Protein AF-A0A8C0V5K2-F1 (afdb_monomer)

InterPro domains:
  IPR007604 CP2 transcription factor [PF04516] (76-276)
  IPR007604 CP2 transcription factor [PS51968] (81-318)
  IPR013761 Sterile alpha motif/pointed domain superfamily [G3DSA:1.10.150.50] (339-412)
  IPR013761 Sterile alpha motif/pointed domain superfamily [SSF47769] (337-411)
  IPR040167 Transcription factor CP2-like [PTHR11037] (70-514)
  IPR041418 SAM domain [PF18016] (348-407)
  IPR057520 GRHL1/CP2, C-terminal domain [PF25416] (447-512)

pLDDT: mean 72.76, std 26.04, range [23.36, 98.5]

Foldseek 3Di:
DDDDDDDPPPVVVVVVVVVVVVVVVVVVVVVVVVVVVVPVPDDDDPPVVVVVVVVVVVVVVVPDPPDDDDDDDDDDDDDPPDAQKWKKKQFKWAQQAFPPGFTEGEAEAFDWIKIWIAGPDDVPRPCVCVVHKKKKKKFKAFPDPVCNVVVLVLLVVVCVLPPPAAQKDWPVVPWDQWAPKDDDPSRSGMIMTIGRNVDTTMTIMGGHDAQLCSDPPVPDDDDGTKIKTKMWMFDADPVRDGDHTRFMWIGIYGYDHPCPSVVSRVVSVVVLVPDDPVVSNRTDDMDSMDITGTDADPPNDPDDDPDDDDDDDDDDDDDDDDDDDDDDDDDDDDDDDDDDDDDDDDQEQDLQAQLVRVLVSCVVLVVPVCCVVCSHPGSNRLLPDDLVRLCVSVNPSVSNVSNCSNVPDDDAFPAKEWEFEDDDDDDDDDDDDDDDDDDDPDPPPPPTDIDIQGHNALFQVSVLVSVCVVVVNPSVLAPFEFEQDPVRDTHTDGSVNSVPDDHHWYWYWDDDRSYIYTYTD

Organism: Cyanistes caeruleus (NCBI:txid156563)

Structure (mmCIF, N/CA/C/O backbone):
data_AF-A0A8C0V5K2-F1
#
_entry.id   AF-A0A8C0V5K2-F1
#
loop_
_atom_site.group_PDB
_atom_site.id
_atom_site.type_symbol
_atom_site.label_atom_id
_atom_site.label_alt_id
_atom_site.label_comp_id
_atom_site.label_asym_id
_atom_site.label_entity_id
_atom_site.label_seq_id
_atom_site.pdbx_PDB_ins_code
_atom_site.Cartn_x
_atom_site.Cartn_y
_atom_site.Cartn_z
_atom_site.occupancy
_atom_site.B_iso_or_equiv
_atom_site.auth_seq_id
_atom_site.auth_comp_id
_atom_site.auth_asym_id
_atom_site.auth_atom_id
_atom_site.pdbx_PDB_model_num
ATOM 1 N N . MET A 1 1 ? 27.119 47.582 52.929 1.00 35.06 1 MET A N 1
ATOM 2 C CA . MET A 1 1 ? 28.208 46.662 52.539 1.00 35.06 1 MET A CA 1
ATOM 3 C C . MET A 1 1 ? 27.598 45.286 52.397 1.00 35.06 1 MET A C 1
ATOM 5 O O . MET A 1 1 ? 27.048 44.790 53.369 1.00 35.06 1 MET A O 1
ATOM 9 N N . GLY A 1 2 ? 27.594 44.737 51.188 1.00 32.38 2 GLY A N 1
ATOM 10 C CA . GLY A 1 2 ? 27.023 43.430 50.890 1.00 32.38 2 GLY A CA 1
ATOM 11 C C . GLY A 1 2 ? 27.914 42.669 49.914 1.00 32.38 2 GLY A C 1
ATOM 12 O O . GLY A 1 2 ? 28.490 43.289 49.022 1.00 32.38 2 GLY A O 1
ATOM 13 N N . PHE A 1 3 ? 27.930 41.346 50.119 1.00 30.22 3 PHE A N 1
ATOM 14 C CA . PHE A 1 3 ? 28.560 40.253 49.357 1.00 30.22 3 PHE A CA 1
ATOM 15 C C . PHE A 1 3 ? 30.091 40.089 49.448 1.00 30.22 3 PHE A C 1
ATOM 17 O O . PHE A 1 3 ? 30.776 41.078 49.705 1.00 30.22 3 PHE A O 1
ATOM 24 N N . PRO A 1 4 ? 30.655 38.880 49.172 1.00 43.12 4 PRO A N 1
ATOM 25 C CA . PRO A 1 4 ? 30.023 37.583 48.814 1.00 43.12 4 PRO A CA 1
ATOM 26 C C . PRO A 1 4 ? 30.601 36.341 49.551 1.00 43.12 4 PRO A C 1
ATOM 28 O O . PRO A 1 4 ? 31.594 36.442 50.264 1.00 43.12 4 PRO A O 1
ATOM 31 N N . GLY A 1 5 ? 30.046 35.138 49.293 1.00 26.89 5 GLY A N 1
ATOM 32 C CA . GLY A 1 5 ? 30.893 33.929 49.286 1.00 26.89 5 GLY A CA 1
ATOM 33 C C . GLY A 1 5 ? 30.320 32.568 49.704 1.00 26.89 5 GLY A C 1
ATOM 34 O O . GLY A 1 5 ? 31.014 31.859 50.420 1.00 26.89 5 GLY A O 1
ATOM 35 N N . THR A 1 6 ? 29.141 32.130 49.248 1.00 33.41 6 THR A N 1
ATOM 36 C CA . THR A 1 6 ? 28.726 30.709 49.375 1.00 33.41 6 THR A CA 1
ATOM 37 C C . THR A 1 6 ? 27.954 30.222 48.142 1.00 33.41 6 THR A C 1
ATOM 39 O O . THR A 1 6 ? 26.742 30.049 48.168 1.00 33.41 6 THR A O 1
ATOM 42 N N . ALA A 1 7 ? 28.666 29.982 47.036 1.00 35.31 7 ALA A N 1
ATOM 43 C CA . ALA A 1 7 ? 28.104 29.324 45.845 1.00 35.31 7 ALA A CA 1
ATOM 44 C C . ALA A 1 7 ? 29.055 28.302 45.183 1.00 35.31 7 ALA A C 1
ATOM 46 O O . ALA A 1 7 ? 28.798 27.866 44.067 1.00 35.31 7 ALA A O 1
ATOM 47 N N . LEU A 1 8 ? 30.142 27.885 45.851 1.00 34.28 8 LEU A N 1
ATOM 48 C CA . LEU A 1 8 ? 31.157 27.016 45.228 1.00 34.28 8 LEU A CA 1
ATOM 49 C C . LEU A 1 8 ? 31.178 25.556 45.714 1.00 34.28 8 LEU A C 1
ATOM 51 O O . LEU A 1 8 ? 31.897 24.747 45.141 1.00 34.28 8 LEU A O 1
ATOM 55 N N . HIS A 1 9 ? 30.393 25.174 46.728 1.00 34.50 9 HIS A N 1
ATOM 56 C CA . HIS A 1 9 ? 30.534 23.845 47.350 1.00 34.50 9 HIS A CA 1
ATOM 57 C C . HIS A 1 9 ? 29.507 22.782 46.921 1.00 34.50 9 HIS A C 1
ATOM 59 O O . HIS A 1 9 ? 29.705 21.607 47.222 1.00 34.50 9 HIS A O 1
ATOM 65 N N . LEU A 1 10 ? 28.459 23.147 46.170 1.00 33.09 10 LEU A N 1
ATOM 66 C CA . LEU A 1 10 ? 27.470 22.180 45.661 1.00 33.09 10 LEU A CA 1
ATOM 67 C C . LEU A 1 10 ? 27.796 21.641 44.254 1.00 33.09 10 LEU A C 1
ATOM 69 O O . LEU A 1 10 ? 27.312 20.576 43.881 1.00 33.09 10 LEU A O 1
ATOM 73 N N . HIS A 1 11 ? 28.664 22.318 43.493 1.00 34.62 11 HIS A N 1
ATOM 74 C CA . HIS A 1 11 ? 29.046 21.886 42.141 1.00 34.62 11 HIS A CA 1
ATOM 75 C C . HIS A 1 11 ? 30.137 20.799 42.119 1.00 34.62 11 HIS A C 1
ATOM 77 O O . HIS A 1 11 ? 30.153 19.978 41.203 1.00 34.62 11 HIS A O 1
ATOM 83 N N . CYS A 1 12 ? 31.001 20.715 43.139 1.00 34.59 12 CYS A N 1
ATOM 84 C CA . CYS A 1 12 ? 32.072 19.707 43.175 1.00 34.59 12 CYS A CA 1
ATOM 85 C C . CYS A 1 12 ? 31.599 18.304 43.596 1.00 34.59 12 CYS A C 1
ATOM 87 O O . CYS A 1 12 ? 32.201 17.315 43.185 1.00 34.59 12 CYS A O 1
ATOM 89 N N . PHE A 1 13 ? 30.507 18.184 44.360 1.00 30.95 13 PHE A N 1
ATOM 90 C CA . PHE A 1 13 ? 29.995 16.871 44.785 1.00 30.95 13 PHE A CA 1
ATOM 91 C C . PHE A 1 13 ? 29.188 16.158 43.686 1.00 30.95 13 PHE A C 1
ATOM 93 O O . PHE A 1 13 ? 29.181 14.931 43.625 1.00 30.95 13 PHE A O 1
ATOM 100 N N . SER A 1 14 ? 28.569 16.912 42.771 1.00 35.78 14 SER A N 1
ATOM 101 C CA . SER A 1 14 ? 27.809 16.344 41.647 1.00 35.78 14 SER A CA 1
ATOM 102 C C . SER A 1 14 ? 28.723 15.833 40.519 1.00 35.78 14 SER A C 1
ATOM 104 O O . SER A 1 14 ? 28.440 14.812 39.893 1.00 35.78 14 SER A O 1
ATOM 106 N N . PHE A 1 15 ? 29.884 16.470 40.315 1.00 35.19 15 PHE A N 1
ATOM 107 C CA . PHE A 1 15 ? 30.839 16.072 39.272 1.00 35.19 15 PHE A CA 1
ATOM 108 C C . PHE A 1 15 ? 31.581 14.764 39.604 1.00 35.19 15 PHE A C 1
ATOM 110 O O . PHE A 1 15 ? 31.786 13.927 38.727 1.00 35.19 15 PHE A O 1
ATOM 117 N N . ALA A 1 16 ? 31.911 14.530 40.880 1.00 34.16 16 ALA A N 1
ATOM 118 C CA . ALA A 1 16 ? 32.594 13.306 41.310 1.00 34.16 16 ALA A CA 1
ATOM 119 C C . ALA A 1 16 ? 31.705 12.049 41.201 1.00 34.16 16 ALA A C 1
ATOM 121 O O . ALA A 1 16 ? 32.197 10.966 40.883 1.00 34.16 16 ALA A O 1
ATOM 122 N N . ILE A 1 17 ? 30.388 12.187 41.399 1.00 37.12 17 ILE A N 1
ATOM 123 C CA . ILE A 1 17 ? 29.433 11.075 41.258 1.00 37.12 17 ILE A CA 1
ATOM 124 C C . ILE A 1 17 ? 29.207 10.737 39.776 1.00 37.12 17 ILE A C 1
ATOM 126 O O . ILE A 1 17 ? 29.172 9.560 39.418 1.00 37.12 17 ILE A O 1
ATOM 130 N N . PHE A 1 18 ? 29.164 11.739 38.892 1.00 34.94 18 PHE A N 1
ATOM 131 C CA . PHE A 1 18 ? 29.060 11.509 37.447 1.00 34.94 18 PHE A CA 1
ATOM 132 C C . PHE A 1 18 ? 30.312 10.835 36.865 1.00 34.94 18 PHE A C 1
ATOM 134 O O . PHE A 1 18 ? 30.209 9.949 36.018 1.00 34.94 18 PHE A O 1
ATOM 141 N N . GLN A 1 19 ? 31.499 11.182 37.366 1.00 35.44 19 GLN A N 1
ATOM 142 C CA . GLN A 1 19 ? 32.750 10.610 36.869 1.00 35.44 19 GLN A CA 1
ATOM 143 C C . GLN A 1 19 ? 32.987 9.174 37.375 1.00 35.44 19 GLN A C 1
ATOM 145 O O . GLN A 1 19 ? 33.488 8.337 36.622 1.00 35.44 19 GLN A O 1
ATOM 150 N N . CYS A 1 20 ? 32.526 8.834 38.586 1.00 31.12 20 CYS A N 1
ATOM 151 C CA . CYS A 1 20 ? 32.515 7.448 39.074 1.00 31.12 20 CYS A CA 1
ATOM 152 C C . CYS A 1 20 ? 31.515 6.554 38.316 1.00 31.12 20 CYS A C 1
ATOM 154 O O . CYS A 1 20 ? 31.832 5.397 38.039 1.00 31.12 20 CYS A O 1
ATOM 156 N N . ILE A 1 21 ? 30.350 7.075 37.909 1.00 38.94 21 ILE A N 1
ATOM 157 C CA . ILE A 1 21 ? 29.373 6.313 37.109 1.00 38.94 21 ILE A CA 1
ATOM 158 C C . ILE A 1 21 ? 29.905 6.048 35.688 1.00 38.94 21 ILE A C 1
ATOM 160 O O . ILE A 1 21 ? 29.725 4.944 35.168 1.00 38.94 21 ILE A O 1
ATOM 164 N N . CYS A 1 22 ? 30.641 6.992 35.090 1.00 35.44 22 CYS A N 1
ATOM 165 C CA . CYS A 1 22 ? 31.263 6.817 33.770 1.00 35.44 22 CYS A CA 1
ATOM 166 C C . CYS A 1 22 ? 32.460 5.846 33.773 1.00 35.44 22 CYS A C 1
ATOM 168 O O . CYS A 1 22 ? 32.666 5.118 32.804 1.00 35.44 22 CYS A O 1
ATOM 170 N N . ILE A 1 23 ? 33.238 5.774 34.858 1.00 38.78 23 ILE A N 1
ATOM 171 C CA . ILE A 1 23 ? 34.392 4.858 34.938 1.00 38.78 23 ILE A CA 1
ATOM 172 C C . ILE A 1 23 ? 33.944 3.413 35.218 1.00 38.78 23 ILE A C 1
ATOM 174 O O . ILE A 1 23 ? 34.495 2.478 34.635 1.00 38.78 23 ILE A O 1
ATOM 178 N N . VAL A 1 24 ? 32.892 3.211 36.022 1.00 37.28 24 VAL A N 1
ATOM 179 C CA . VAL A 1 24 ? 32.319 1.871 36.260 1.00 37.28 24 VAL A CA 1
ATOM 180 C C . VAL A 1 24 ? 31.612 1.331 35.009 1.00 37.28 24 VAL A C 1
ATOM 182 O O . VAL A 1 24 ? 31.694 0.136 34.732 1.00 37.28 24 VAL A O 1
ATOM 185 N N . SER A 1 25 ? 30.998 2.191 34.191 1.00 40.94 25 SER A N 1
ATOM 186 C CA . SER A 1 25 ? 30.373 1.777 32.924 1.00 40.94 25 SER A CA 1
ATOM 187 C C . SER A 1 25 ? 31.393 1.469 31.818 1.00 40.94 25 SER A C 1
ATOM 189 O O . SER A 1 25 ? 31.192 0.508 31.077 1.00 40.94 25 SER A O 1
ATOM 191 N N . HIS A 1 26 ? 32.535 2.166 31.756 1.00 37.97 26 HIS A N 1
ATOM 192 C CA . HIS A 1 26 ? 33.591 1.859 30.779 1.00 37.97 26 HIS A CA 1
ATOM 193 C C . HIS A 1 26 ? 34.427 0.613 31.129 1.00 37.97 26 HIS A C 1
ATOM 195 O O . HIS A 1 26 ? 34.828 -0.124 30.227 1.00 37.97 26 HIS A O 1
ATOM 201 N N . LEU A 1 27 ? 34.663 0.337 32.420 1.00 33.78 27 LEU A N 1
ATOM 202 C CA . LEU A 1 27 ? 35.353 -0.884 32.870 1.00 33.78 27 LEU A CA 1
ATOM 203 C C . LEU A 1 27 ? 34.458 -2.133 32.793 1.00 33.78 27 LEU A C 1
ATOM 205 O O . LEU A 1 27 ? 34.958 -3.234 32.565 1.00 33.78 27 LEU A O 1
ATOM 209 N N . CYS A 1 28 ? 33.135 -1.975 32.917 1.00 35.44 28 CYS A N 1
ATOM 210 C CA . CYS A 1 28 ? 32.188 -3.075 32.715 1.00 35.44 28 CYS A CA 1
ATOM 211 C C . CYS A 1 28 ? 32.009 -3.414 31.219 1.00 35.44 28 CYS A C 1
ATOM 213 O O . CYS A 1 28 ? 31.848 -4.582 30.867 1.00 35.44 28 CYS A O 1
ATOM 215 N N . TRP A 1 29 ? 32.140 -2.424 30.323 1.00 37.50 29 TRP A N 1
ATOM 216 C CA . TRP A 1 29 ? 32.030 -2.613 28.870 1.00 37.50 29 TRP A CA 1
ATOM 217 C C . TRP A 1 29 ? 33.139 -3.505 28.292 1.00 37.50 29 TRP A C 1
ATOM 219 O O . TRP A 1 29 ? 32.865 -4.353 27.445 1.00 37.50 29 TRP A O 1
ATOM 229 N N . THR A 1 30 ? 34.385 -3.373 28.758 1.00 37.25 30 THR A N 1
ATOM 230 C CA . THR A 1 30 ? 35.517 -4.156 28.223 1.00 37.25 30 THR A CA 1
ATOM 231 C C . THR A 1 30 ? 35.596 -5.580 28.778 1.00 37.25 30 THR A C 1
ATOM 233 O O . THR A 1 30 ? 36.143 -6.456 28.112 1.00 37.25 30 THR A O 1
ATOM 236 N N . SER A 1 31 ? 35.007 -5.855 29.949 1.00 32.88 31 SER A N 1
ATOM 237 C CA . SER A 1 31 ? 34.906 -7.226 30.480 1.00 32.88 31 SER A CA 1
ATOM 238 C C . SER A 1 31 ? 33.697 -8.004 29.943 1.00 32.88 31 SER A C 1
ATOM 240 O O . SER A 1 31 ? 33.761 -9.229 29.852 1.00 32.88 31 SER A O 1
ATOM 242 N N . TRP A 1 32 ? 32.610 -7.334 29.539 1.00 31.88 32 TRP A N 1
ATOM 243 C CA . TRP A 1 32 ? 31.431 -8.012 28.979 1.00 31.88 32 TRP A CA 1
ATOM 244 C C . TRP A 1 32 ? 31.566 -8.388 27.501 1.00 31.88 32 TRP A C 1
ATOM 246 O O . TRP A 1 32 ? 31.065 -9.438 27.100 1.00 31.88 32 TRP A O 1
ATOM 256 N N . THR A 1 33 ? 32.292 -7.608 26.694 1.00 38.44 33 THR A N 1
ATOM 257 C CA . THR A 1 33 ? 32.532 -7.955 25.281 1.00 38.44 33 THR A CA 1
ATOM 258 C C . THR A 1 33 ? 33.395 -9.210 25.122 1.00 38.44 33 THR A C 1
ATOM 260 O O . THR A 1 33 ? 33.157 -9.991 24.207 1.00 38.44 33 THR A O 1
ATOM 263 N N . ALA A 1 34 ? 34.302 -9.491 26.064 1.00 34.09 34 ALA A N 1
ATOM 264 C CA . ALA A 1 34 ? 35.087 -10.729 26.070 1.00 34.09 34 ALA A CA 1
ATOM 265 C C . ALA A 1 34 ? 34.307 -11.959 26.590 1.00 34.09 34 ALA A C 1
ATOM 267 O O . ALA A 1 34 ? 34.627 -13.094 26.232 1.00 34.09 34 ALA A O 1
ATOM 268 N N . ALA A 1 35 ? 33.272 -11.760 27.416 1.00 32.00 35 ALA A N 1
ATOM 269 C CA . ALA A 1 35 ? 32.411 -12.843 27.901 1.00 32.00 35 ALA A CA 1
ATOM 270 C C . ALA A 1 35 ? 31.299 -13.206 26.896 1.00 32.00 35 ALA A C 1
ATOM 272 O O . ALA A 1 35 ? 30.914 -14.373 26.799 1.00 32.00 35 ALA A O 1
ATOM 273 N N . ALA A 1 36 ? 30.823 -12.237 26.107 1.00 33.22 36 ALA A N 1
ATOM 274 C CA . ALA A 1 36 ? 29.776 -12.446 25.108 1.00 33.22 36 ALA A CA 1
ATOM 275 C C . ALA A 1 36 ? 30.236 -13.308 23.917 1.00 33.22 36 ALA A C 1
ATOM 277 O O . ALA A 1 36 ? 29.437 -14.083 23.399 1.00 33.22 36 ALA A O 1
ATOM 278 N N . GLU A 1 37 ? 31.518 -13.282 23.533 1.00 33.75 37 GLU A N 1
ATOM 279 C CA . GLU A 1 37 ? 32.036 -14.171 22.475 1.00 33.75 37 GLU A CA 1
ATOM 280 C C . GLU A 1 37 ? 32.153 -15.645 22.904 1.00 33.75 37 GLU A C 1
ATOM 282 O O . GLU A 1 37 ? 32.192 -16.530 22.051 1.00 33.75 37 GLU A O 1
ATOM 287 N N . LYS A 1 38 ? 32.141 -15.951 24.210 1.00 30.44 38 LYS A N 1
ATOM 288 C CA . LYS A 1 38 ? 32.235 -17.336 24.713 1.00 30.44 38 LYS A CA 1
ATOM 289 C C . LYS A 1 38 ? 30.901 -17.999 25.066 1.00 30.44 38 LYS A C 1
ATOM 291 O O . LYS A 1 38 ? 30.898 -19.200 25.320 1.00 30.44 38 LYS A O 1
ATOM 296 N N . VAL A 1 39 ? 29.776 -17.279 25.034 1.00 32.34 39 VAL A N 1
ATOM 297 C CA . VAL A 1 39 ? 28.439 -17.829 25.371 1.00 32.34 39 VAL A CA 1
ATOM 298 C C . VAL A 1 39 ? 27.520 -17.974 24.140 1.00 32.34 39 VAL A C 1
ATOM 300 O O . VAL A 1 39 ? 26.395 -18.449 24.245 1.00 32.34 39 VAL A O 1
ATOM 303 N N . VAL A 1 40 ? 28.004 -17.689 22.925 1.00 33.16 40 VAL A N 1
ATOM 304 C CA . VAL A 1 40 ? 27.224 -17.846 21.670 1.00 33.16 40 VAL A CA 1
ATOM 305 C C . VAL A 1 40 ? 27.081 -19.310 21.207 1.00 33.16 40 VAL A C 1
ATOM 307 O O . VAL A 1 40 ? 26.453 -19.596 20.192 1.00 33.16 40 VAL A O 1
ATOM 310 N N . SER A 1 41 ? 27.550 -20.284 21.988 1.00 36.12 41 SER A N 1
ATOM 311 C CA . SER A 1 41 ? 27.264 -21.699 21.739 1.00 36.12 41 SER A CA 1
ATOM 312 C C . SER A 1 41 ? 26.504 -22.309 22.911 1.00 36.12 41 SER A C 1
ATOM 314 O O . SER A 1 41 ? 27.093 -23.008 23.725 1.00 36.12 41 SER A O 1
ATOM 316 N N . GLN A 1 42 ? 25.206 -21.999 23.018 1.00 32.53 42 GLN A N 1
ATOM 317 C CA . GLN A 1 42 ? 24.124 -22.929 23.392 1.00 32.53 42 GLN A CA 1
ATOM 318 C C . GLN A 1 42 ? 22.815 -22.179 23.702 1.00 32.53 42 GLN A C 1
ATOM 320 O O . GLN A 1 42 ? 22.761 -21.330 24.581 1.00 32.53 42 GLN A O 1
ATOM 325 N N . LYS A 1 43 ? 21.757 -22.561 22.966 1.00 43.66 43 LYS A N 1
ATOM 326 C CA . LYS A 1 43 ? 20.312 -22.410 23.244 1.00 43.66 43 LYS A CA 1
ATOM 327 C C . LYS A 1 43 ? 19.870 -21.150 24.010 1.00 43.66 43 LYS A C 1
ATOM 329 O O . LYS A 1 43 ? 19.869 -21.170 25.232 1.00 43.66 43 LYS A O 1
ATOM 334 N N . LEU A 1 44 ? 19.280 -20.162 23.324 1.00 31.75 44 LEU A N 1
ATOM 335 C CA . LEU A 1 44 ? 18.291 -19.273 23.956 1.00 31.75 44 LEU A CA 1
ATOM 336 C C . LEU A 1 44 ? 17.193 -18.792 22.982 1.00 31.75 44 LEU A C 1
ATOM 338 O O . LEU A 1 44 ? 17.341 -18.832 21.765 1.00 31.75 44 LEU A O 1
ATOM 342 N N . ILE A 1 45 ? 16.064 -18.412 23.579 1.00 36.72 45 ILE A N 1
ATOM 343 C CA . ILE A 1 45 ? 14.683 -18.391 23.069 1.00 36.72 45 ILE A CA 1
ATOM 344 C C . ILE A 1 45 ? 14.379 -17.149 22.186 1.00 36.72 45 ILE A C 1
ATOM 346 O O . ILE A 1 45 ? 14.808 -16.050 22.544 1.00 36.72 45 ILE A O 1
ATOM 350 N N . PRO A 1 46 ? 13.564 -17.256 21.108 1.00 36.62 46 PRO A N 1
ATOM 351 C CA . PRO A 1 46 ? 13.330 -16.171 20.133 1.00 36.62 46 PRO A CA 1
ATOM 352 C C . PRO A 1 46 ? 12.703 -14.872 20.681 1.00 36.62 46 PRO A C 1
ATOM 354 O O . PRO A 1 46 ? 12.838 -13.816 20.069 1.00 36.62 46 PRO A O 1
ATOM 357 N N . GLY A 1 47 ? 12.018 -14.915 21.829 1.00 35.12 47 GLY A N 1
ATOM 358 C CA . GLY A 1 47 ? 11.254 -13.773 22.357 1.00 35.12 47 GLY A CA 1
ATOM 359 C C . GLY A 1 47 ? 12.077 -12.684 23.059 1.00 35.12 47 GLY A C 1
ATOM 360 O O . GLY A 1 47 ? 11.595 -11.566 23.226 1.00 35.12 47 GLY A O 1
ATOM 361 N N . VAL A 1 48 ? 13.313 -12.979 23.473 1.00 35.88 48 VAL A N 1
ATOM 362 C CA . VAL A 1 48 ? 14.154 -12.020 24.218 1.00 35.88 48 VAL A CA 1
ATOM 363 C C . VAL A 1 48 ? 14.933 -11.105 23.270 1.00 35.88 48 VAL A C 1
ATOM 365 O O . VAL A 1 48 ? 15.134 -9.933 23.582 1.00 35.88 48 VAL A O 1
ATOM 368 N N . PHE A 1 49 ? 15.280 -11.592 22.073 1.00 38.38 49 PHE A N 1
ATOM 369 C CA . PHE A 1 49 ? 15.987 -10.798 21.065 1.00 38.38 49 PHE A CA 1
ATOM 370 C C . PHE A 1 49 ? 15.144 -9.594 20.611 1.00 38.38 49 PHE A C 1
ATOM 372 O O . PHE A 1 49 ? 15.651 -8.481 20.551 1.00 38.38 49 PHE A O 1
ATOM 379 N N . LEU A 1 50 ? 13.829 -9.777 20.426 1.00 44.41 50 LEU A N 1
ATOM 380 C CA . LEU A 1 50 ? 12.927 -8.729 19.930 1.00 44.41 50 LEU A CA 1
ATOM 381 C C . LEU A 1 50 ? 12.729 -7.562 20.920 1.00 44.41 50 LEU A C 1
ATOM 383 O O . LEU A 1 50 ? 12.613 -6.412 20.503 1.00 44.41 50 LEU A O 1
ATOM 387 N N . LYS A 1 51 ? 12.730 -7.834 22.234 1.00 34.12 51 LYS A N 1
ATOM 388 C CA . LYS A 1 51 ? 12.569 -6.795 23.271 1.00 34.12 51 LYS A CA 1
ATOM 389 C C . LYS A 1 51 ? 13.828 -5.957 23.476 1.00 34.12 51 LYS A C 1
ATOM 391 O O . LYS A 1 51 ? 13.722 -4.764 23.743 1.00 34.12 51 LYS A O 1
ATOM 396 N N . VAL A 1 52 ? 15.005 -6.567 23.343 1.00 34.62 52 VAL A N 1
ATOM 397 C CA . VAL A 1 52 ? 16.278 -5.858 23.517 1.00 34.62 52 VAL A CA 1
ATOM 398 C C . VAL A 1 52 ? 16.532 -4.930 22.325 1.00 34.62 52 VAL A C 1
ATOM 400 O O . VAL A 1 52 ? 16.883 -3.774 22.536 1.00 34.62 52 VAL A O 1
ATOM 403 N N . THR A 1 53 ? 16.237 -5.354 21.090 1.00 41.97 53 THR A N 1
ATOM 404 C CA . THR A 1 53 ? 16.352 -4.477 19.908 1.00 41.97 53 THR A CA 1
ATOM 405 C C . THR A 1 53 ? 15.398 -3.273 19.968 1.00 41.97 53 THR A C 1
ATOM 407 O O . THR A 1 53 ? 15.786 -2.174 19.578 1.00 41.97 53 THR A O 1
ATOM 410 N N . TYR A 1 54 ? 14.190 -3.443 20.525 1.00 39.19 54 TYR A N 1
ATOM 411 C CA . TYR A 1 54 ? 13.217 -2.353 20.704 1.00 39.19 54 TYR A CA 1
ATOM 412 C C . TYR A 1 54 ? 13.693 -1.264 21.676 1.00 39.19 54 TYR A C 1
ATOM 414 O O . TYR A 1 54 ? 13.389 -0.090 21.480 1.00 39.19 54 TYR A O 1
ATOM 422 N N . PHE A 1 55 ? 14.451 -1.635 22.713 1.00 35.03 55 PHE A N 1
ATOM 423 C CA . PHE A 1 55 ? 14.976 -0.675 23.688 1.00 35.03 55 PHE A CA 1
ATOM 424 C C . PHE A 1 55 ? 16.156 0.135 23.125 1.00 35.03 55 PHE A C 1
ATOM 426 O O . PHE A 1 55 ? 16.264 1.327 23.396 1.00 35.03 55 PHE A O 1
ATOM 433 N N . PHE A 1 56 ? 17.005 -0.477 22.289 1.00 34.69 56 PHE A N 1
ATOM 434 C CA . PHE A 1 56 ? 18.153 0.209 21.677 1.00 34.69 56 PHE A CA 1
ATOM 435 C C . PHE A 1 56 ? 17.755 1.232 20.597 1.00 34.69 56 PHE A C 1
ATOM 437 O O . PHE A 1 56 ? 18.402 2.268 20.491 1.00 34.69 56 PHE A O 1
ATOM 444 N N . LEU A 1 57 ? 16.655 1.015 19.863 1.00 42.41 57 LEU A N 1
ATOM 445 C CA . LEU A 1 57 ? 16.152 1.966 18.854 1.00 42.41 57 LEU A CA 1
ATOM 446 C C . LEU A 1 57 ? 15.544 3.252 19.448 1.00 42.41 57 LEU A C 1
ATOM 448 O O . LEU A 1 57 ? 15.451 4.259 18.750 1.00 42.41 57 LEU A O 1
ATOM 452 N N . PHE A 1 58 ? 15.135 3.247 20.721 1.00 39.03 58 PHE A N 1
ATOM 453 C CA . PHE A 1 58 ? 14.523 4.418 21.363 1.00 39.03 58 PHE A CA 1
ATOM 454 C C . PHE A 1 58 ? 15.537 5.513 21.729 1.00 39.03 58 PHE A C 1
ATOM 456 O O . PHE A 1 58 ? 15.175 6.689 21.747 1.00 39.03 58 PHE A O 1
ATOM 463 N N . SER A 1 59 ? 16.803 5.157 21.973 1.00 36.44 59 SER A N 1
ATOM 464 C CA . SER A 1 59 ? 17.846 6.139 22.305 1.00 36.44 59 SER A CA 1
ATOM 465 C C . SER A 1 59 ? 18.331 6.935 21.089 1.00 36.44 59 SER A C 1
ATOM 467 O O . SER A 1 59 ? 18.663 8.109 21.234 1.00 36.44 59 SER A O 1
ATOM 469 N N . ASP A 1 60 ? 18.305 6.350 19.887 1.00 35.69 60 ASP A N 1
ATOM 470 C CA . ASP A 1 60 ? 18.811 7.004 18.668 1.00 35.69 60 ASP A CA 1
ATOM 471 C C . ASP A 1 60 ? 17.811 7.997 18.042 1.00 35.69 60 ASP A C 1
ATOM 473 O O . ASP A 1 60 ? 18.201 8.885 17.286 1.00 35.69 60 ASP A O 1
ATOM 477 N N . VAL A 1 61 ? 16.521 7.926 18.398 1.00 38.00 61 VAL A N 1
ATOM 478 C CA . VAL A 1 61 ? 15.498 8.889 17.932 1.00 38.00 61 VAL A CA 1
ATOM 479 C C . VAL A 1 61 ? 15.586 10.230 18.675 1.00 38.00 61 VAL A C 1
ATOM 481 O O . VAL A 1 61 ? 15.154 11.254 18.148 1.00 38.00 61 VAL A O 1
ATOM 484 N N . LEU A 1 62 ? 16.210 10.266 19.858 1.00 37.19 62 LEU A N 1
ATOM 485 C CA . LEU A 1 62 ? 16.463 11.510 20.596 1.00 37.19 62 LEU A CA 1
ATOM 486 C C . LEU A 1 62 ? 17.713 12.267 20.101 1.00 37.19 62 LEU A C 1
ATOM 488 O O . LEU A 1 62 ? 18.012 13.342 20.614 1.00 37.19 62 LEU A O 1
ATOM 492 N N . ALA A 1 63 ? 18.425 11.740 19.097 1.00 33.34 63 ALA A N 1
ATOM 493 C CA . ALA A 1 63 ? 19.686 12.287 18.592 1.00 33.34 63 ALA A CA 1
ATOM 494 C C . ALA A 1 63 ? 19.596 12.879 17.167 1.00 33.34 63 ALA A C 1
ATOM 496 O O . ALA A 1 63 ? 20.583 12.884 16.431 1.00 33.34 63 ALA A O 1
ATOM 497 N N . LEU A 1 64 ? 18.437 13.416 16.765 1.00 34.41 64 LEU A N 1
ATOM 498 C CA . LEU A 1 64 ? 18.349 14.290 15.586 1.00 34.41 64 LEU A CA 1
ATOM 499 C C . LEU A 1 64 ? 18.714 15.743 15.962 1.00 34.41 64 LEU A C 1
ATOM 501 O O . LEU A 1 64 ? 18.418 16.191 17.072 1.00 34.41 64 LEU A O 1
ATOM 505 N N . PRO A 1 65 ? 19.387 16.498 15.073 1.00 33.84 65 PRO A N 1
ATOM 506 C CA . PRO A 1 65 ? 20.030 17.759 15.424 1.00 33.84 65 PRO A CA 1
ATOM 507 C C . PRO A 1 65 ? 19.000 18.885 15.588 1.00 33.84 65 PRO A C 1
ATOM 509 O O . PRO A 1 65 ? 18.653 19.563 14.629 1.00 33.84 65 PRO A O 1
ATOM 512 N N . ILE A 1 66 ? 18.537 19.101 16.821 1.00 39.09 66 ILE A N 1
ATOM 513 C CA . ILE A 1 66 ? 17.797 20.311 17.232 1.00 39.09 66 ILE A CA 1
ATOM 514 C C . ILE A 1 66 ? 18.615 21.196 18.194 1.00 39.09 66 ILE A C 1
ATOM 516 O O . ILE A 1 66 ? 18.258 22.345 18.422 1.00 39.09 66 ILE A O 1
ATOM 520 N N . PHE A 1 67 ? 19.782 20.753 18.673 1.00 34.25 67 PHE A N 1
ATOM 521 C CA . PHE A 1 67 ? 20.676 21.598 19.477 1.00 34.25 67 PHE A CA 1
ATOM 522 C C . PHE A 1 67 ? 22.123 21.559 18.976 1.00 34.25 67 PHE A C 1
ATOM 524 O O . PHE A 1 67 ? 22.986 20.881 19.526 1.00 34.25 67 PHE A O 1
ATOM 531 N N . LYS A 1 68 ? 22.398 22.348 17.938 1.00 30.72 68 LYS A N 1
ATOM 532 C CA . LYS A 1 68 ? 23.679 23.049 17.792 1.00 30.72 68 LYS A CA 1
ATOM 533 C C . LYS A 1 68 ? 23.360 24.498 17.455 1.00 30.72 68 LYS A C 1
ATOM 535 O O . LYS A 1 68 ? 23.253 24.868 16.293 1.00 30.72 68 LYS A O 1
ATOM 540 N N . GLN A 1 69 ? 23.128 25.282 18.500 1.00 27.31 69 GLN A N 1
ATOM 541 C CA . GLN A 1 69 ? 23.103 26.731 18.404 1.00 27.31 69 GLN A CA 1
ATOM 542 C C . GLN A 1 69 ? 24.562 27.176 18.526 1.00 27.31 69 GLN A C 1
ATOM 544 O O . GLN A 1 69 ? 25.135 27.147 19.612 1.00 27.31 69 GLN A O 1
ATOM 549 N N . GLU A 1 70 ? 25.190 27.456 17.389 1.00 30.19 70 GLU A N 1
ATOM 550 C CA . GLU A 1 70 ? 26.450 28.193 17.342 1.00 30.19 70 GLU A CA 1
ATOM 551 C C . GLU A 1 70 ? 26.080 29.648 17.036 1.00 30.19 70 GLU A C 1
ATOM 553 O O . GLU A 1 70 ? 25.323 29.923 16.102 1.00 30.19 70 GLU A O 1
ATOM 558 N N . ASP A 1 71 ? 26.514 30.553 17.911 1.00 29.80 71 ASP A N 1
ATOM 559 C CA . ASP A 1 71 ? 26.154 31.968 17.925 1.00 29.80 71 ASP A CA 1
ATOM 560 C C . ASP A 1 71 ? 26.488 32.673 16.602 1.00 29.80 71 ASP A C 1
ATOM 562 O O . ASP A 1 71 ? 27.651 32.906 16.272 1.00 29.80 71 ASP A O 1
ATOM 566 N N . SER A 1 72 ? 25.461 33.121 15.882 1.00 25.95 72 SER A N 1
ATOM 567 C CA . SER A 1 72 ? 25.590 34.224 14.930 1.00 25.95 72 SER A CA 1
ATOM 568 C C . SER A 1 72 ? 24.271 34.988 14.842 1.00 25.95 72 SER A C 1
ATOM 570 O O . SER A 1 72 ? 23.272 34.496 14.323 1.00 25.95 72 SER A O 1
ATOM 572 N N . SER A 1 73 ? 24.278 36.193 15.403 1.00 36.59 73 SER A N 1
ATOM 573 C CA . SER A 1 73 ? 23.204 37.186 15.390 1.00 36.59 73 SER A CA 1
ATOM 574 C C . SER A 1 73 ? 22.670 37.466 13.980 1.00 36.59 73 SER A C 1
ATOM 576 O O . SER A 1 73 ? 23.486 37.853 13.143 1.00 36.59 73 SER A O 1
ATOM 578 N N . LEU A 1 74 ? 21.346 37.336 13.757 1.00 28.33 74 LEU A N 1
ATOM 579 C CA . LEU A 1 74 ? 20.453 38.124 12.861 1.00 28.33 74 LEU A CA 1
ATOM 580 C C . LEU A 1 74 ? 19.058 37.436 12.700 1.00 28.33 74 LEU A C 1
ATOM 582 O O . LEU A 1 74 ? 18.909 36.298 13.135 1.00 28.33 74 LEU A O 1
ATOM 586 N N . PRO A 1 75 ? 18.001 38.162 12.264 1.00 32.38 75 PRO A N 1
ATOM 587 C CA . PRO A 1 75 ? 16.762 38.391 13.010 1.00 32.38 75 PRO A CA 1
ATOM 588 C C . PRO A 1 75 ? 15.733 37.242 13.009 1.00 32.38 75 PRO A C 1
ATOM 590 O O . PRO A 1 75 ? 15.693 36.375 12.146 1.00 32.38 75 PRO A O 1
ATOM 593 N N . GLN A 1 76 ? 14.859 37.322 14.010 1.00 35.81 76 GLN A N 1
ATOM 594 C CA . GLN A 1 76 ? 13.749 36.438 14.363 1.00 35.81 76 GLN A CA 1
ATOM 595 C C . GLN A 1 76 ? 12.681 36.366 13.244 1.00 35.81 76 GLN A C 1
ATOM 597 O O . GLN A 1 76 ? 11.742 37.158 13.232 1.00 35.81 76 GLN A O 1
ATOM 602 N N . GLU A 1 77 ? 12.812 35.428 12.302 1.00 32.59 77 GLU A N 1
ATOM 603 C CA . GLU A 1 77 ? 11.786 35.144 11.286 1.00 32.59 77 GLU A CA 1
ATOM 604 C C . GLU A 1 77 ? 10.963 33.895 11.644 1.00 32.59 77 GLU A C 1
ATOM 606 O O . GLU A 1 77 ? 11.479 32.784 11.697 1.00 32.59 77 GLU A O 1
ATOM 611 N N . ASN A 1 78 ? 9.661 34.126 11.847 1.00 30.06 78 ASN A N 1
ATOM 612 C CA . ASN A 1 78 ? 8.532 33.189 11.821 1.00 30.06 78 ASN A CA 1
ATOM 613 C C . ASN A 1 78 ? 8.620 31.940 12.716 1.00 30.06 78 ASN A C 1
ATOM 615 O O . ASN A 1 78 ? 9.239 30.939 12.361 1.00 30.06 78 ASN A O 1
ATOM 619 N N . GLU A 1 79 ? 7.856 31.947 13.820 1.00 36.88 79 GLU A N 1
ATOM 620 C CA . GLU A 1 79 ? 7.474 30.715 14.520 1.00 36.88 79 GLU A CA 1
ATOM 621 C C . GLU A 1 79 ? 6.906 29.715 13.508 1.00 36.88 79 GLU A C 1
ATOM 623 O O . GLU A 1 79 ? 5.791 29.866 13.001 1.00 36.88 79 GLU A O 1
ATOM 628 N N . THR A 1 80 ? 7.693 28.695 13.181 1.00 41.81 80 THR A N 1
ATOM 629 C CA . THR A 1 80 ? 7.276 27.612 12.304 1.00 41.81 80 THR A CA 1
ATOM 630 C C . THR A 1 80 ? 6.203 26.849 13.070 1.00 41.81 80 THR A C 1
ATOM 632 O O . THR A 1 80 ? 6.503 26.090 13.990 1.00 41.81 80 THR A O 1
ATOM 635 N N . LYS A 1 81 ? 4.926 27.119 12.770 1.00 56.69 81 LYS A N 1
ATOM 636 C CA . LYS A 1 81 ? 3.800 26.373 13.338 1.00 56.69 81 LYS A CA 1
ATOM 637 C C . LYS A 1 81 ? 4.002 24.905 12.984 1.00 56.69 81 LYS A C 1
ATOM 639 O O . LYS A 1 81 ? 3.840 24.518 11.832 1.00 56.69 81 LYS A O 1
ATOM 644 N N . HIS A 1 82 ? 4.418 24.104 13.957 1.00 66.31 82 HIS A N 1
ATOM 645 C CA . HIS A 1 82 ? 4.504 22.668 13.764 1.00 66.31 82 HIS A CA 1
ATOM 646 C C . HIS A 1 82 ? 3.090 22.115 13.529 1.00 66.31 82 HIS A C 1
ATOM 648 O O . HIS A 1 82 ? 2.165 22.536 14.231 1.00 66.31 82 HIS A O 1
ATOM 654 N N . PRO A 1 83 ? 2.897 21.209 12.556 1.00 81.44 83 PRO A N 1
ATOM 655 C CA . PRO A 1 83 ? 1.586 20.632 12.300 1.00 81.44 83 PRO A CA 1
ATOM 656 C C . PRO A 1 83 ? 1.121 19.823 13.522 1.00 81.44 83 PRO A C 1
ATOM 658 O O . PRO A 1 83 ? 1.960 19.232 14.210 1.00 81.44 83 PRO A O 1
ATOM 661 N N . PRO A 1 84 ? -0.198 19.760 13.790 1.00 85.06 84 PRO A N 1
ATOM 662 C CA . PRO A 1 84 ? -0.742 19.076 14.966 1.00 85.06 84 PRO A CA 1
ATOM 663 C C . PRO A 1 84 ? -0.447 17.572 14.956 1.00 85.06 84 PRO A C 1
ATOM 665 O O . PRO A 1 84 ? -0.299 16.958 16.007 1.00 85.06 84 PRO A O 1
ATOM 668 N N . PHE A 1 85 ? -0.313 16.979 13.771 1.00 92.25 85 PHE A N 1
ATOM 669 C CA . PHE A 1 85 ? 0.085 15.588 13.601 1.00 92.25 85 PHE A CA 1
ATOM 670 C C . PHE A 1 85 ? 1.303 15.498 12.698 1.00 92.25 85 PHE A C 1
ATOM 672 O O . PHE A 1 85 ? 1.435 16.250 11.732 1.00 92.25 85 PHE A O 1
ATOM 679 N N . GLN A 1 86 ? 2.159 14.521 12.967 1.00 93.88 86 GLN A N 1
ATOM 680 C CA . GLN A 1 86 ? 3.281 14.179 12.108 1.00 93.88 86 GLN A CA 1
ATOM 681 C C . GLN A 1 86 ? 3.239 12.687 11.792 1.00 93.88 86 GLN A C 1
ATOM 683 O O . GLN A 1 86 ? 2.974 11.859 12.661 1.00 93.88 86 GLN A O 1
ATOM 688 N N . TYR A 1 87 ? 3.521 12.334 10.541 1.00 97.06 87 TYR A N 1
ATOM 689 C CA . TYR A 1 87 ? 3.599 10.939 10.124 1.00 97.06 87 TYR A CA 1
ATOM 690 C C . TYR A 1 87 ? 4.987 10.660 9.568 1.00 97.06 87 TYR A C 1
ATOM 692 O O . TYR A 1 87 ? 5.501 11.415 8.736 1.00 97.06 87 TYR A O 1
ATOM 700 N N . VAL A 1 88 ? 5.599 9.577 10.039 1.00 96.69 88 VAL A N 1
ATOM 701 C CA . VAL A 1 88 ? 6.969 9.213 9.671 1.00 96.69 88 VAL A CA 1
ATOM 702 C C . VAL A 1 88 ? 6.986 7.792 9.148 1.00 96.69 88 VAL A C 1
ATOM 704 O O . VAL A 1 88 ? 6.748 6.844 9.892 1.00 96.69 88 VAL A O 1
ATOM 707 N N . MET A 1 89 ? 7.305 7.642 7.869 1.00 97.88 89 MET A N 1
ATOM 708 C CA . MET A 1 89 ? 7.538 6.345 7.259 1.00 97.88 89 MET A CA 1
ATOM 709 C C . MET A 1 89 ? 8.964 5.883 7.562 1.00 97.88 89 MET A C 1
ATOM 711 O O . MET A 1 89 ? 9.933 6.578 7.248 1.00 97.88 89 MET A O 1
ATOM 715 N N . CYS A 1 90 ? 9.110 4.690 8.133 1.00 96.50 90 CYS A N 1
ATOM 716 C CA . CYS A 1 90 ? 10.406 4.085 8.444 1.00 96.50 90 CYS A CA 1
ATOM 717 C C . CYS A 1 90 ? 11.034 3.454 7.187 1.00 96.50 90 CYS A C 1
ATOM 719 O O . CYS A 1 90 ? 11.271 2.250 7.114 1.00 96.50 90 CYS A O 1
ATOM 721 N N . ALA A 1 91 ? 11.257 4.284 6.168 1.00 96.12 91 ALA A N 1
ATOM 722 C CA . ALA A 1 91 ? 11.938 3.937 4.931 1.00 96.12 91 ALA A CA 1
ATOM 723 C C . ALA A 1 91 ? 12.797 5.113 4.457 1.00 96.12 91 ALA A C 1
ATOM 725 O O . ALA A 1 91 ? 12.396 6.275 4.572 1.00 96.12 91 ALA A O 1
ATOM 726 N N . ALA A 1 92 ? 13.968 4.796 3.905 1.00 95.19 92 ALA A N 1
ATOM 727 C CA . ALA A 1 92 ? 14.963 5.794 3.549 1.00 95.19 92 ALA A CA 1
ATOM 728 C C . ALA A 1 92 ? 14.559 6.635 2.331 1.00 95.19 92 ALA A C 1
ATOM 730 O O . ALA A 1 92 ? 14.074 6.103 1.326 1.00 95.19 92 ALA A O 1
ATOM 731 N N . THR A 1 93 ? 14.844 7.937 2.380 1.00 96.88 93 THR A N 1
ATOM 732 C CA . THR A 1 93 ? 14.654 8.829 1.233 1.00 96.88 93 THR A CA 1
ATOM 733 C C . THR A 1 93 ? 15.703 8.556 0.156 1.00 96.88 93 THR A C 1
ATOM 735 O O . THR A 1 93 ? 16.842 8.152 0.419 1.00 96.88 93 THR A O 1
ATOM 738 N N . SER A 1 94 ? 15.329 8.766 -1.101 1.00 96.62 94 SER A N 1
ATOM 739 C CA . SER A 1 94 ? 16.226 8.595 -2.238 1.00 96.62 94 SER A CA 1
ATOM 740 C C . SER A 1 94 ? 17.316 9.675 -2.243 1.00 96.62 94 SER A C 1
ATOM 742 O O . SER A 1 94 ? 16.993 10.862 -2.217 1.00 96.62 94 SER A O 1
ATOM 744 N N . PRO A 1 95 ? 18.604 9.306 -2.386 1.00 95.00 95 PRO A N 1
ATOM 745 C CA . PRO A 1 95 ? 19.700 10.269 -2.518 1.00 95.00 95 PRO A CA 1
ATOM 746 C C . PRO A 1 95 ? 19.724 10.963 -3.892 1.00 95.00 95 PRO A C 1
ATOM 748 O O . PRO A 1 95 ? 20.554 11.832 -4.137 1.00 95.00 95 PRO A O 1
ATOM 751 N N . ALA A 1 96 ? 18.867 10.545 -4.830 1.00 94.44 96 ALA A N 1
ATOM 752 C CA . ALA A 1 96 ? 18.860 11.024 -6.211 1.00 94.44 96 ALA A CA 1
ATOM 753 C C . ALA A 1 96 ? 17.811 12.123 -6.479 1.00 94.44 96 ALA A C 1
ATOM 755 O O . ALA A 1 96 ? 17.501 12.396 -7.642 1.00 94.44 96 ALA A O 1
ATOM 756 N N . VAL A 1 97 ? 17.267 12.740 -5.428 1.00 94.31 97 VAL A N 1
ATOM 757 C CA . VAL A 1 97 ? 16.276 13.828 -5.498 1.00 94.31 97 VAL A CA 1
ATOM 758 C C . VAL A 1 97 ? 16.983 15.185 -5.450 1.00 94.31 97 VAL A C 1
ATOM 760 O O . VAL A 1 97 ? 17.940 15.351 -4.698 1.00 94.31 97 VAL A O 1
ATOM 763 N N . LYS A 1 98 ? 16.555 16.161 -6.261 1.00 93.56 98 LYS A N 1
ATOM 764 C CA . LYS A 1 98 ? 17.155 17.510 -6.290 1.00 93.56 98 LYS A CA 1
ATOM 765 C C . LYS A 1 98 ? 16.686 18.365 -5.112 1.00 93.56 98 LYS A C 1
ATOM 767 O O . LYS A 1 98 ? 15.599 18.131 -4.605 1.00 93.56 98 LYS A O 1
ATOM 772 N N . LEU A 1 99 ? 17.460 19.388 -4.731 1.00 88.31 99 LEU A N 1
ATOM 773 C CA . LEU A 1 99 ? 17.221 20.215 -3.530 1.00 88.31 99 LEU A CA 1
ATOM 774 C C . LEU A 1 99 ? 15.788 20.777 -3.392 1.00 88.31 99 LEU A C 1
ATOM 776 O O . LEU A 1 99 ? 15.276 20.863 -2.285 1.00 88.31 99 LEU A O 1
ATOM 780 N N . TYR A 1 100 ? 15.147 21.128 -4.510 1.00 88.69 100 TYR A N 1
ATOM 781 C CA . TYR A 1 100 ? 13.818 21.759 -4.548 1.00 88.69 100 TYR A CA 1
ATOM 782 C C . TYR A 1 100 ? 12.696 20.827 -5.025 1.00 88.69 100 TYR A C 1
ATOM 784 O O . TYR A 1 100 ? 11.556 21.263 -5.165 1.00 88.69 100 TYR A O 1
ATOM 792 N N . ASP A 1 101 ? 13.020 19.566 -5.313 1.00 90.12 101 ASP A N 1
ATOM 793 C CA . ASP A 1 101 ? 12.011 18.561 -5.635 1.00 90.12 101 ASP A CA 1
ATOM 794 C C . ASP A 1 101 ? 11.434 17.985 -4.332 1.00 90.12 101 ASP A C 1
ATOM 796 O O . ASP A 1 101 ? 12.031 18.074 -3.264 1.00 90.12 101 ASP A O 1
ATOM 800 N N . GLU A 1 102 ? 10.267 17.362 -4.392 1.00 90.56 102 GLU A N 1
ATOM 801 C CA . GLU A 1 102 ? 9.732 16.663 -3.226 1.00 90.56 102 GLU A CA 1
ATOM 802 C C . GLU A 1 102 ? 10.529 15.380 -2.939 1.00 90.56 102 GLU A C 1
ATOM 804 O O . GLU A 1 102 ? 11.005 14.711 -3.864 1.00 90.56 102 GLU A O 1
ATOM 809 N N . THR A 1 103 ? 10.653 15.013 -1.661 1.00 92.56 103 THR A N 1
ATOM 810 C CA . THR A 1 103 ? 11.314 13.768 -1.257 1.00 92.56 103 THR A CA 1
ATOM 811 C C . THR A 1 103 ? 10.631 12.554 -1.894 1.00 92.56 103 THR A C 1
ATOM 813 O O . THR A 1 103 ? 9.411 12.504 -2.062 1.00 92.56 103 THR A O 1
ATOM 816 N N . LEU A 1 104 ? 11.438 11.560 -2.270 1.00 96.75 104 LEU A N 1
ATOM 817 C CA . LEU A 1 104 ? 10.978 10.341 -2.930 1.00 96.75 104 LEU A CA 1
ATOM 818 C C . LEU A 1 104 ? 11.513 9.117 -2.203 1.00 96.75 104 LEU A C 1
ATOM 820 O O . LEU A 1 104 ? 12.720 9.012 -1.990 1.00 96.75 104 LEU A O 1
ATOM 824 N N . THR A 1 105 ? 10.640 8.154 -1.940 1.00 98.25 105 THR A N 1
ATOM 825 C CA . THR A 1 105 ? 10.985 6.942 -1.189 1.00 98.25 105 THR A CA 1
ATOM 826 C C . THR A 1 105 ? 10.736 5.694 -2.026 1.00 98.25 105 THR A C 1
ATOM 828 O O . THR A 1 105 ? 9.749 5.581 -2.755 1.00 98.25 105 THR A O 1
ATOM 831 N N . TYR A 1 106 ? 11.673 4.748 -1.991 1.00 98.19 106 TYR A N 1
ATOM 832 C CA . TYR A 1 106 ? 11.587 3.524 -2.785 1.00 98.19 106 TYR A CA 1
ATOM 833 C C . TYR A 1 106 ? 11.027 2.384 -1.944 1.00 98.19 106 TYR A C 1
ATOM 835 O O . TYR A 1 106 ? 11.611 2.030 -0.925 1.00 98.19 106 TYR A O 1
ATOM 843 N N . LEU A 1 107 ? 9.933 1.777 -2.404 1.00 98.44 107 LEU A N 1
ATOM 844 C CA . LEU A 1 107 ? 9.272 0.666 -1.719 1.00 98.44 107 LEU A CA 1
ATOM 845 C C . LEU A 1 107 ? 9.295 -0.601 -2.579 1.00 98.44 107 LEU A C 1
ATOM 847 O O . LEU A 1 107 ? 9.263 -0.541 -3.810 1.00 98.44 107 LEU A O 1
ATOM 851 N N . ASN A 1 108 ? 9.332 -1.762 -1.938 1.00 98.19 108 ASN A N 1
ATOM 852 C CA . ASN A 1 108 ? 9.180 -3.060 -2.579 1.00 98.19 108 ASN A CA 1
ATOM 853 C C . ASN A 1 108 ? 7.718 -3.513 -2.520 1.00 98.19 108 ASN A C 1
ATOM 855 O O . ASN A 1 108 ? 7.059 -3.411 -1.488 1.00 98.19 108 ASN A O 1
ATOM 859 N N . GLN A 1 109 ? 7.237 -4.067 -3.630 1.00 97.56 109 GLN A N 1
ATOM 860 C CA . GLN A 1 109 ? 5.898 -4.631 -3.756 1.00 97.56 109 GLN A CA 1
ATOM 861 C C . GLN A 1 109 ? 5.647 -5.686 -2.667 1.00 97.56 109 GLN A C 1
ATOM 863 O O . GLN A 1 109 ? 6.403 -6.654 -2.572 1.00 97.56 109 GLN A O 1
ATOM 868 N N . GLY A 1 110 ? 4.568 -5.515 -1.900 1.00 95.94 110 GLY A N 1
ATOM 869 C CA . GLY A 1 110 ? 4.116 -6.456 -0.870 1.00 95.94 110 GLY A CA 1
ATOM 870 C C . GLY A 1 110 ? 5.006 -6.551 0.373 1.00 95.94 110 GLY A C 1
ATOM 871 O O . GLY A 1 110 ? 4.778 -7.425 1.200 1.00 95.94 110 GLY A O 1
ATOM 872 N N . GLN A 1 111 ? 6.022 -5.696 0.513 1.00 97.50 111 GLN A N 1
ATOM 873 C CA . GLN A 1 111 ? 6.797 -5.593 1.749 1.00 97.50 111 GLN A CA 1
ATOM 874 C C . GLN A 1 111 ? 6.096 -4.643 2.726 1.00 97.50 111 GLN A C 1
ATOM 876 O O . GLN A 1 111 ? 5.583 -3.604 2.309 1.00 97.50 111 GLN A O 1
ATOM 881 N N . SER A 1 112 ? 6.105 -4.996 4.012 1.00 97.81 112 SER A N 1
ATOM 882 C CA . SER A 1 112 ? 5.547 -4.172 5.087 1.00 97.81 112 SER A CA 1
ATOM 883 C C . SER A 1 112 ? 6.476 -3.004 5.415 1.00 97.81 112 SER A C 1
ATOM 885 O O . SER A 1 112 ? 7.660 -3.207 5.697 1.00 97.81 112 SER A O 1
ATOM 887 N N . TYR A 1 113 ? 5.932 -1.790 5.403 1.00 98.44 113 TYR A N 1
ATOM 888 C CA . TYR A 1 113 ? 6.623 -0.565 5.804 1.00 98.44 113 TYR A CA 1
ATOM 889 C C . TYR A 1 113 ? 5.858 0.121 6.930 1.00 98.44 113 TYR A C 1
ATOM 891 O O . TYR A 1 113 ? 4.653 0.338 6.824 1.00 98.44 113 TYR A O 1
ATOM 899 N N . GLU A 1 114 ? 6.559 0.465 8.006 1.00 98.19 114 GLU A N 1
ATOM 900 C CA . GLU A 1 114 ? 5.975 1.160 9.151 1.00 98.19 114 GLU A CA 1
ATOM 901 C C . GLU A 1 114 ? 5.718 2.635 8.825 1.00 98.19 114 GLU A C 1
ATOM 903 O O . GLU A 1 114 ? 6.599 3.331 8.314 1.00 98.19 114 GLU A O 1
ATOM 908 N N . ILE A 1 115 ? 4.535 3.122 9.187 1.00 98.50 115 ILE A N 1
ATOM 909 C CA . ILE A 1 115 ? 4.209 4.540 9.306 1.00 98.50 115 ILE A CA 1
ATOM 910 C C . ILE A 1 115 ? 3.866 4.813 10.768 1.00 98.50 115 ILE A C 1
ATOM 912 O O . ILE A 1 115 ? 2.850 4.342 11.284 1.00 98.50 115 ILE A O 1
ATOM 916 N N . ARG A 1 116 ? 4.727 5.581 11.434 1.00 97.31 116 ARG A N 1
ATOM 917 C CA . ARG A 1 116 ? 4.515 6.052 12.803 1.00 97.31 116 ARG A CA 1
ATOM 918 C C . ARG A 1 116 ? 3.561 7.235 12.795 1.00 97.31 116 ARG A C 1
ATOM 920 O O . ARG A 1 116 ? 3.780 8.194 12.052 1.00 97.31 116 ARG A O 1
ATOM 927 N N . MET A 1 117 ? 2.536 7.157 13.634 1.00 95.94 117 MET A N 1
ATOM 928 C CA . MET A 1 117 ? 1.516 8.185 13.811 1.00 95.94 117 MET A CA 1
ATOM 929 C C . MET A 1 117 ? 1.864 8.981 15.070 1.00 95.94 117 MET A C 1
ATOM 931 O O . MET A 1 117 ? 1.834 8.430 16.170 1.00 95.94 117 MET A O 1
ATOM 935 N N . LEU A 1 118 ? 2.253 10.247 14.912 1.00 91.88 118 LEU A N 1
ATOM 936 C CA . LEU A 1 118 ? 2.738 11.083 16.009 1.00 91.88 118 LEU A CA 1
ATOM 937 C C . LEU A 1 118 ? 1.785 12.251 16.259 1.00 91.88 118 LEU A C 1
ATOM 939 O O . LEU A 1 118 ? 1.381 12.957 15.331 1.00 91.88 118 LEU A O 1
ATOM 943 N N . ASP A 1 119 ? 1.467 12.460 17.532 1.00 89.56 119 ASP A N 1
ATOM 944 C CA . ASP A 1 119 ? 0.805 13.661 18.027 1.00 89.56 119 ASP A CA 1
ATOM 945 C C . ASP A 1 119 ? 1.870 14.712 18.362 1.00 89.56 119 ASP A C 1
ATOM 947 O O . ASP A 1 119 ? 2.763 14.461 19.171 1.00 89.56 119 ASP A O 1
ATOM 951 N N . ASN A 1 120 ? 1.800 15.869 17.707 1.00 86.25 120 ASN A N 1
ATOM 952 C CA . ASN A 1 120 ? 2.727 16.984 17.898 1.00 86.25 120 ASN A CA 1
ATOM 953 C C . ASN A 1 120 ? 1.990 18.264 18.335 1.00 86.25 120 ASN A C 1
ATOM 955 O O . ASN A 1 120 ? 2.505 19.376 18.201 1.00 86.25 120 ASN A O 1
ATOM 959 N N . ARG A 1 121 ? 0.759 18.115 18.842 1.00 83.38 121 ARG A N 1
ATOM 960 C CA . ARG A 1 121 ? -0.037 19.217 19.392 1.00 83.38 121 ARG A CA 1
ATOM 961 C C . ARG A 1 121 ? 0.651 19.815 20.616 1.00 83.38 121 ARG A C 1
ATOM 963 O O . ARG A 1 121 ? 1.133 19.087 21.488 1.00 83.38 121 ARG A O 1
ATOM 970 N N . LYS A 1 122 ? 0.655 21.148 20.734 1.00 75.44 122 LYS A N 1
ATOM 971 C CA . LYS A 1 122 ? 1.070 21.807 21.980 1.00 75.44 122 LYS A CA 1
ATOM 972 C C . LYS A 1 122 ? -0.042 21.671 23.022 1.00 75.44 122 LYS A C 1
ATOM 974 O O . LYS A 1 122 ? -1.213 21.479 22.694 1.00 75.44 122 LYS A O 1
ATOM 979 N N . ALA A 1 123 ? 0.311 21.779 24.302 1.00 65.31 123 ALA A N 1
ATOM 980 C CA . ALA A 1 123 ? -0.669 21.740 25.385 1.00 65.31 123 ALA A CA 1
ATOM 981 C C . ALA A 1 123 ? -1.706 22.870 25.210 1.00 65.31 123 ALA A C 1
ATOM 983 O O . ALA A 1 123 ? -1.372 24.043 25.357 1.00 65.31 123 ALA A O 1
ATOM 984 N N . GLY A 1 124 ? -2.950 22.503 24.885 1.00 63.25 124 GLY A N 1
ATOM 985 C CA . GLY A 1 124 ? -4.044 23.437 24.589 1.00 63.25 124 GLY A CA 1
ATOM 986 C C . GLY A 1 124 ? -4.495 23.457 23.123 1.00 63.25 124 GLY A C 1
ATOM 987 O O . GLY A 1 124 ? -5.582 23.961 22.851 1.00 63.25 124 GLY A O 1
ATOM 988 N N . ASP A 1 125 ? -3.732 22.862 22.201 1.00 68.62 125 ASP A N 1
ATOM 989 C CA . ASP A 1 125 ? -4.117 22.747 20.792 1.00 68.62 125 ASP A CA 1
ATOM 990 C C . ASP A 1 125 ? -5.151 21.625 20.597 1.00 68.62 125 ASP A C 1
ATOM 992 O O . ASP A 1 125 ? -4.920 20.467 20.958 1.00 68.62 125 ASP A O 1
ATOM 996 N N . ILE A 1 126 ? -6.293 21.966 19.988 1.00 75.44 126 ILE A N 1
ATOM 997 C CA . ILE A 1 126 ? -7.398 21.045 19.655 1.00 75.44 126 ILE A CA 1
ATOM 998 C C . ILE A 1 126 ? -7.834 20.224 20.889 1.00 75.44 126 ILE A C 1
ATOM 1000 O O . ILE A 1 126 ? -7.656 19.000 20.935 1.00 75.44 126 ILE A O 1
ATOM 1004 N N . PRO A 1 127 ? -8.375 20.867 21.941 1.00 73.06 127 PRO A N 1
ATOM 1005 C CA . PRO A 1 127 ? -8.781 20.170 23.160 1.00 73.06 127 PRO A CA 1
ATOM 1006 C C . PRO A 1 127 ? -9.901 19.149 22.913 1.00 73.06 127 PRO A C 1
ATOM 1008 O O . PRO A 1 127 ? -10.080 18.232 23.714 1.00 73.06 127 PRO A O 1
ATOM 1011 N N . GLU A 1 128 ? -10.638 19.262 21.803 1.00 77.75 128 GLU A N 1
ATOM 1012 C CA . GLU A 1 128 ? -11.802 18.430 21.498 1.00 77.75 128 GLU A CA 1
ATOM 1013 C C . GLU A 1 128 ? -11.467 16.946 21.317 1.00 77.75 128 GLU A C 1
ATOM 1015 O O . GLU A 1 128 ? -12.372 16.114 21.440 1.00 77.75 128 GLU A O 1
ATOM 1020 N N . ILE A 1 129 ? -10.201 16.618 21.029 1.00 81.69 129 ILE A N 1
ATOM 1021 C CA . ILE A 1 129 ? -9.728 15.245 20.802 1.00 81.69 129 ILE A CA 1
ATOM 1022 C C . ILE A 1 129 ? -8.931 14.669 21.981 1.00 81.69 129 ILE A C 1
ATOM 1024 O O . ILE A 1 129 ? -8.474 13.529 21.914 1.00 81.69 129 ILE A O 1
ATOM 1028 N N . ASN A 1 130 ? -8.768 15.413 23.080 1.00 81.25 130 ASN A N 1
ATOM 1029 C CA . ASN A 1 130 ? -8.056 14.909 24.254 1.00 81.25 130 ASN A CA 1
ATOM 1030 C C . ASN A 1 130 ? -8.795 13.712 24.865 1.00 81.25 130 ASN A C 1
ATOM 1032 O O . ASN A 1 130 ? -9.954 13.818 25.262 1.00 81.25 130 ASN A O 1
ATOM 1036 N N . GLY A 1 131 ? -8.113 12.565 24.924 1.00 79.50 131 GLY A N 1
ATOM 1037 C CA . GLY A 1 131 ? -8.699 11.307 25.390 1.00 79.50 131 GLY A CA 1
ATOM 1038 C C . GLY A 1 131 ? -9.721 10.691 24.427 1.00 79.50 131 GLY A C 1
ATOM 1039 O O . GLY A 1 131 ? -10.432 9.768 24.819 1.00 79.50 131 GLY A O 1
ATOM 1040 N N . LYS A 1 132 ? -9.810 11.182 23.183 1.00 89.62 132 LYS A N 1
ATOM 1041 C CA . LYS A 1 132 ? -10.652 10.602 22.133 1.00 89.62 132 LYS A CA 1
ATOM 1042 C C . LYS A 1 132 ? -9.798 9.947 21.057 1.00 89.62 132 LYS A C 1
ATOM 1044 O O . LYS A 1 132 ? -8.680 10.370 20.774 1.00 89.62 132 LYS A O 1
ATOM 1049 N N . LEU A 1 133 ? -10.371 8.928 20.427 1.00 93.44 133 LEU A N 1
ATOM 1050 C CA . LEU A 1 133 ? -9.803 8.332 19.225 1.00 93.44 133 LEU A CA 1
ATOM 1051 C C . LEU A 1 133 ? -9.959 9.290 18.045 1.00 93.44 133 LEU A C 1
ATOM 1053 O O . LEU A 1 133 ? -10.941 10.031 17.966 1.00 93.44 133 LEU A O 1
ATOM 1057 N N . VAL A 1 134 ? -9.030 9.212 17.102 1.00 95.62 134 VAL A N 1
ATOM 1058 C CA . VAL A 1 134 ? -9.119 9.859 15.790 1.00 95.62 134 VAL A CA 1
ATOM 1059 C C . VAL A 1 134 ? -9.142 8.789 14.705 1.00 95.62 134 VAL A C 1
ATOM 1061 O O . VAL A 1 134 ? -8.641 7.682 14.905 1.00 95.62 134 VAL A O 1
ATOM 1064 N N . LYS A 1 135 ? -9.728 9.111 13.551 1.00 96.94 135 LYS A N 1
ATOM 1065 C CA . LYS A 1 135 ? -9.701 8.239 12.375 1.00 96.94 135 LYS A CA 1
ATOM 1066 C C . LYS A 1 135 ? -8.618 8.708 11.430 1.00 96.94 135 LYS A C 1
ATOM 1068 O O . LYS A 1 135 ? -8.624 9.877 11.062 1.00 96.94 135 LYS A O 1
ATOM 1073 N N . SER A 1 136 ? -7.770 7.800 10.967 1.00 97.75 136 SER A N 1
ATOM 1074 C CA . SER A 1 136 ? -6.884 8.068 9.838 1.00 97.75 136 SER A CA 1
ATOM 1075 C C . SER A 1 136 ? -7.229 7.185 8.655 1.00 97.75 136 SER A C 1
ATOM 1077 O O . SER A 1 136 ? -7.614 6.025 8.809 1.00 97.75 136 SER A O 1
ATOM 1079 N N . ILE A 1 137 ? -7.078 7.753 7.464 1.00 97.62 137 ILE A N 1
ATOM 1080 C CA . ILE A 1 137 ? -7.212 7.046 6.200 1.00 97.62 137 ILE A CA 1
ATOM 1081 C C . ILE A 1 137 ? -5.889 7.162 5.458 1.00 97.62 137 ILE A C 1
ATOM 1083 O O . ILE A 1 137 ? -5.454 8.267 5.136 1.00 97.62 137 ILE A O 1
ATOM 1087 N N . ILE A 1 138 ? -5.255 6.022 5.195 1.00 98.31 138 ILE A N 1
ATOM 1088 C CA . ILE A 1 138 ? -4.043 5.949 4.379 1.00 98.31 138 ILE A CA 1
ATOM 1089 C C . ILE A 1 138 ? -4.455 5.575 2.962 1.00 98.31 138 ILE A C 1
ATOM 1091 O O . ILE A 1 138 ? -5.188 4.604 2.764 1.00 98.31 138 ILE A O 1
ATOM 1095 N N . ARG A 1 139 ? -3.984 6.337 1.973 1.00 97.38 139 ARG A N 1
ATOM 1096 C CA . ARG A 1 139 ? -4.296 6.148 0.554 1.00 97.38 139 ARG A CA 1
ATOM 1097 C C . ARG A 1 139 ? -3.041 6.133 -0.301 1.00 97.38 139 ARG A C 1
ATOM 1099 O O . ARG A 1 139 ? -2.130 6.925 -0.080 1.00 97.38 139 ARG A O 1
ATOM 1106 N N . VAL A 1 140 ? -3.025 5.276 -1.317 1.00 97.69 140 VAL A N 1
ATOM 1107 C CA . VAL A 1 140 ? -2.072 5.360 -2.430 1.00 97.69 140 VAL A CA 1
ATOM 1108 C C . VAL A 1 140 ? -2.768 6.052 -3.596 1.00 97.69 140 VAL A C 1
ATOM 1110 O O . VAL A 1 140 ? -3.736 5.524 -4.139 1.00 97.69 140 VAL A O 1
ATOM 1113 N N . VAL A 1 141 ? -2.273 7.221 -3.989 1.00 95.31 141 VAL A N 1
ATOM 1114 C CA . VAL A 1 141 ? -2.829 8.023 -5.092 1.00 95.31 141 VAL A CA 1
ATOM 1115 C C . VAL A 1 141 ? -1.768 8.282 -6.155 1.00 95.31 141 VAL A C 1
ATOM 1117 O O . VAL A 1 141 ? -0.565 8.244 -5.882 1.00 95.31 141 VAL A O 1
ATOM 1120 N N . PHE A 1 142 ? -2.179 8.545 -7.392 1.00 95.94 142 PHE A N 1
ATOM 1121 C CA . PHE A 1 142 ? -1.226 8.940 -8.431 1.00 95.94 142 PHE A CA 1
ATOM 1122 C C . PHE A 1 142 ? -0.631 10.318 -8.127 1.00 95.94 142 PHE A C 1
ATOM 1124 O O . PHE A 1 142 ? -1.354 11.236 -7.757 1.00 95.94 142 PHE A O 1
ATOM 1131 N N . HIS A 1 143 ? 0.681 10.493 -8.313 1.00 94.00 143 HIS A N 1
ATOM 1132 C CA . HIS A 1 143 ? 1.287 11.829 -8.248 1.00 94.00 143 HIS A CA 1
ATOM 1133 C C . HIS A 1 143 ? 1.043 12.628 -9.545 1.00 94.00 143 HIS A C 1
ATOM 1135 O O . HIS A 1 143 ? 0.895 13.844 -9.514 1.00 94.00 143 HIS A O 1
ATOM 1141 N N . ASP A 1 144 ? 0.980 11.948 -10.697 1.00 91.38 144 ASP A N 1
ATOM 1142 C CA . ASP A 1 144 ? 0.701 12.579 -11.992 1.00 91.38 144 ASP A CA 1
ATOM 1143 C C . ASP A 1 144 ? -0.786 12.955 -12.111 1.00 91.38 144 ASP A C 1
ATOM 1145 O O . ASP A 1 144 ? -1.662 12.085 -12.120 1.00 91.38 144 ASP A O 1
ATOM 1149 N N . ARG A 1 145 ? -1.056 14.253 -12.283 1.00 88.75 145 ARG A N 1
ATOM 1150 C CA . ARG A 1 145 ? -2.405 14.822 -12.403 1.00 88.75 145 ARG A CA 1
ATOM 1151 C C . ARG A 1 145 ? -3.237 14.193 -13.524 1.00 88.75 145 ARG A C 1
ATOM 1153 O O . ARG A 1 145 ? -4.438 13.999 -13.368 1.00 88.75 145 ARG A O 1
ATOM 1160 N N . ARG A 1 146 ? -2.626 13.826 -14.655 1.00 90.06 146 ARG A N 1
ATOM 1161 C CA . ARG A 1 146 ? -3.340 13.165 -15.761 1.00 90.06 146 ARG A CA 1
ATOM 1162 C C . ARG A 1 146 ? -3.852 11.792 -15.336 1.00 90.06 146 ARG A C 1
ATOM 1164 O O . ARG A 1 146 ? -4.955 11.407 -15.712 1.00 90.06 146 ARG A O 1
ATOM 1171 N N . LEU A 1 147 ? -3.050 11.056 -14.567 1.00 91.75 147 LEU A N 1
ATOM 1172 C CA . LEU A 1 147 ? -3.435 9.737 -14.076 1.00 91.75 147 LEU A CA 1
ATOM 1173 C C . LEU A 1 147 ? -4.455 9.823 -12.944 1.00 91.75 147 LEU A C 1
ATOM 1175 O O . LEU A 1 147 ? -5.312 8.950 -12.901 1.00 91.75 147 LEU A O 1
ATOM 1179 N N . GLN A 1 148 ? -4.437 10.885 -12.129 1.00 91.31 148 GLN A N 1
ATOM 1180 C CA . GLN A 1 148 ? -5.491 11.167 -11.145 1.00 91.31 148 GLN A CA 1
ATOM 1181 C C . GLN A 1 148 ? -6.872 11.304 -11.813 1.00 91.31 148 GLN A C 1
ATOM 1183 O O . GLN A 1 148 ? -7.827 10.670 -11.376 1.00 91.31 148 GLN A O 1
ATOM 1188 N N . TYR A 1 149 ? -6.985 12.033 -12.935 1.00 89.06 149 TYR A N 1
ATOM 1189 C CA . TYR A 1 149 ? -8.259 12.148 -13.672 1.00 89.06 149 TYR A CA 1
ATOM 1190 C C . TYR A 1 149 ? -8.787 10.810 -14.200 1.00 89.06 149 TYR A C 1
ATOM 1192 O O . TYR A 1 149 ? -9.994 10.610 -14.306 1.00 89.06 149 TYR A O 1
ATOM 1200 N N . THR A 1 150 ? -7.885 9.890 -14.541 1.00 92.00 150 THR A N 1
ATOM 1201 C CA . THR A 1 150 ? -8.232 8.542 -15.012 1.00 92.00 150 THR A CA 1
ATOM 1202 C C . THR A 1 150 ? -8.055 7.478 -13.928 1.00 92.00 150 THR A C 1
ATOM 1204 O O . THR A 1 150 ? -7.982 6.295 -14.256 1.00 92.00 150 THR A O 1
ATOM 1207 N N . GLU A 1 151 ? -7.949 7.865 -12.652 1.00 90.44 151 GLU A N 1
ATOM 1208 C CA . GLU A 1 151 ? -7.522 6.970 -11.568 1.00 90.44 151 GLU A CA 1
ATOM 1209 C C . GLU A 1 151 ? -8.429 5.750 -11.479 1.00 90.44 151 GLU A C 1
ATOM 1211 O O . GLU A 1 151 ? -7.942 4.623 -11.492 1.00 90.44 151 GLU A O 1
ATOM 1216 N N . HIS A 1 152 ? -9.745 5.963 -11.508 1.00 89.56 152 HIS A N 1
ATOM 1217 C CA . HIS A 1 152 ? -10.718 4.877 -11.482 1.00 89.56 152 HIS A CA 1
ATOM 1218 C C . HIS A 1 152 ? -10.461 3.838 -12.587 1.00 89.56 152 HIS A C 1
ATOM 1220 O O . HIS A 1 152 ? -10.423 2.642 -12.316 1.00 89.56 152 HIS A O 1
ATOM 1226 N N . GLN A 1 153 ? -10.184 4.284 -13.817 1.00 91.50 153 GLN A N 1
ATOM 1227 C CA . GLN A 1 153 ? -9.869 3.393 -14.935 1.00 91.50 153 GLN A CA 1
ATOM 1228 C C . GLN A 1 153 ? -8.535 2.657 -14.732 1.00 91.50 153 GLN A C 1
ATOM 1230 O O . GLN A 1 153 ? -8.429 1.474 -15.060 1.00 91.50 153 GLN A O 1
ATOM 1235 N N . GLN A 1 154 ? -7.514 3.333 -14.194 1.00 91.69 154 GLN A N 1
ATOM 1236 C CA . GLN A 1 154 ? -6.216 2.717 -13.899 1.00 91.69 154 GLN A CA 1
ATOM 1237 C C . GLN A 1 154 ? -6.339 1.642 -12.813 1.00 91.69 154 GLN A C 1
ATOM 1239 O O . GLN A 1 154 ? -5.794 0.547 -12.962 1.00 91.69 154 GLN A O 1
ATOM 1244 N N . LEU A 1 155 ? -7.076 1.937 -11.740 1.00 91.50 155 LEU A N 1
ATOM 1245 C CA . LEU A 1 155 ? -7.299 1.028 -10.618 1.00 91.50 155 LEU A CA 1
ATOM 1246 C C . LEU A 1 155 ? -8.157 -0.174 -11.022 1.00 91.50 155 LEU A C 1
ATOM 1248 O O . LEU A 1 155 ? -7.793 -1.305 -10.706 1.00 91.50 155 LEU A O 1
ATOM 1252 N N . GLU A 1 156 ? -9.235 0.033 -11.781 1.00 89.81 156 GLU A N 1
ATOM 1253 C CA . GLU A 1 156 ? -10.047 -1.064 -12.322 1.00 89.81 156 GLU A CA 1
ATOM 1254 C C . GLU A 1 156 ? -9.242 -1.924 -13.306 1.00 89.81 156 GLU A C 1
ATOM 1256 O O . GLU A 1 156 ? -9.282 -3.154 -13.245 1.00 89.81 156 GLU A O 1
ATOM 1261 N N . GLY A 1 157 ? -8.415 -1.304 -14.154 1.00 90.19 157 GLY A N 1
ATOM 1262 C CA . GLY A 1 157 ? -7.488 -2.027 -15.022 1.00 90.19 157 GLY A CA 1
ATOM 1263 C C . GLY A 1 157 ? -6.465 -2.860 -14.240 1.00 90.19 157 GLY A C 1
ATOM 1264 O O . GLY A 1 157 ? -6.125 -3.973 -14.647 1.00 90.19 157 GLY A O 1
ATOM 1265 N N . TRP A 1 158 ? -5.984 -2.359 -13.101 1.00 90.44 158 TRP A N 1
ATOM 1266 C CA . TRP A 1 158 ? -5.090 -3.100 -12.211 1.00 90.44 158 TRP A CA 1
ATOM 1267 C C . TRP A 1 158 ? -5.808 -4.277 -11.532 1.00 90.44 158 TRP A C 1
ATOM 1269 O O . TRP A 1 158 ? -5.304 -5.402 -11.583 1.00 90.44 158 TRP A O 1
ATOM 1279 N N . LYS A 1 159 ? -7.009 -4.034 -10.991 1.00 88.06 159 LYS A N 1
ATOM 1280 C CA . LYS A 1 159 ? -7.892 -5.019 -10.346 1.00 88.06 159 LYS A CA 1
ATOM 1281 C C . LYS A 1 159 ? -8.281 -6.155 -11.281 1.00 88.06 159 LYS A C 1
ATOM 1283 O O . LYS A 1 159 ? -8.288 -7.314 -10.881 1.00 88.06 159 LYS A O 1
ATOM 1288 N N . TRP A 1 160 ? -8.571 -5.847 -12.544 1.00 86.19 160 TRP A N 1
ATOM 1289 C CA . TRP A 1 160 ? -8.950 -6.850 -13.539 1.00 86.19 160 TRP A CA 1
ATOM 1290 C C . TRP A 1 160 ? -7.877 -7.932 -13.717 1.00 86.19 160 TRP A C 1
ATOM 1292 O O . TRP A 1 160 ? -8.186 -9.111 -13.880 1.00 86.19 160 TRP A O 1
ATOM 1302 N N . ASN A 1 161 ? -6.604 -7.538 -13.634 1.00 83.25 161 ASN A N 1
ATOM 1303 C CA . ASN A 1 161 ? -5.472 -8.456 -13.739 1.00 83.25 161 ASN A CA 1
ATOM 1304 C C . ASN A 1 161 ? -5.184 -9.213 -12.429 1.00 83.25 161 ASN A C 1
ATOM 1306 O O . ASN A 1 161 ? -4.358 -10.125 -12.431 1.00 83.25 161 ASN A O 1
ATOM 1310 N N . ARG A 1 162 ? -5.832 -8.824 -11.323 1.00 85.69 162 ARG A N 1
ATOM 1311 C CA . ARG A 1 162 ? -5.597 -9.312 -9.957 1.00 85.69 162 ARG A CA 1
ATOM 1312 C C . ARG A 1 162 ? -6.906 -9.381 -9.160 1.00 85.69 162 ARG A C 1
ATOM 1314 O O . ARG A 1 162 ? -7.132 -8.584 -8.248 1.00 85.69 162 ARG A O 1
ATOM 1321 N N . PRO A 1 163 ? -7.822 -10.286 -9.532 1.00 83.56 163 PRO A N 1
ATOM 1322 C CA . PRO A 1 163 ? -9.111 -10.370 -8.866 1.00 83.56 163 PRO A CA 1
ATOM 1323 C C . PRO A 1 163 ? -8.926 -10.794 -7.404 1.00 83.56 163 PRO A C 1
ATOM 1325 O O . PRO A 1 163 ? -8.384 -11.861 -7.140 1.00 83.56 163 PRO A O 1
ATOM 1328 N N . GLY A 1 164 ? -9.416 -9.975 -6.475 1.00 82.62 164 GLY A N 1
ATOM 1329 C CA . GLY A 1 164 ? -9.339 -10.236 -5.033 1.00 82.62 164 GLY A CA 1
ATOM 1330 C C . GLY A 1 164 ? -8.170 -9.548 -4.328 1.00 82.62 164 GLY A C 1
ATOM 1331 O O . GLY A 1 164 ? -8.244 -9.367 -3.116 1.00 82.62 164 GLY A O 1
ATOM 1332 N N . ASP A 1 165 ? -7.159 -9.084 -5.067 1.00 88.94 165 ASP A N 1
ATOM 1333 C CA . ASP A 1 165 ? -6.057 -8.326 -4.478 1.00 88.94 165 ASP A CA 1
ATOM 1334 C C . ASP A 1 165 ? -6.477 -6.874 -4.233 1.00 88.94 165 ASP A C 1
ATOM 1336 O O . ASP A 1 165 ? -7.180 -6.247 -5.037 1.00 88.94 165 ASP A O 1
ATOM 1340 N N . ARG A 1 166 ? -5.981 -6.309 -3.135 1.00 94.06 166 ARG A N 1
ATOM 1341 C CA . ARG A 1 166 ? -6.062 -4.878 -2.855 1.00 94.06 166 ARG A CA 1
ATOM 1342 C C . ARG A 1 166 ? -4.737 -4.219 -3.206 1.00 94.06 166 ARG A C 1
ATOM 1344 O O . ARG A 1 166 ? -3.683 -4.847 -3.217 1.00 94.06 166 ARG A O 1
ATOM 1351 N N . LEU A 1 167 ? -4.793 -2.940 -3.556 1.00 95.75 167 LEU A N 1
ATOM 1352 C CA . LEU A 1 167 ? -3.605 -2.176 -3.925 1.00 95.75 167 LEU A CA 1
ATOM 1353 C C . LEU A 1 167 ? -2.817 -1.767 -2.677 1.00 95.75 167 LEU A C 1
ATOM 1355 O O . LEU A 1 167 ? -1.585 -1.767 -2.708 1.00 95.75 167 LEU A O 1
ATOM 1359 N N . LEU A 1 168 ? -3.535 -1.458 -1.598 1.00 97.81 168 LEU A N 1
ATOM 1360 C CA . LEU A 1 168 ? -3.005 -1.105 -0.291 1.00 97.81 168 LEU A CA 1
ATOM 1361 C C . LEU A 1 168 ? -3.696 -1.939 0.793 1.00 97.81 168 LEU A C 1
ATOM 1363 O O . LEU A 1 168 ? -4.926 -1.905 0.899 1.00 97.81 168 LEU A O 1
ATOM 1367 N N . ASP A 1 169 ? -2.887 -2.594 1.622 1.00 96.19 169 ASP A N 1
ATOM 1368 C CA . ASP A 1 169 ? -3.323 -3.323 2.813 1.00 96.19 169 ASP A CA 1
ATOM 1369 C C . ASP A 1 169 ? -2.525 -2.921 4.059 1.00 96.19 169 ASP A C 1
ATOM 1371 O O . ASP A 1 169 ? -1.454 -2.312 3.970 1.00 96.19 169 ASP A O 1
ATOM 1375 N N . LEU A 1 170 ? -3.074 -3.264 5.228 1.00 96.44 170 LEU A N 1
ATOM 1376 C CA . LEU A 1 170 ? -2.390 -3.181 6.516 1.00 96.44 170 LEU A CA 1
ATOM 1377 C C . LEU A 1 170 ? -1.916 -4.567 6.948 1.00 96.44 170 LEU A C 1
ATOM 1379 O O . LEU A 1 170 ? -2.699 -5.515 7.008 1.00 96.44 170 LEU A O 1
ATOM 1383 N N . ASP A 1 171 ? -0.649 -4.662 7.330 1.00 96.44 171 ASP A N 1
ATOM 1384 C CA . ASP A 1 171 ? -0.094 -5.808 8.037 1.00 96.44 171 ASP A CA 1
ATOM 1385 C C . ASP A 1 171 ? -0.509 -5.718 9.513 1.00 96.44 171 ASP A C 1
ATOM 1387 O O . ASP A 1 171 ? 0.173 -5.130 10.359 1.00 96.44 171 ASP A O 1
ATOM 1391 N N . ILE A 1 172 ? -1.710 -6.227 9.800 1.00 92.50 172 ILE A N 1
ATOM 1392 C CA . ILE A 1 172 ? -2.343 -6.140 11.123 1.00 92.50 172 ILE A CA 1
ATOM 1393 C C . ILE A 1 172 ? -1.467 -6.777 12.215 1.00 92.50 172 ILE A C 1
ATOM 1395 O O . ILE A 1 172 ? -1.279 -6.124 13.239 1.00 92.50 172 ILE A O 1
ATOM 1399 N N . PRO A 1 173 ? -0.884 -7.983 12.031 1.00 94.56 173 PRO A N 1
ATOM 1400 C CA . PRO A 1 173 ? -0.010 -8.583 13.042 1.00 94.56 173 PRO A CA 1
ATOM 1401 C C . PRO A 1 173 ? 1.214 -7.738 13.414 1.00 94.56 173 PRO A C 1
ATOM 1403 O O . PRO A 1 173 ? 1.686 -7.835 14.546 1.00 94.56 173 PRO A O 1
ATOM 1406 N N . MET A 1 174 ? 1.740 -6.936 12.482 1.00 92.00 174 MET A N 1
ATOM 1407 C CA . MET A 1 174 ? 2.873 -6.041 12.746 1.00 92.00 174 MET A CA 1
ATOM 1408 C C . MET A 1 174 ? 2.452 -4.669 13.288 1.00 92.00 174 MET A C 1
ATOM 1410 O O . MET A 1 174 ? 3.256 -3.991 13.925 1.00 92.00 174 MET A O 1
ATOM 1414 N N . SER A 1 175 ? 1.211 -4.249 13.041 1.00 94.88 175 SER A N 1
ATOM 1415 C CA . SER A 1 175 ? 0.709 -2.932 13.435 1.00 94.88 175 SER A CA 1
ATOM 1416 C C . SER A 1 175 ? 0.428 -2.827 14.935 1.00 94.88 175 SER A C 1
ATOM 1418 O O . SER A 1 175 ? 0.011 -3.782 15.587 1.00 94.88 175 SER A O 1
ATOM 1420 N N . VAL A 1 176 ? 0.638 -1.634 15.493 1.00 94.75 176 VAL A N 1
ATOM 1421 C CA . VAL A 1 176 ? 0.516 -1.348 16.930 1.00 94.75 176 VAL A CA 1
ATOM 1422 C C . VAL A 1 176 ? -0.401 -0.147 17.129 1.00 94.75 176 VAL A C 1
ATOM 1424 O O . VAL A 1 176 ? -0.238 0.874 16.469 1.00 94.75 176 VAL A O 1
ATOM 1427 N N . GLY A 1 177 ? -1.372 -0.253 18.038 1.00 91.00 177 GLY A N 1
ATOM 1428 C CA . GLY A 1 177 ? -2.262 0.862 18.399 1.00 91.00 177 GLY A CA 1
ATOM 1429 C C . GLY A 1 177 ? -3.360 1.191 17.378 1.00 91.00 177 GLY A C 1
ATOM 1430 O O . GLY A 1 177 ? -4.191 2.053 17.651 1.00 91.00 177 GLY A O 1
ATOM 1431 N N . VAL A 1 178 ? -3.403 0.490 16.241 1.00 95.12 178 VAL A N 1
ATOM 1432 C CA . VAL A 1 178 ? -4.482 0.593 15.248 1.00 95.12 178 VAL A CA 1
ATOM 1433 C C . VAL A 1 178 ? -5.672 -0.282 15.653 1.00 95.12 178 VAL A C 1
ATOM 1435 O O . VAL A 1 178 ? -5.504 -1.442 16.027 1.00 95.12 178 VAL A O 1
ATOM 1438 N N . ILE A 1 179 ? -6.883 0.266 15.590 1.00 94.25 179 ILE A N 1
ATOM 1439 C CA . ILE A 1 179 ? -8.135 -0.417 15.948 1.00 94.25 179 ILE A CA 1
ATOM 1440 C C . ILE A 1 179 ? -9.251 -0.051 14.960 1.00 94.25 179 ILE A C 1
ATOM 1442 O O . ILE A 1 179 ? -9.099 0.880 14.176 1.00 94.25 179 ILE A O 1
ATOM 1446 N N . ASP A 1 180 ? -10.365 -0.793 14.978 1.00 93.69 180 ASP A N 1
ATOM 1447 C CA . ASP A 1 180 ? -11.515 -0.599 14.067 1.00 93.69 180 ASP A CA 1
ATOM 1448 C C . ASP A 1 180 ? -11.092 -0.419 12.594 1.00 93.69 180 ASP A C 1
ATOM 1450 O O . ASP A 1 180 ? -11.430 0.559 11.926 1.00 93.69 180 ASP A O 1
ATOM 1454 N N . ILE A 1 181 ? -10.266 -1.353 12.111 1.00 94.00 181 ILE A N 1
ATOM 1455 C CA . ILE A 1 181 ? -9.723 -1.315 10.753 1.00 94.00 181 ILE A CA 1
ATOM 1456 C C . ILE A 1 181 ? -10.850 -1.582 9.758 1.00 94.00 181 ILE A C 1
ATOM 1458 O O . ILE A 1 181 ? -11.517 -2.616 9.819 1.00 94.00 181 ILE A O 1
ATOM 1462 N N . LYS A 1 182 ? -11.027 -0.671 8.802 1.00 92.50 182 LYS A N 1
ATOM 1463 C CA . LYS A 1 182 ? -12.029 -0.767 7.741 1.00 92.50 182 LYS A CA 1
ATOM 1464 C C . LYS A 1 182 ? -11.358 -0.719 6.382 1.00 92.50 182 LYS A C 1
ATOM 1466 O O . LYS A 1 182 ? -10.545 0.153 6.081 1.00 92.50 182 LYS A O 1
ATOM 1471 N N . THR A 1 183 ? -11.746 -1.663 5.536 1.00 90.12 183 THR A N 1
ATOM 1472 C CA . THR A 1 183 ? -11.360 -1.705 4.130 1.00 90.12 183 THR A CA 1
ATOM 1473 C C . THR A 1 183 ? -12.621 -1.728 3.283 1.00 90.12 183 THR A C 1
ATOM 1475 O O . THR A 1 183 ? -13.505 -2.561 3.468 1.00 90.12 183 THR A O 1
ATOM 1478 N N . ASN A 1 184 ? -12.731 -0.782 2.353 1.00 85.31 184 ASN A N 1
ATOM 1479 C CA . ASN A 1 184 ? -13.845 -0.756 1.417 1.00 85.31 184 ASN A CA 1
ATOM 1480 C C . ASN A 1 184 ? -13.463 -1.557 0.155 1.00 85.31 184 ASN A C 1
ATOM 1482 O O . ASN A 1 184 ? -12.459 -1.225 -0.488 1.00 85.31 184 ASN A O 1
ATOM 1486 N N . PRO A 1 185 ? -14.232 -2.589 -0.244 1.00 83.12 185 PRO A N 1
ATOM 1487 C CA . PRO A 1 185 ? -13.974 -3.348 -1.469 1.00 83.12 185 PRO A CA 1
ATOM 1488 C C . PRO A 1 185 ? -13.987 -2.511 -2.759 1.00 83.12 185 PRO A C 1
ATOM 1490 O O . PRO A 1 185 ? -13.378 -2.916 -3.752 1.00 83.12 185 PRO A O 1
ATOM 1493 N N . SER A 1 186 ? -14.659 -1.353 -2.773 1.00 84.50 186 SER A N 1
ATOM 1494 C CA . SER A 1 186 ? -14.640 -0.427 -3.914 1.00 84.50 186 SER A CA 1
ATOM 1495 C C . SER A 1 186 ? -13.425 0.510 -3.922 1.00 84.50 186 SER A C 1
ATOM 1497 O O . SER A 1 186 ? -13.115 1.085 -4.962 1.00 84.50 186 SER A O 1
ATOM 1499 N N . GLN A 1 187 ? -12.712 0.644 -2.799 1.00 89.69 187 GLN A N 1
ATOM 1500 C CA . GLN A 1 187 ? -11.516 1.480 -2.657 1.00 89.69 187 GLN A CA 1
ATOM 1501 C C . GLN A 1 187 ? -10.303 0.600 -2.347 1.00 89.69 187 GLN A C 1
ATOM 1503 O O . GLN A 1 187 ? -9.892 0.406 -1.201 1.00 89.69 187 GLN A O 1
ATOM 1508 N N . LEU A 1 188 ? -9.725 0.033 -3.405 1.00 93.44 188 LEU A N 1
ATOM 1509 C CA . LEU A 1 188 ? -8.594 -0.896 -3.302 1.00 93.44 188 LEU A CA 1
ATOM 1510 C C . LEU A 1 188 ? -7.302 -0.231 -2.822 1.00 93.44 188 LEU A C 1
ATOM 1512 O O . LEU A 1 188 ? -6.395 -0.917 -2.365 1.00 93.44 188 LEU A O 1
ATOM 1516 N N . ASN A 1 189 ? -7.201 1.086 -2.968 1.00 96.25 189 ASN A N 1
ATOM 1517 C CA . ASN A 1 189 ? -6.021 1.890 -2.682 1.00 96.25 189 ASN A CA 1
ATOM 1518 C C . ASN A 1 189 ? -6.094 2.626 -1.337 1.00 96.25 189 ASN A C 1
ATOM 1520 O O . ASN A 1 189 ? -5.261 3.497 -1.105 1.00 96.25 189 ASN A O 1
ATOM 1524 N N . ALA A 1 190 ? -7.071 2.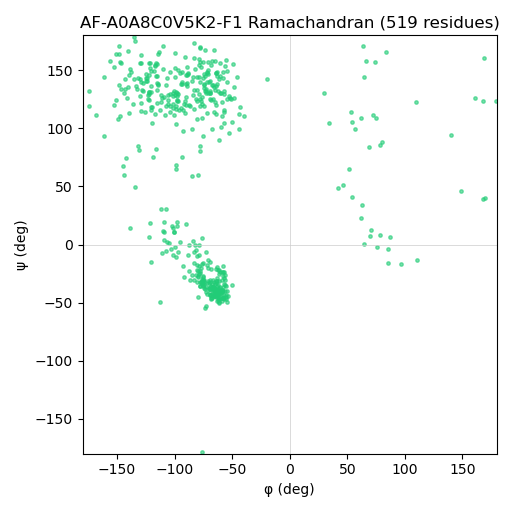314 -0.480 1.00 97.06 190 ALA A N 1
ATOM 1525 C CA . ALA A 1 190 ? -7.301 3.015 0.781 1.00 97.06 190 ALA A CA 1
ATOM 1526 C C . ALA A 1 190 ? -7.562 2.053 1.946 1.00 97.06 190 ALA A C 1
ATOM 1528 O O . ALA A 1 190 ? -8.261 1.054 1.780 1.00 97.06 190 ALA A O 1
ATOM 1529 N N . VAL A 1 191 ? -7.049 2.386 3.127 1.00 97.50 191 VAL A N 1
ATOM 1530 C CA . VAL A 1 191 ? -7.301 1.675 4.389 1.00 97.50 191 VAL A CA 1
ATOM 1531 C C . VAL A 1 191 ? -7.631 2.687 5.479 1.00 97.50 191 VAL A C 1
ATOM 1533 O O . VAL A 1 191 ? -6.978 3.726 5.573 1.00 97.50 191 VAL A O 1
ATOM 1536 N N . GLU A 1 192 ? -8.643 2.399 6.292 1.00 96.62 192 GLU A N 1
ATOM 1537 C CA . GLU A 1 192 ? -9.078 3.268 7.389 1.00 96.62 192 GLU A CA 1
ATOM 1538 C C . GLU A 1 192 ? -8.878 2.563 8.728 1.00 96.62 192 GLU A C 1
ATOM 1540 O O . GLU A 1 192 ? -9.065 1.350 8.827 1.00 96.62 192 GLU A O 1
ATOM 1545 N N . PHE A 1 193 ? -8.518 3.312 9.764 1.00 97.81 193 PHE A N 1
ATOM 1546 C CA . PHE A 1 193 ? -8.432 2.799 11.130 1.00 97.81 193 PHE A CA 1
ATOM 1547 C C . PHE A 1 193 ? -8.590 3.929 12.145 1.00 97.81 193 PHE A C 1
ATOM 1549 O O . PHE A 1 193 ? -8.352 5.104 11.851 1.00 97.81 193 PHE A O 1
ATOM 1556 N N . LEU A 1 194 ? -8.978 3.558 13.359 1.00 97.50 194 LEU A N 1
ATOM 1557 C CA . LEU A 1 194 ? -8.972 4.429 14.521 1.00 97.50 194 LEU A CA 1
ATOM 1558 C C . LEU A 1 194 ? -7.677 4.237 15.314 1.00 97.50 194 LEU A C 1
ATOM 1560 O O . LEU A 1 194 ? -7.125 3.137 15.375 1.00 97.50 194 LEU A O 1
ATOM 1564 N N . TRP A 1 195 ? -7.199 5.307 15.937 1.00 96.19 195 TRP A N 1
ATOM 1565 C CA . TRP A 1 195 ? -6.055 5.260 16.841 1.00 96.19 195 TRP A CA 1
ATOM 1566 C C . TRP A 1 195 ? -6.137 6.350 17.909 1.00 96.19 195 TRP A C 1
ATOM 1568 O O . TRP A 1 195 ? -6.939 7.282 17.818 1.00 96.19 195 TRP A O 1
ATOM 1578 N N . ASP A 1 196 ? -5.333 6.188 18.954 1.00 93.31 196 ASP A N 1
ATOM 1579 C CA . ASP A 1 196 ? -5.283 7.070 20.118 1.00 93.31 196 ASP A CA 1
ATOM 1580 C C . ASP A 1 196 ? -4.036 7.968 20.032 1.00 93.31 196 ASP A C 1
ATOM 1582 O O . ASP A 1 196 ? -2.924 7.439 20.143 1.00 93.31 196 ASP A O 1
ATOM 1586 N N . PRO A 1 197 ? -4.186 9.300 19.867 1.00 91.56 197 PRO A N 1
ATOM 1587 C CA . PRO A 1 197 ? -3.058 10.233 19.793 1.00 91.56 197 PRO A CA 1
ATOM 1588 C C . PRO A 1 197 ? -2.130 10.201 21.011 1.00 91.56 197 PRO A C 1
ATOM 1590 O O . PRO A 1 197 ? -0.957 10.541 20.907 1.00 91.56 197 PRO A O 1
ATOM 1593 N N . THR A 1 198 ? -2.632 9.757 22.167 1.00 87.44 198 THR A N 1
ATOM 1594 C CA . THR A 1 198 ? -1.852 9.696 23.412 1.00 87.44 198 THR A CA 1
ATOM 1595 C C . THR A 1 198 ? -0.995 8.434 23.533 1.00 87.44 198 THR A C 1
ATOM 1597 O O . THR A 1 198 ? -0.209 8.303 24.473 1.00 87.44 198 THR A O 1
ATOM 1600 N N . LYS A 1 199 ? -1.133 7.487 22.596 1.00 88.50 199 LYS A N 1
ATOM 1601 C CA . LYS A 1 199 ? -0.424 6.203 22.597 1.00 88.50 199 LYS A CA 1
ATOM 1602 C C . LYS A 1 199 ? 0.525 6.090 21.415 1.00 88.50 199 LYS A C 1
ATOM 1604 O O . LYS A 1 199 ? 0.312 6.660 20.350 1.00 88.50 199 LYS A O 1
ATOM 1609 N N . CYS A 1 200 ? 1.551 5.260 21.585 1.00 89.00 200 CYS A N 1
ATOM 1610 C CA . CYS A 1 200 ? 2.418 4.864 20.481 1.00 89.00 200 CYS A CA 1
ATOM 1611 C C . CYS A 1 200 ? 1.609 4.062 19.452 1.00 89.00 200 CYS A C 1
ATOM 1613 O 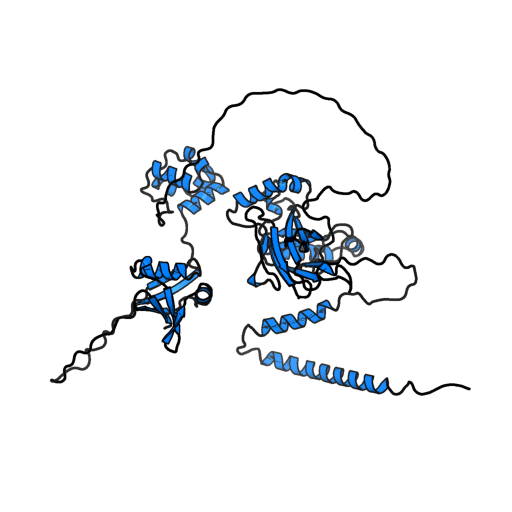O . CYS A 1 200 ? 1.175 2.946 19.745 1.00 89.00 200 CYS A O 1
ATOM 1615 N N . THR A 1 201 ? 1.422 4.636 18.263 1.00 95.94 201 THR A N 1
ATOM 1616 C CA . THR A 1 201 ? 0.671 4.026 17.164 1.00 95.94 201 THR A CA 1
ATOM 1617 C C . THR A 1 201 ? 1.551 3.920 15.921 1.00 95.94 201 THR A C 1
ATOM 1619 O O . THR A 1 201 ? 2.125 4.911 15.465 1.00 95.94 201 THR A O 1
ATOM 1622 N N . SER A 1 202 ? 1.605 2.722 15.343 1.00 95.88 202 SER A N 1
ATOM 1623 C CA . SER A 1 202 ? 2.350 2.409 14.125 1.00 95.88 202 SER A CA 1
ATOM 1624 C C . SER A 1 202 ? 1.500 1.548 13.196 1.00 95.88 202 SER A C 1
ATOM 1626 O O . SER A 1 202 ? 1.103 0.439 13.557 1.00 95.88 202 SER A O 1
ATOM 1628 N N . ALA A 1 203 ? 1.248 2.040 11.986 1.00 98.12 203 ALA A N 1
ATOM 1629 C CA . ALA A 1 203 ? 0.542 1.311 10.939 1.00 98.12 203 ALA A CA 1
ATOM 1630 C C . ALA A 1 203 ? 1.554 0.711 9.955 1.00 98.12 203 ALA A C 1
ATOM 1632 O O . ALA A 1 203 ? 2.311 1.444 9.323 1.00 98.12 203 ALA A O 1
ATOM 1633 N N . PHE A 1 204 ? 1.576 -0.613 9.808 1.00 98.38 204 PHE A N 1
ATOM 1634 C CA . PHE A 1 204 ? 2.420 -1.279 8.816 1.00 98.38 204 PHE A CA 1
ATOM 1635 C C . PHE A 1 204 ? 1.628 -1.475 7.533 1.00 98.38 204 PHE A C 1
ATOM 1637 O O . PHE A 1 204 ? 0.637 -2.196 7.519 1.00 98.38 204 PHE A O 1
ATOM 1644 N N . ILE A 1 205 ? 2.061 -0.834 6.452 1.00 98.38 205 ILE A N 1
ATOM 1645 C CA . ILE A 1 205 ? 1.372 -0.870 5.161 1.00 98.38 205 ILE A CA 1
ATOM 1646 C C . ILE A 1 205 ? 2.085 -1.780 4.162 1.00 98.38 205 ILE A C 1
ATOM 1648 O O . ILE A 1 205 ? 3.314 -1.859 4.145 1.00 98.38 205 ILE A O 1
ATOM 1652 N N . GLN A 1 206 ? 1.315 -2.405 3.276 1.00 98.06 206 GLN A N 1
ATOM 1653 C CA . GLN A 1 206 ? 1.810 -3.157 2.127 1.00 98.06 206 GLN A CA 1
ATOM 1654 C C . GLN A 1 206 ? 1.224 -2.573 0.841 1.00 98.06 206 GLN A C 1
ATOM 1656 O O . GLN A 1 206 ? 0.009 -2.466 0.688 1.00 98.06 206 GLN A O 1
ATOM 1661 N N . VAL A 1 207 ? 2.095 -2.191 -0.098 1.00 98.25 207 VAL A N 1
ATOM 1662 C CA . VAL A 1 207 ? 1.680 -1.690 -1.417 1.00 98.25 207 VAL A CA 1
ATOM 1663 C C . VAL A 1 207 ? 1.901 -2.777 -2.461 1.00 98.25 207 VAL A C 1
ATOM 1665 O O . VAL A 1 207 ? 3.030 -3.216 -2.690 1.00 98.25 207 VAL A O 1
ATOM 1668 N N . HIS A 1 208 ? 0.830 -3.212 -3.119 1.00 96.56 208 HIS A N 1
ATOM 1669 C CA . HIS A 1 208 ? 0.853 -4.363 -4.024 1.00 96.56 208 HIS A CA 1
ATOM 1670 C C . HIS A 1 208 ? 0.963 -3.991 -5.503 1.00 96.56 208 HIS A C 1
ATOM 1672 O O . HIS A 1 208 ? 1.228 -4.869 -6.325 1.00 96.56 208 HIS A O 1
ATOM 1678 N N . CYS A 1 209 ? 0.812 -2.723 -5.884 1.00 95.12 209 CYS A N 1
ATOM 1679 C CA . CYS A 1 209 ? 1.034 -2.292 -7.264 1.00 95.12 209 CYS A CA 1
ATOM 1680 C C . CYS A 1 209 ? 2.461 -1.785 -7.499 1.00 95.12 209 CYS A C 1
ATOM 1682 O O . CYS A 1 209 ? 3.063 -1.188 -6.613 1.00 95.12 209 CYS A O 1
ATOM 1684 N N . ILE A 1 210 ? 2.994 -1.960 -8.710 1.00 95.00 210 ILE A N 1
ATOM 1685 C CA . ILE A 1 210 ? 4.317 -1.446 -9.093 1.00 95.00 210 ILE A CA 1
ATOM 1686 C C . ILE A 1 210 ? 4.187 -0.248 -10.025 1.00 95.00 210 ILE A C 1
ATOM 1688 O O . ILE A 1 210 ? 3.358 -0.226 -10.932 1.00 95.00 210 ILE A O 1
ATOM 1692 N N . SER A 1 211 ? 5.085 0.723 -9.870 1.00 95.56 211 SER A N 1
ATOM 1693 C CA . SER A 1 211 ? 5.096 1.969 -10.644 1.00 95.56 211 SER A CA 1
ATOM 1694 C C . SER A 1 211 ? 5.146 1.781 -12.169 1.00 95.56 211 SER A C 1
ATOM 1696 O O . SER A 1 211 ? 4.635 2.614 -12.911 1.00 95.56 211 SER A O 1
ATOM 1698 N N . THR A 1 212 ? 5.769 0.713 -12.673 1.00 92.94 212 THR A N 1
ATOM 1699 C CA . THR A 1 212 ? 5.855 0.411 -14.118 1.00 92.94 212 THR A CA 1
ATOM 1700 C C . THR A 1 212 ? 4.608 -0.270 -14.680 1.00 92.94 212 THR A C 1
ATOM 1702 O O . THR A 1 212 ? 4.544 -0.527 -15.873 1.00 92.94 212 THR A O 1
ATOM 1705 N N . GLU A 1 213 ? 3.622 -0.616 -13.855 1.00 91.81 213 GLU A N 1
ATOM 1706 C CA . GLU A 1 213 ? 2.378 -1.221 -14.352 1.00 91.81 213 GLU A CA 1
ATOM 1707 C C . GLU A 1 213 ? 1.425 -0.195 -14.958 1.00 91.81 213 GLU A C 1
ATOM 1709 O O . GLU A 1 213 ? 0.584 -0.540 -15.786 1.00 91.81 213 GLU A O 1
ATOM 1714 N N . PHE A 1 214 ? 1.592 1.065 -14.561 1.00 91.88 214 PHE A N 1
ATOM 1715 C CA . PHE A 1 214 ? 0.779 2.195 -14.998 1.00 91.88 214 PHE A CA 1
ATOM 1716 C C . PHE A 1 214 ? 1.479 3.033 -16.076 1.00 91.88 214 PHE A C 1
ATOM 1718 O O . PHE A 1 214 ? 1.071 4.158 -16.360 1.00 91.88 214 PHE A O 1
ATOM 1725 N N . THR A 1 215 ? 2.550 2.508 -16.683 1.00 87.69 215 THR 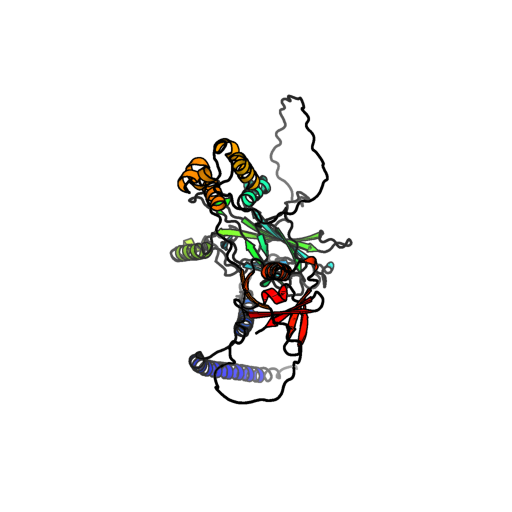A N 1
ATOM 1726 C CA . THR A 1 215 ? 3.183 3.122 -17.855 1.00 87.69 215 THR A CA 1
ATOM 1727 C C . THR A 1 215 ? 2.535 2.613 -19.148 1.00 87.69 215 THR A C 1
ATOM 1729 O O . THR A 1 215 ? 2.124 1.450 -19.209 1.00 87.69 215 THR A O 1
ATOM 1732 N N . PRO A 1 216 ? 2.454 3.440 -20.211 1.00 76.69 216 PRO A N 1
ATOM 1733 C CA . PRO A 1 216 ? 1.893 3.030 -21.501 1.00 76.69 216 PRO A CA 1
ATOM 1734 C C . PRO A 1 216 ? 2.560 1.775 -22.075 1.00 76.69 216 PRO A C 1
ATOM 1736 O O . PRO A 1 216 ? 1.875 0.889 -22.589 1.00 76.69 216 PRO A O 1
ATOM 1739 N N . ARG A 1 217 ? 3.890 1.647 -21.942 1.00 70.12 217 ARG A N 1
ATOM 1740 C CA . ARG A 1 217 ? 4.598 0.405 -22.268 1.00 70.12 217 ARG A CA 1
ATOM 1741 C C . ARG A 1 217 ? 4.717 -0.453 -21.016 1.00 70.12 217 ARG A C 1
ATOM 1743 O O . ARG A 1 217 ? 5.623 -0.283 -20.206 1.00 70.12 217 ARG A O 1
ATOM 1750 N N . LYS A 1 218 ? 3.805 -1.419 -20.885 1.00 61.62 218 LYS A N 1
ATOM 1751 C CA . LYS A 1 218 ? 3.797 -2.399 -19.782 1.00 61.62 218 LYS A CA 1
ATOM 1752 C C . LYS A 1 218 ? 5.047 -3.299 -19.757 1.00 61.62 218 LYS A C 1
ATOM 1754 O O . LYS A 1 218 ? 5.393 -3.848 -18.716 1.00 61.62 218 LYS A O 1
ATOM 1759 N N . HIS A 1 219 ? 5.741 -3.442 -20.890 1.00 55.47 219 HIS A N 1
ATOM 1760 C CA . HIS A 1 219 ? 6.907 -4.316 -21.060 1.00 55.47 219 HIS A CA 1
ATOM 1761 C C . HIS A 1 219 ? 8.235 -3.551 -20.944 1.00 55.47 219 HIS A C 1
ATOM 1763 O O . HIS A 1 219 ? 8.991 -3.476 -21.905 1.00 55.47 219 HIS A O 1
ATOM 1769 N N . GLY A 1 220 ? 8.524 -3.009 -19.757 1.00 58.72 220 GLY A N 1
ATOM 1770 C CA . GLY A 1 220 ? 9.854 -2.512 -19.377 1.00 58.72 220 GLY A CA 1
ATOM 1771 C C . GLY A 1 220 ? 10.407 -1.326 -20.190 1.00 58.72 220 GLY A C 1
ATOM 1772 O O . GLY A 1 220 ? 9.854 -0.892 -21.193 1.00 58.72 220 GLY A O 1
ATOM 1773 N N . GLY A 1 221 ? 11.519 -0.755 -19.721 1.00 65.19 221 GLY A N 1
ATOM 1774 C CA . GLY A 1 221 ? 12.252 0.315 -20.419 1.00 65.19 221 GLY A CA 1
ATOM 1775 C C . GLY A 1 221 ? 11.752 1.746 -20.182 1.00 65.19 221 GLY A C 1
ATOM 1776 O O . GLY A 1 221 ? 12.506 2.686 -20.419 1.00 65.19 221 GLY A O 1
ATOM 1777 N N . GLU A 1 222 ? 10.541 1.934 -19.654 1.00 74.50 222 GLU A N 1
ATOM 1778 C CA . GLU A 1 222 ? 10.016 3.257 -19.288 1.00 74.50 222 GLU A CA 1
ATOM 1779 C C . GLU A 1 222 ? 10.196 3.573 -17.795 1.00 74.50 222 GLU A C 1
ATOM 1781 O O . GLU A 1 222 ? 10.200 2.697 -16.922 1.00 74.50 222 GLU A O 1
ATOM 1786 N N . LYS A 1 223 ? 10.346 4.866 -17.481 1.00 84.88 223 LYS A N 1
ATOM 1787 C CA . LYS A 1 223 ? 10.393 5.355 -16.099 1.00 84.88 223 LYS A CA 1
ATOM 1788 C C . LYS A 1 223 ? 9.020 5.119 -15.463 1.00 84.88 223 LYS A C 1
ATOM 1790 O O . LYS A 1 223 ? 8.056 5.764 -15.845 1.00 84.88 223 LYS A O 1
ATOM 1795 N N . GLY A 1 224 ? 8.954 4.243 -14.456 1.00 88.88 224 GLY A N 1
ATOM 1796 C CA . GLY A 1 224 ? 7.707 3.980 -13.726 1.00 88.88 224 GLY A CA 1
ATOM 1797 C C . GLY A 1 224 ? 7.060 5.251 -13.157 1.00 88.88 224 GLY A C 1
ATOM 1798 O O . GLY A 1 224 ? 7.772 6.194 -12.788 1.00 88.88 224 GLY A O 1
ATOM 1799 N N . VAL A 1 225 ? 5.735 5.242 -13.058 1.00 93.31 225 VAL A N 1
ATOM 1800 C CA . VAL A 1 225 ? 4.908 6.338 -12.538 1.00 93.31 225 VAL A CA 1
ATOM 1801 C C . VAL A 1 225 ? 5.092 6.482 -11.018 1.00 93.31 225 VAL A C 1
ATOM 1803 O O . VAL A 1 225 ? 5.024 5.474 -10.311 1.00 93.31 225 VAL A O 1
ATOM 1806 N N . PRO A 1 226 ? 5.355 7.689 -10.487 1.00 94.75 226 PRO A N 1
ATOM 1807 C CA . PRO A 1 226 ? 5.374 7.924 -9.045 1.00 94.75 226 PRO A CA 1
ATOM 1808 C C . PRO A 1 226 ? 3.956 7.933 -8.450 1.00 94.75 226 PRO A C 1
ATOM 1810 O O . PRO A 1 226 ? 3.011 8.423 -9.073 1.00 94.75 226 PRO A O 1
ATOM 1813 N N . PHE A 1 227 ? 3.827 7.432 -7.224 1.00 97.75 227 PHE A N 1
ATOM 1814 C CA . PHE A 1 227 ? 2.610 7.554 -6.418 1.00 97.75 227 PHE A CA 1
ATOM 1815 C C . PHE A 1 227 ? 2.855 8.492 -5.242 1.00 97.75 227 PHE A C 1
ATOM 1817 O O . PHE A 1 227 ? 4.000 8.839 -4.947 1.00 97.75 227 PHE A O 1
ATOM 1824 N N . ARG A 1 228 ? 1.787 8.845 -4.534 1.00 97.06 228 ARG A N 1
ATOM 1825 C CA . ARG A 1 228 ? 1.849 9.421 -3.196 1.00 97.06 228 ARG A CA 1
ATOM 1826 C C . ARG A 1 228 ? 1.202 8.462 -2.213 1.00 97.06 228 ARG A C 1
ATOM 1828 O O . ARG A 1 228 ? 0.153 7.898 -2.516 1.00 97.06 228 ARG A O 1
ATOM 1835 N N . ILE A 1 229 ? 1.810 8.312 -1.044 1.00 98.25 229 ILE A N 1
ATOM 1836 C CA . ILE A 1 229 ? 1.082 7.837 0.131 1.00 98.25 229 ILE A CA 1
ATOM 1837 C C . ILE A 1 229 ? 0.575 9.071 0.853 1.00 98.25 229 ILE A C 1
ATOM 1839 O O . ILE A 1 229 ? 1.380 9.920 1.232 1.00 98.25 229 ILE A O 1
ATOM 1843 N N . GLN A 1 230 ? -0.739 9.165 1.012 1.00 97.31 230 GLN A N 1
ATOM 1844 C CA . GLN A 1 230 ? -1.419 10.246 1.708 1.00 97.31 230 GLN A CA 1
ATOM 1845 C C . GLN A 1 230 ? -2.105 9.717 2.961 1.00 97.31 230 GLN A C 1
ATOM 1847 O O . GLN A 1 230 ? -2.705 8.644 2.937 1.00 97.31 230 GLN A O 1
ATOM 1852 N N . VAL A 1 231 ? -1.996 10.474 4.047 1.00 98.12 231 VAL A N 1
ATOM 1853 C CA . VAL A 1 231 ? -2.621 10.198 5.335 1.00 98.12 231 VAL A CA 1
ATOM 1854 C C . VAL A 1 231 ? -3.523 11.372 5.676 1.00 98.12 231 VAL A C 1
ATOM 1856 O O . VAL A 1 231 ? -3.039 12.486 5.866 1.00 98.12 231 VAL A O 1
ATOM 1859 N N . ASP A 1 232 ? -4.823 11.109 5.757 1.00 96.75 232 ASP A N 1
ATOM 1860 C CA . ASP A 1 232 ? -5.839 12.081 6.156 1.00 96.75 232 ASP A CA 1
ATOM 1861 C C . ASP A 1 232 ? -6.396 11.690 7.529 1.00 96.75 232 ASP A C 1
ATOM 1863 O O . ASP A 1 232 ? -6.848 10.558 7.705 1.00 96.75 232 ASP A O 1
ATOM 1867 N N . THR A 1 233 ? -6.375 12.607 8.496 1.00 96.06 233 THR A N 1
ATOM 1868 C CA . THR A 1 233 ? -6.838 12.370 9.873 1.00 96.06 233 THR A CA 1
ATOM 1869 C C . THR A 1 233 ? -8.063 13.221 10.191 1.00 96.06 233 THR A C 1
ATOM 1871 O O . THR A 1 233 ? -8.108 14.404 9.857 1.00 96.06 233 THR A O 1
ATOM 1874 N N . PHE A 1 234 ? -9.048 12.616 10.853 1.00 94.94 234 PHE A N 1
ATOM 1875 C CA . PHE A 1 234 ? -10.368 13.177 11.135 1.00 94.94 234 PHE A CA 1
ATOM 1876 C C . PHE A 1 234 ? -10.744 12.980 12.608 1.00 94.94 234 PHE A C 1
ATOM 1878 O O . PHE A 1 234 ? -10.473 11.921 13.189 1.00 94.94 234 PHE A O 1
ATOM 1885 N N . LYS A 1 235 ? -11.428 13.963 13.203 1.00 93.12 235 LYS A N 1
ATOM 1886 C CA . LYS A 1 235 ? -12.064 13.822 14.520 1.00 93.12 235 LYS A CA 1
ATOM 1887 C C . LYS A 1 235 ? -13.503 13.339 14.404 1.00 93.12 235 LYS A C 1
ATOM 1889 O O . LYS A 1 235 ? -14.147 13.438 13.359 1.00 93.12 235 LYS A O 1
ATOM 1894 N N . GLN A 1 236 ? -13.997 12.825 15.522 1.00 92.38 236 GLN A N 1
ATOM 1895 C CA . GLN A 1 236 ? -15.395 12.467 15.681 1.00 92.38 236 GLN A CA 1
ATOM 1896 C C . GLN A 1 236 ? -16.264 13.726 15.811 1.00 92.38 236 GLN A C 1
ATOM 1898 O O . GLN A 1 236 ? -15.975 14.611 16.618 1.00 92.38 236 GLN A O 1
ATOM 1903 N N . THR A 1 237 ? -17.332 13.778 15.024 1.00 89.50 237 THR A N 1
ATOM 1904 C CA . THR A 1 237 ? -18.407 14.771 15.104 1.00 89.50 237 THR A CA 1
ATOM 1905 C C . THR A 1 237 ? -19.370 14.451 16.246 1.00 89.50 237 THR A C 1
ATOM 1907 O O . THR A 1 237 ? -19.358 13.354 16.806 1.00 89.50 237 THR A O 1
ATOM 1910 N N . GLU A 1 238 ? -20.252 15.395 16.572 1.00 86.94 238 GLU A N 1
ATOM 1911 C CA . GLU A 1 238 ? -21.310 15.218 17.581 1.00 86.94 238 GLU A CA 1
ATOM 1912 C C . GLU A 1 238 ? -22.232 14.029 17.271 1.00 86.94 238 GLU A C 1
ATOM 1914 O O . GLU A 1 238 ? -22.714 13.359 18.182 1.00 86.94 238 GLU A O 1
ATOM 1919 N N . ASN A 1 239 ? -22.397 13.704 15.986 1.00 86.69 239 ASN A N 1
ATOM 1920 C CA . ASN A 1 239 ? -23.216 12.589 15.511 1.00 86.69 239 ASN A CA 1
ATOM 1921 C C . ASN A 1 239 ? -22.512 11.223 15.647 1.00 86.69 239 ASN A C 1
ATOM 1923 O O . ASN A 1 239 ? -23.068 10.200 15.257 1.00 86.69 239 ASN A O 1
ATOM 1927 N N . GLY A 1 240 ? -21.277 11.193 16.159 1.00 85.25 240 GLY A N 1
ATOM 1928 C CA . GLY A 1 240 ? -20.478 9.979 16.323 1.00 85.25 240 GLY A CA 1
ATOM 1929 C C . GLY A 1 240 ? -19.683 9.562 15.080 1.00 85.25 240 GLY A C 1
ATOM 1930 O O . GLY A 1 240 ? -18.891 8.621 15.162 1.00 85.25 240 GLY A O 1
ATOM 1931 N N . GLU A 1 241 ? -19.832 10.264 13.954 1.00 89.75 241 GLU A N 1
ATOM 1932 C CA . GLU A 1 241 ? -19.112 9.979 12.709 1.00 89.75 241 GLU A CA 1
ATOM 1933 C C . GLU A 1 241 ? -17.770 10.711 12.622 1.00 89.75 241 GLU A C 1
ATOM 1935 O O . GLU A 1 241 ? -17.640 11.857 13.047 1.00 89.75 241 GLU A O 1
ATOM 1940 N N . TYR A 1 242 ? -16.772 10.079 12.006 1.00 91.81 242 TYR A N 1
ATOM 1941 C CA . TYR A 1 242 ? -15.439 10.653 11.801 1.00 91.81 242 TYR A CA 1
ATOM 1942 C C . TYR A 1 242 ? -15.325 11.339 10.438 1.00 91.81 242 TYR A C 1
ATOM 1944 O O . TYR A 1 242 ? -14.748 10.777 9.500 1.00 91.81 242 TYR A O 1
ATOM 1952 N N . THR A 1 243 ? -15.923 12.519 10.316 1.00 90.69 243 THR A N 1
ATOM 1953 C CA . THR A 1 243 ? -16.001 13.278 9.056 1.00 90.69 243 THR A CA 1
ATOM 1954 C C . THR A 1 243 ? -15.359 14.660 9.135 1.00 90.69 243 THR A C 1
ATOM 1956 O O . THR A 1 243 ? -15.064 15.234 8.091 1.00 90.69 243 THR A O 1
ATOM 1959 N N . ASP A 1 244 ? -15.085 15.175 10.336 1.00 91.50 244 ASP A N 1
ATOM 1960 C CA . ASP A 1 244 ? -14.466 16.491 10.508 1.00 91.50 244 ASP A CA 1
ATOM 1961 C C . ASP A 1 244 ? -12.940 16.391 10.372 1.00 91.50 244 ASP A C 1
ATOM 1963 O O . ASP A 1 244 ? -12.278 15.671 11.127 1.00 91.50 244 ASP A O 1
ATOM 1967 N N . HIS A 1 245 ? -12.390 17.053 9.355 1.00 93.31 245 HIS A N 1
ATOM 1968 C CA . HIS A 1 245 ? -10.986 16.951 8.954 1.00 93.31 245 HIS A CA 1
ATOM 1969 C C . HIS A 1 245 ? -10.066 17.702 9.922 1.00 93.31 245 HIS A C 1
ATOM 1971 O O . HIS A 1 245 ? -10.371 18.807 10.360 1.00 93.31 245 HIS A O 1
ATOM 1977 N N . LEU A 1 246 ? -8.925 17.093 10.255 1.00 92.31 246 LEU A N 1
ATOM 1978 C CA . LEU A 1 246 ? -7.914 17.690 11.129 1.00 92.31 246 LEU A CA 1
ATOM 1979 C C . LEU A 1 246 ? -6.610 18.007 10.404 1.00 92.31 246 LEU A C 1
ATOM 1981 O O . LEU A 1 246 ? -6.047 19.080 10.600 1.00 92.31 246 LEU A O 1
ATOM 1985 N N . HIS A 1 247 ? -6.071 17.045 9.654 1.00 94.44 247 HIS A N 1
ATOM 1986 C CA . HIS A 1 247 ? -4.744 17.179 9.057 1.00 94.44 247 HIS A CA 1
ATOM 1987 C C . HIS A 1 247 ? -4.536 16.191 7.912 1.00 94.44 247 HIS A C 1
ATOM 1989 O O . HIS A 1 247 ? -4.965 15.037 7.999 1.00 94.44 247 HIS A O 1
ATOM 1995 N N . SER A 1 248 ? -3.818 16.629 6.87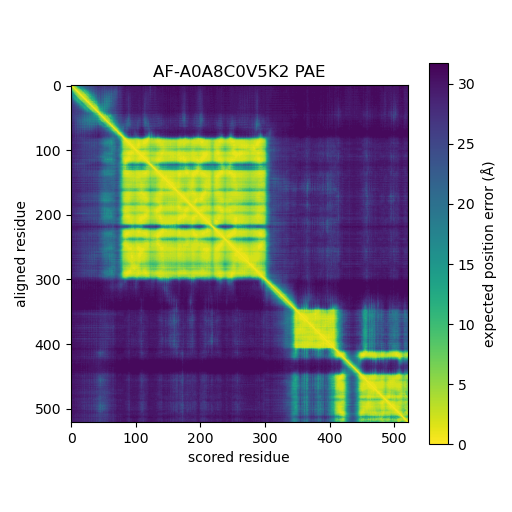8 1.00 96.69 248 SER A N 1
ATOM 1996 C CA . SER A 1 248 ? -3.433 15.813 5.727 1.00 96.69 248 SER A CA 1
ATOM 1997 C C . SER A 1 248 ? -1.959 15.991 5.417 1.00 96.69 248 SER A C 1
ATOM 1999 O O . SER A 1 248 ? -1.458 17.109 5.347 1.00 96.69 248 SER A O 1
ATOM 2001 N N . ALA A 1 249 ? -1.261 14.882 5.198 1.00 96.50 249 ALA A N 1
ATOM 2002 C CA . ALA A 1 249 ? 0.119 14.915 4.737 1.00 96.50 249 ALA A CA 1
ATOM 2003 C C . ALA A 1 249 ? 0.421 13.727 3.829 1.00 96.50 249 ALA A C 1
ATOM 2005 O O . ALA A 1 249 ? -0.242 12.690 3.873 1.00 96.50 249 ALA A O 1
ATOM 2006 N N . SER A 1 250 ? 1.431 13.877 2.980 1.00 97.19 250 SER A N 1
ATOM 2007 C CA . SER A 1 250 ? 1.803 12.864 2.003 1.00 97.19 250 SER A CA 1
ATOM 2008 C C . SER A 1 250 ? 3.299 12.848 1.703 1.00 97.19 250 SER A C 1
ATOM 2010 O O . SER A 1 250 ? 4.031 13.773 2.041 1.00 97.19 250 SER A O 1
ATOM 2012 N N . CYS A 1 251 ? 3.764 11.764 1.088 1.00 96.56 251 CYS A N 1
ATOM 2013 C CA . CYS A 1 251 ? 5.120 11.645 0.549 1.00 96.56 251 CYS A CA 1
ATOM 2014 C C . CYS A 1 251 ? 5.085 10.943 -0.809 1.00 96.56 251 CYS A C 1
ATOM 2016 O O . CYS A 1 251 ? 4.201 10.111 -1.057 1.00 96.56 251 CYS A O 1
ATOM 2018 N N . GLN A 1 252 ? 6.039 11.253 -1.693 1.00 97.69 252 GLN A N 1
ATOM 2019 C CA . GLN A 1 252 ? 6.152 10.521 -2.951 1.00 97.69 252 GLN A CA 1
ATOM 2020 C C . GLN A 1 252 ? 6.825 9.177 -2.739 1.00 97.69 252 GLN A C 1
ATOM 2022 O O . GLN A 1 252 ? 7.850 9.054 -2.066 1.00 97.69 252 GLN A O 1
ATOM 2027 N N . ILE A 1 253 ? 6.299 8.171 -3.425 1.00 98.31 253 ILE A N 1
ATOM 2028 C CA . ILE A 1 253 ? 6.888 6.845 -3.458 1.00 98.31 253 ILE A CA 1
ATOM 2029 C C . ILE A 1 253 ? 7.051 6.329 -4.879 1.00 98.31 253 ILE A C 1
ATOM 2031 O O . ILE A 1 253 ? 6.336 6.695 -5.820 1.00 98.31 253 ILE A O 1
ATOM 2035 N N . LYS A 1 254 ? 7.986 5.396 -5.023 1.00 97.56 254 LYS A N 1
ATOM 2036 C CA . LYS A 1 254 ? 8.111 4.563 -6.209 1.00 97.56 254 LYS A CA 1
ATOM 2037 C C . LYS A 1 254 ? 8.184 3.109 -5.799 1.00 97.56 254 LYS A C 1
ATOM 2039 O O . LYS A 1 254 ? 9.083 2.723 -5.056 1.00 97.56 254 LYS A O 1
ATOM 2044 N N . VAL A 1 255 ? 7.250 2.312 -6.303 1.00 97.81 255 VAL A N 1
ATOM 2045 C CA . VAL A 1 255 ? 7.146 0.901 -5.937 1.00 97.81 255 VAL A CA 1
ATOM 2046 C C . VAL A 1 255 ? 7.826 0.057 -7.000 1.00 97.81 255 VAL A C 1
ATOM 2048 O O . VAL A 1 255 ? 7.577 0.224 -8.197 1.00 97.81 255 VAL A O 1
ATOM 2051 N N . PHE A 1 256 ? 8.688 -0.849 -6.557 1.00 96.88 256 PHE A N 1
ATOM 2052 C CA . PHE A 1 256 ? 9.452 -1.774 -7.381 1.00 96.88 256 PHE A CA 1
ATOM 2053 C C . PHE A 1 256 ? 9.027 -3.216 -7.107 1.00 96.88 256 PHE A C 1
ATOM 2055 O O . PHE A 1 256 ? 8.426 -3.521 -6.083 1.00 96.88 256 PHE A O 1
ATOM 2062 N N . LYS A 1 257 ? 9.389 -4.139 -8.004 1.00 95.19 257 LYS A N 1
ATOM 2063 C CA . LYS A 1 257 ? 9.363 -5.578 -7.694 1.00 95.19 257 LYS A CA 1
ATOM 2064 C C . LYS A 1 257 ? 10.207 -5.875 -6.439 1.00 95.19 257 LYS A C 1
ATOM 2066 O O . LYS A 1 257 ? 11.106 -5.087 -6.142 1.00 95.19 257 LYS A O 1
ATOM 2071 N N . PRO A 1 258 ? 9.979 -7.003 -5.741 1.00 93.94 258 PRO A N 1
ATOM 2072 C CA . PRO A 1 258 ? 10.757 -7.372 -4.558 1.00 93.94 258 PRO A CA 1
ATOM 2073 C C . PRO A 1 258 ? 12.273 -7.261 -4.780 1.00 93.94 258 PRO A C 1
ATOM 2075 O O . PRO A 1 258 ? 12.783 -7.686 -5.820 1.00 93.94 258 PRO A O 1
ATOM 2078 N N . LYS A 1 259 ? 12.985 -6.677 -3.806 1.00 94.94 259 LYS A N 1
ATOM 2079 C CA . LYS A 1 259 ? 14.422 -6.319 -3.851 1.00 94.94 259 LYS A CA 1
ATOM 2080 C C . LYS A 1 259 ? 14.809 -5.248 -4.881 1.00 94.94 259 LYS A C 1
ATOM 2082 O O . LYS A 1 259 ? 15.988 -4.917 -5.032 1.00 94.94 259 LYS A O 1
ATOM 2087 N N . GLY A 1 260 ? 13.851 -4.720 -5.638 1.00 96.12 260 GLY A N 1
ATOM 2088 C CA . GLY A 1 260 ? 14.087 -3.704 -6.655 1.00 96.12 260 GLY A CA 1
ATOM 2089 C C . GLY A 1 260 ? 14.381 -2.337 -6.047 1.00 96.12 260 GLY A C 1
ATOM 2090 O O . GLY A 1 260 ? 15.272 -1.646 -6.544 1.00 96.12 260 GLY A O 1
ATOM 2091 N N . ALA A 1 261 ? 13.702 -1.982 -4.952 1.00 96.88 261 ALA A N 1
ATOM 2092 C CA . ALA A 1 261 ? 13.956 -0.748 -4.217 1.00 96.88 261 ALA A CA 1
ATOM 2093 C C . ALA A 1 261 ? 15.368 -0.744 -3.616 1.00 96.88 261 ALA A C 1
ATOM 2095 O O . ALA A 1 261 ? 16.103 0.217 -3.818 1.00 96.88 261 ALA A O 1
ATOM 2096 N N . ASP A 1 262 ? 15.801 -1.845 -2.993 1.00 96.06 262 ASP A N 1
ATOM 2097 C CA . ASP A 1 262 ? 17.134 -1.966 -2.380 1.00 96.06 262 ASP A CA 1
ATOM 2098 C C . ASP A 1 262 ? 18.252 -1.816 -3.413 1.00 96.06 262 ASP A C 1
ATOM 2100 O O . ASP A 1 262 ? 19.201 -1.047 -3.240 1.00 96.06 262 ASP A O 1
ATOM 2104 N N . ARG A 1 263 ? 18.114 -2.513 -4.549 1.00 96.56 263 ARG A N 1
ATOM 2105 C CA . ARG A 1 263 ? 19.051 -2.392 -5.672 1.00 96.56 263 ARG A CA 1
ATOM 2106 C C . ARG A 1 263 ? 19.105 -0.966 -6.201 1.00 96.56 263 ARG A C 1
ATOM 2108 O O . ARG A 1 263 ? 20.190 -0.478 -6.525 1.00 96.56 263 ARG A O 1
ATOM 2115 N N . LYS A 1 264 ? 17.948 -0.312 -6.315 1.00 96.44 264 LYS A N 1
ATOM 2116 C CA . LYS A 1 264 ? 17.843 1.061 -6.802 1.00 96.44 264 LYS A CA 1
ATOM 2117 C C . LYS A 1 264 ? 18.477 2.048 -5.821 1.00 96.44 264 LYS A C 1
ATOM 2119 O O . LYS A 1 264 ? 19.290 2.855 -6.260 1.00 96.44 264 LYS A O 1
ATOM 2124 N N . GLN A 1 265 ? 18.194 1.922 -4.526 1.00 95.88 265 GLN A N 1
ATOM 2125 C CA . GLN A 1 265 ? 18.770 2.743 -3.461 1.00 95.88 265 GLN A CA 1
ATOM 2126 C C . GLN A 1 265 ? 20.295 2.614 -3.426 1.00 95.88 265 GLN A C 1
ATOM 2128 O O . GLN A 1 265 ? 20.998 3.622 -3.411 1.00 95.88 265 GLN A O 1
ATOM 2133 N N . LYS A 1 266 ? 20.818 1.383 -3.504 1.00 96.25 266 LYS A N 1
ATOM 2134 C CA . LYS A 1 266 ? 22.261 1.122 -3.578 1.00 96.25 266 LYS A CA 1
ATOM 2135 C C . LYS A 1 266 ? 22.893 1.746 -4.825 1.00 96.25 266 LYS A C 1
ATOM 2137 O O . LYS A 1 266 ? 23.875 2.470 -4.718 1.00 96.25 266 LYS A O 1
ATOM 2142 N N . THR A 1 267 ? 22.298 1.516 -5.997 1.00 96.50 267 THR A N 1
ATOM 2143 C CA . THR A 1 267 ? 22.808 2.057 -7.271 1.00 96.50 267 THR A CA 1
ATOM 2144 C C . THR A 1 267 ? 22.828 3.586 -7.265 1.00 96.50 267 THR A C 1
ATOM 2146 O O . THR A 1 267 ? 23.776 4.197 -7.753 1.00 96.50 267 THR A O 1
ATOM 2149 N N . ASP A 1 268 ? 21.776 4.217 -6.744 1.00 96.00 268 ASP A N 1
ATOM 2150 C CA . ASP A 1 268 ? 21.687 5.673 -6.674 1.00 96.00 268 ASP A CA 1
ATOM 2151 C C . ASP A 1 268 ? 22.690 6.242 -5.660 1.00 96.00 268 ASP A C 1
ATOM 2153 O O . ASP A 1 268 ? 23.342 7.237 -5.964 1.00 96.00 268 ASP A O 1
ATOM 2157 N N . ARG A 1 269 ? 22.907 5.574 -4.519 1.00 95.00 269 ARG A N 1
ATOM 2158 C CA . ARG A 1 269 ? 23.929 5.951 -3.529 1.00 95.00 269 ARG A CA 1
ATOM 2159 C C . ARG A 1 269 ? 25.345 5.898 -4.101 1.00 95.00 269 ARG A C 1
ATOM 2161 O O . ARG A 1 269 ? 26.050 6.899 -4.052 1.00 95.00 269 ARG A O 1
ATOM 2168 N N . GLU A 1 270 ? 25.719 4.791 -4.742 1.00 96.00 270 GLU A N 1
ATOM 2169 C CA . GLU A 1 270 ? 27.027 4.642 -5.400 1.00 96.00 270 GLU A CA 1
ATOM 2170 C C . GLU A 1 270 ? 27.233 5.689 -6.508 1.00 96.00 270 GLU A C 1
ATOM 2172 O O . GLU A 1 270 ? 28.335 6.202 -6.713 1.00 96.00 270 GLU A O 1
ATOM 2177 N N . LYS A 1 271 ? 26.166 6.034 -7.245 1.00 95.44 271 LYS A N 1
ATOM 2178 C CA . LYS A 1 271 ? 26.208 7.115 -8.241 1.00 95.44 271 LYS A CA 1
ATOM 2179 C C . LYS A 1 271 ? 26.409 8.477 -7.598 1.00 95.44 271 LYS A C 1
ATOM 2181 O O . LYS A 1 271 ? 27.105 9.300 -8.182 1.00 95.44 271 LYS A O 1
ATOM 2186 N N . MET A 1 272 ? 25.793 8.729 -6.448 1.00 93.38 272 MET A N 1
ATOM 2187 C CA . MET A 1 272 ? 25.972 9.983 -5.727 1.00 93.38 272 MET A CA 1
ATOM 2188 C C . MET A 1 272 ? 27.375 10.088 -5.141 1.00 93.38 272 MET A C 1
ATOM 2190 O O . MET A 1 272 ? 27.989 11.134 -5.290 1.00 93.38 272 MET A O 1
ATOM 2194 N N . GLU A 1 273 ? 27.937 9.019 -4.579 1.00 93.69 273 GLU A N 1
ATOM 2195 C CA . GLU A 1 273 ? 29.302 9.003 -4.032 1.00 93.69 273 GLU A CA 1
ATOM 2196 C C . GLU A 1 273 ? 30.363 9.386 -5.069 1.00 93.69 273 GLU A C 1
ATOM 2198 O O . GLU A 1 273 ? 31.260 10.169 -4.749 1.00 93.69 273 GLU A O 1
ATOM 2203 N N . LYS A 1 274 ? 30.204 8.916 -6.314 1.00 95.25 274 LYS A N 1
ATOM 2204 C CA . LYS A 1 274 ? 31.101 9.201 -7.450 1.00 95.25 274 LYS A CA 1
ATOM 2205 C C . LYS A 1 274 ? 31.022 10.635 -7.982 1.00 95.25 274 LYS A C 1
ATOM 2207 O O . LYS A 1 274 ? 31.875 11.020 -8.777 1.00 95.25 274 LYS A O 1
ATOM 2212 N N . ARG A 1 275 ? 30.009 11.415 -7.595 1.00 93.88 275 ARG A N 1
ATOM 2213 C CA . ARG A 1 275 ? 29.873 12.816 -8.022 1.00 93.88 275 ARG A CA 1
ATOM 2214 C C . ARG A 1 275 ? 30.814 13.733 -7.254 1.00 93.88 275 ARG A C 1
ATOM 2216 O O . ARG A 1 275 ? 31.153 13.479 -6.094 1.00 93.88 275 ARG A O 1
ATOM 2223 N N . THR A 1 276 ? 31.183 14.836 -7.895 1.00 95.12 276 THR A N 1
ATOM 2224 C CA . THR A 1 276 ? 31.961 15.907 -7.257 1.00 95.12 276 THR A CA 1
ATOM 2225 C C . THR A 1 276 ? 31.159 16.578 -6.135 1.00 95.12 276 THR A C 1
ATOM 2227 O O . THR A 1 276 ? 29.928 16.525 -6.127 1.00 95.12 276 THR A O 1
ATOM 2230 N N . ALA A 1 277 ? 31.837 17.225 -5.179 1.00 91.88 277 ALA A N 1
ATOM 2231 C CA . ALA A 1 277 ? 31.172 17.930 -4.075 1.00 91.88 277 ALA A CA 1
ATOM 2232 C C . ALA A 1 277 ? 30.155 18.972 -4.584 1.00 91.88 277 ALA A C 1
ATOM 2234 O O . ALA A 1 277 ? 28.999 18.957 -4.174 1.00 91.88 277 ALA A O 1
ATOM 2235 N N . HIS A 1 278 ? 30.543 19.763 -5.588 1.00 92.50 278 HIS A N 1
ATOM 2236 C CA . HIS A 1 278 ? 29.676 20.768 -6.206 1.00 92.50 278 HIS A CA 1
ATOM 2237 C C . HIS A 1 278 ? 28.437 20.176 -6.909 1.00 92.50 278 HIS A C 1
ATOM 2239 O O . HIS A 1 278 ? 27.375 20.791 -6.979 1.00 92.50 278 HIS A O 1
ATOM 2245 N N . GLU A 1 279 ? 28.532 18.962 -7.455 1.00 92.94 279 GLU A N 1
ATOM 2246 C CA . GLU A 1 279 ? 27.367 18.284 -8.030 1.00 92.94 279 GLU A CA 1
ATOM 2247 C C . GLU A 1 279 ? 26.442 17.702 -6.964 1.00 92.94 279 GLU A C 1
ATOM 2249 O O . GLU A 1 279 ? 25.236 17.638 -7.204 1.00 92.94 279 GLU A O 1
ATOM 2254 N N . LYS A 1 280 ? 26.986 17.272 -5.817 1.00 91.00 280 LYS A N 1
ATOM 2255 C CA . LYS A 1 280 ? 26.215 16.734 -4.686 1.00 91.00 280 LYS A CA 1
ATOM 2256 C C . LYS A 1 280 ? 25.334 17.802 -4.041 1.00 91.00 280 LYS A C 1
ATOM 2258 O O . LYS A 1 280 ? 24.195 17.494 -3.721 1.00 91.00 280 LYS A O 1
ATOM 2263 N N . GLU A 1 281 ? 25.799 19.049 -3.963 1.00 92.12 281 GLU A N 1
ATOM 2264 C CA . GLU A 1 281 ? 25.035 20.201 -3.440 1.00 92.12 281 GLU A CA 1
ATOM 2265 C C . GLU A 1 281 ? 23.718 20.470 -4.192 1.00 92.12 281 GLU A C 1
ATOM 2267 O O . GLU A 1 281 ? 22.818 21.122 -3.673 1.00 92.12 281 GLU A O 1
ATOM 2272 N N . LYS A 1 282 ? 23.562 19.945 -5.415 1.00 93.69 282 LYS A N 1
ATOM 2273 C CA . LYS A 1 282 ? 22.321 20.067 -6.202 1.00 93.69 282 LYS A CA 1
ATOM 2274 C C . LYS A 1 282 ? 21.227 19.087 -5.758 1.00 93.69 282 LYS A C 1
ATOM 2276 O O . LYS A 1 282 ? 20.103 19.165 -6.264 1.00 93.69 282 LYS A O 1
ATOM 2281 N N . TYR A 1 283 ? 21.555 18.144 -4.878 1.00 94.12 283 TYR A N 1
ATOM 2282 C CA . TYR A 1 283 ? 20.691 17.056 -4.431 1.00 94.12 283 TYR A CA 1
ATOM 2283 C C . TYR A 1 283 ? 20.403 17.165 -2.940 1.00 94.12 283 TYR A C 1
ATOM 2285 O O . TYR A 1 283 ? 21.190 17.720 -2.178 1.00 94.12 283 TYR A O 1
ATOM 2293 N N . GLN A 1 284 ? 19.261 16.623 -2.532 1.00 91.25 284 GLN A N 1
ATOM 2294 C CA . GLN A 1 284 ? 18.910 16.527 -1.125 1.00 91.25 284 GLN A CA 1
ATOM 2295 C C . GLN A 1 284 ? 19.757 15.464 -0.422 1.00 91.25 284 GLN A C 1
ATOM 2297 O O . GLN A 1 284 ? 20.095 14.438 -1.027 1.00 91.25 284 GLN A O 1
ATOM 2302 N N . PRO A 1 285 ? 20.062 15.666 0.869 1.00 88.88 285 PRO A N 1
ATOM 2303 C CA . PRO A 1 285 ? 20.576 14.595 1.704 1.00 88.88 285 PRO A CA 1
ATOM 2304 C C . PRO A 1 285 ? 19.565 13.441 1.788 1.00 88.88 285 PRO A C 1
ATOM 2306 O O . PRO A 1 285 ? 18.349 13.633 1.797 1.00 88.88 285 PRO A O 1
ATOM 2309 N N . SER A 1 286 ? 20.094 12.221 1.845 1.00 91.69 286 SER A N 1
ATOM 2310 C CA . SER A 1 286 ? 19.307 11.014 2.096 1.00 91.69 286 SER A CA 1
ATOM 2311 C C . SER A 1 286 ? 19.236 10.761 3.598 1.00 91.69 286 SER A C 1
ATOM 2313 O O . SER A 1 286 ? 20.243 10.881 4.293 1.00 91.69 286 SER A O 1
ATOM 2315 N N . TYR A 1 287 ? 18.049 10.406 4.076 1.00 92.88 287 TYR A N 1
ATOM 2316 C CA . TYR A 1 287 ? 17.749 10.091 5.469 1.00 92.88 287 TYR A CA 1
ATOM 2317 C C . TYR A 1 287 ? 17.207 8.667 5.568 1.00 92.88 287 TYR A C 1
ATOM 2319 O O . TYR A 1 287 ? 16.639 8.159 4.602 1.00 92.88 287 TYR A O 1
ATOM 2327 N N . ASP A 1 288 ? 17.329 8.038 6.736 1.00 92.31 288 ASP A N 1
ATOM 2328 C CA . ASP A 1 288 ? 16.855 6.663 6.961 1.00 92.31 288 ASP A CA 1
ATOM 2329 C C . ASP A 1 288 ? 15.331 6.553 7.108 1.00 92.31 288 ASP A C 1
ATOM 2331 O O . ASP A 1 288 ? 14.762 5.469 6.976 1.00 92.31 288 ASP A O 1
ATOM 2335 N N . THR A 1 289 ? 14.655 7.679 7.339 1.00 94.44 289 THR A N 1
ATOM 2336 C CA . THR A 1 289 ? 13.195 7.761 7.435 1.00 94.44 289 THR A CA 1
ATOM 2337 C C . THR A 1 289 ? 12.660 8.882 6.553 1.00 94.44 289 THR A C 1
ATOM 2339 O O . THR A 1 289 ? 13.368 9.836 6.231 1.00 94.44 289 THR A O 1
ATOM 2342 N N . THR A 1 290 ? 11.397 8.760 6.156 1.00 96.50 290 THR A N 1
ATOM 2343 C CA . THR A 1 290 ? 10.697 9.729 5.316 1.00 96.50 290 THR A CA 1
ATOM 2344 C C . THR A 1 290 ? 9.605 10.396 6.136 1.00 96.50 290 THR A C 1
ATOM 2346 O O . THR A 1 290 ? 8.648 9.746 6.554 1.00 96.50 290 THR A O 1
ATOM 2349 N N . VAL A 1 291 ? 9.736 11.700 6.355 1.00 95.38 291 VAL A N 1
ATOM 2350 C CA . VAL A 1 291 ? 8.695 12.512 6.994 1.00 95.38 291 VAL A CA 1
ATOM 2351 C C . VAL A 1 291 ? 7.683 12.927 5.929 1.00 95.38 291 VAL A C 1
ATOM 2353 O O . VAL A 1 291 ? 8.072 13.438 4.878 1.00 95.38 291 VAL A O 1
ATOM 2356 N N . LEU A 1 292 ? 6.396 12.690 6.184 1.00 95.75 292 LEU A N 1
ATOM 2357 C CA . LEU A 1 292 ? 5.327 13.134 5.292 1.00 95.75 292 LEU A CA 1
ATOM 2358 C C . LEU A 1 292 ? 5.131 14.645 5.448 1.00 95.75 292 LEU A C 1
ATOM 2360 O O . LEU A 1 292 ? 5.121 15.167 6.562 1.00 95.75 292 LEU A O 1
ATOM 2364 N N . THR A 1 293 ? 4.957 15.336 4.326 1.00 93.56 293 THR A N 1
ATOM 2365 C CA . THR A 1 293 ? 4.777 16.790 4.270 1.00 93.56 293 THR A CA 1
ATOM 2366 C C . THR A 1 293 ? 3.305 17.144 4.119 1.00 93.56 293 THR A C 1
ATOM 2368 O O . THR A 1 293 ? 2.579 16.436 3.417 1.00 93.56 293 THR A O 1
ATOM 2371 N N . GLU A 1 294 ? 2.874 18.237 4.744 1.00 93.00 294 GLU A N 1
ATOM 2372 C CA . GLU A 1 294 ? 1.489 18.713 4.707 1.00 93.00 294 GLU A CA 1
ATOM 2373 C C . GLU A 1 294 ? 0.978 18.901 3.267 1.00 93.00 294 GLU A C 1
ATOM 2375 O O . GLU A 1 294 ? 1.710 19.335 2.374 1.00 93.00 294 GLU A O 1
ATOM 2380 N N . CYS A 1 295 ? -0.278 18.525 3.026 1.00 92.00 295 CYS A N 1
ATOM 2381 C CA . CYS A 1 295 ? -0.929 18.640 1.724 1.00 92.00 295 CYS A CA 1
ATOM 2382 C C . CYS A 1 295 ? -2.431 18.902 1.871 1.00 92.00 295 CYS A C 1
ATOM 2384 O O . CYS A 1 295 ? -2.995 18.796 2.958 1.00 92.00 295 CYS A O 1
ATOM 2386 N N . SER A 1 296 ? -3.100 19.213 0.761 1.00 87.75 296 SER A N 1
ATOM 2387 C CA . SER A 1 296 ? -4.560 19.313 0.731 1.00 87.75 296 SER A CA 1
ATOM 2388 C C . SER A 1 296 ? -5.226 17.957 1.027 1.00 87.75 296 SER A C 1
ATOM 2390 O O . SER A 1 296 ? -4.666 16.910 0.675 1.00 87.75 296 SER A O 1
ATOM 2392 N N . PRO A 1 297 ? -6.405 17.951 1.677 1.00 86.81 297 PRO A N 1
ATOM 2393 C CA . PRO A 1 297 ? -7.158 16.726 1.927 1.00 86.81 297 PRO A CA 1
ATOM 2394 C C . PRO A 1 297 ? -7.630 16.071 0.630 1.00 86.81 297 PRO A C 1
ATOM 2396 O O . PRO A 1 297 ? -7.935 16.756 -0.344 1.00 86.81 297 PRO A O 1
ATOM 2399 N N . TRP A 1 298 ? -7.708 14.738 0.631 1.00 78.50 298 TRP A N 1
ATOM 2400 C CA . TRP A 1 298 ? -8.219 13.966 -0.501 1.00 78.50 298 TRP A CA 1
ATOM 2401 C C . TRP A 1 298 ? -9.724 13.665 -0.368 1.00 78.50 298 TRP A C 1
ATOM 2403 O O . TRP A 1 298 ? -10.157 13.234 0.706 1.00 78.50 298 TRP A O 1
ATOM 2413 N N . PRO A 1 299 ? -10.517 13.744 -1.457 1.00 74.12 299 PRO A N 1
ATOM 2414 C CA . PRO A 1 299 ? -10.166 14.299 -2.771 1.00 74.12 299 PRO A CA 1
ATOM 2415 C C . PRO A 1 299 ? -10.033 15.824 -2.699 1.00 74.12 299 PRO A C 1
ATOM 2417 O O . PRO A 1 299 ? -10.644 16.426 -1.821 1.00 74.12 299 PRO A O 1
ATOM 2420 N N . ASP A 1 300 ? -9.293 16.435 -3.633 1.00 68.88 300 ASP A N 1
ATOM 2421 C CA . ASP A 1 300 ? -9.177 17.897 -3.738 1.00 68.88 300 ASP A CA 1
ATOM 2422 C C . ASP A 1 300 ? -10.580 18.533 -3.784 1.00 68.88 300 ASP A C 1
ATOM 2424 O O . ASP A 1 300 ? -11.224 18.592 -4.834 1.00 68.88 300 ASP A O 1
ATOM 2428 N N . THR A 1 301 ? -11.097 18.988 -2.642 1.00 47.94 301 THR A N 1
ATOM 2429 C CA . THR A 1 301 ? -12.375 19.696 -2.575 1.00 47.94 301 THR A CA 1
ATOM 2430 C C . THR A 1 301 ? -12.147 21.128 -3.045 1.00 47.94 301 THR A C 1
ATOM 2432 O O . THR A 1 301 ? -11.374 21.851 -2.407 1.00 47.94 301 THR A O 1
ATOM 2435 N N . PRO A 1 302 ? -12.803 21.595 -4.122 1.00 40.25 302 PRO A N 1
ATOM 2436 C CA . PRO A 1 302 ? -12.713 22.986 -4.524 1.00 40.25 302 PRO A CA 1
ATOM 2437 C C . PRO A 1 302 ? -13.618 23.823 -3.615 1.00 40.25 302 PRO A C 1
ATOM 2439 O O . PRO A 1 302 ? -14.733 24.170 -3.991 1.00 40.25 302 PRO A O 1
ATOM 2442 N N . THR A 1 303 ? -13.152 24.161 -2.413 1.00 31.47 303 THR A N 1
ATOM 2443 C CA . THR A 1 303 ? -13.837 25.133 -1.553 1.00 31.47 303 THR A CA 1
ATOM 2444 C C . THR A 1 303 ? -12.855 26.035 -0.818 1.00 31.47 303 THR A C 1
ATOM 2446 O O . THR A 1 303 ? -11.964 25.585 -0.104 1.00 31.47 303 THR A O 1
ATOM 2449 N N . THR A 1 304 ? -13.105 27.333 -1.015 1.00 27.42 304 THR A N 1
ATOM 2450 C CA . THR A 1 304 ? -12.553 28.527 -0.360 1.00 27.42 304 THR A CA 1
ATOM 2451 C C . THR A 1 304 ? -11.086 28.857 -0.622 1.00 27.42 304 THR A C 1
ATOM 2453 O O . THR A 1 304 ? -10.196 28.625 0.188 1.00 27.42 304 THR A O 1
ATOM 2456 N N . PHE A 1 305 ? -10.884 29.548 -1.748 1.00 32.34 305 PHE A N 1
ATOM 2457 C CA . PHE A 1 305 ? -9.862 30.580 -1.883 1.00 32.34 305 PHE A CA 1
ATOM 2458 C C . PHE A 1 305 ? -9.861 31.475 -0.637 1.00 32.34 305 PHE A C 1
ATOM 2460 O O . PHE A 1 305 ? -10.804 32.239 -0.419 1.00 32.34 305 PHE A O 1
ATOM 2467 N N . VAL A 1 306 ? -8.796 31.402 0.159 1.00 29.02 306 VAL A N 1
ATOM 2468 C CA . VAL A 1 306 ? -8.447 32.493 1.063 1.00 29.02 306 VAL A CA 1
ATOM 2469 C C . VAL A 1 306 ? -7.595 33.468 0.261 1.00 29.02 306 VAL A C 1
ATOM 2471 O O . VAL A 1 306 ? -6.572 33.127 -0.328 1.00 29.02 306 VAL A O 1
ATOM 2474 N N . ASN A 1 307 ? -8.146 34.665 0.183 1.00 26.75 307 ASN A N 1
ATOM 2475 C CA . ASN A 1 307 ? -7.747 35.826 -0.583 1.00 26.75 307 ASN A CA 1
ATOM 2476 C C . ASN A 1 307 ? -6.305 36.272 -0.271 1.00 26.75 307 ASN A C 1
ATOM 2478 O O . ASN A 1 307 ? -5.976 36.473 0.893 1.00 26.75 307 ASN A O 1
ATOM 2482 N N . ASN A 1 308 ? -5.501 36.523 -1.307 1.00 28.53 308 ASN A N 1
ATOM 2483 C CA . ASN A 1 308 ? -4.559 37.644 -1.366 1.00 28.53 308 ASN A CA 1
ATOM 2484 C C . ASN A 1 308 ? -4.472 38.115 -2.835 1.00 28.53 308 ASN A C 1
ATOM 2486 O O . ASN A 1 308 ? -4.439 37.307 -3.758 1.00 28.53 308 ASN A O 1
ATOM 2490 N N . SER A 1 309 ? -4.552 39.433 -3.006 1.00 31.28 309 SER A N 1
ATOM 2491 C CA . SER A 1 309 ? -5.126 40.208 -4.125 1.00 31.28 309 SER A CA 1
ATOM 2492 C C . SER A 1 309 ? -4.271 40.269 -5.431 1.00 31.28 309 SER A C 1
ATOM 2494 O O . SER A 1 309 ? -3.231 39.621 -5.497 1.00 31.28 309 SER A O 1
ATOM 2496 N N . PRO A 1 310 ? -4.685 40.970 -6.520 1.00 34.56 310 PRO A N 1
ATOM 2497 C CA . PRO A 1 310 ? -4.838 40.365 -7.846 1.00 34.56 310 PRO A CA 1
ATOM 2498 C C . PRO A 1 310 ? -3.851 40.877 -8.915 1.00 34.56 310 PRO A C 1
ATOM 2500 O O . PRO A 1 310 ? -3.261 41.951 -8.808 1.00 34.56 310 PRO A O 1
ATOM 2503 N N . THR A 1 311 ? -3.749 40.162 -10.037 1.00 27.20 311 THR A N 1
ATOM 2504 C CA . THR A 1 311 ? -3.275 40.736 -11.311 1.00 27.20 311 THR A CA 1
ATOM 2505 C C . THR A 1 311 ? -4.058 40.092 -12.464 1.00 27.20 311 THR A C 1
ATOM 2507 O O . THR A 1 311 ? -4.210 38.870 -12.461 1.00 27.20 311 THR A O 1
ATOM 2510 N N . PRO A 1 312 ? -4.634 40.866 -13.406 1.00 33.09 312 PRO A N 1
ATOM 2511 C CA . PRO A 1 312 ? -5.630 40.347 -14.337 1.00 33.09 312 PRO A CA 1
ATOM 2512 C C . PRO A 1 312 ? -4.979 39.776 -15.602 1.00 33.09 312 PRO A C 1
ATOM 2514 O O . PRO A 1 312 ? -4.086 40.388 -16.183 1.00 33.09 312 PRO A O 1
ATOM 2517 N N . ALA A 1 313 ? -5.482 38.637 -16.076 1.00 26.72 313 ALA A N 1
ATOM 2518 C CA . ALA A 1 313 ? -5.241 38.148 -17.431 1.00 26.72 313 ALA A CA 1
ATOM 2519 C C . ALA A 1 313 ? -6.555 37.595 -18.018 1.00 26.72 313 ALA A C 1
ATOM 2521 O O . ALA A 1 313 ? -7.433 37.176 -17.263 1.00 26.72 313 ALA A O 1
ATOM 2522 N N . PRO A 1 314 ? -6.749 37.700 -19.342 1.00 30.08 314 PRO A N 1
ATOM 2523 C CA . PRO A 1 314 ? -8.001 38.180 -19.911 1.00 30.08 314 PRO A CA 1
ATOM 2524 C C . PRO A 1 314 ? -9.031 37.080 -20.166 1.00 30.08 314 PRO A C 1
ATOM 2526 O O . PRO A 1 314 ? -8.709 35.929 -20.456 1.00 30.08 314 PRO A O 1
ATOM 2529 N N . ALA A 1 315 ? -10.294 37.496 -20.127 1.00 24.67 315 ALA A N 1
ATOM 2530 C CA . ALA A 1 315 ? -11.416 36.747 -20.658 1.00 24.67 315 ALA A CA 1
ATOM 2531 C C . ALA A 1 315 ? -11.314 36.633 -22.187 1.00 24.67 315 ALA A C 1
ATOM 2533 O O . ALA A 1 315 ? -11.107 37.633 -22.874 1.00 24.67 315 ALA A O 1
ATOM 2534 N N . PHE A 1 316 ? -11.562 35.433 -22.710 1.00 26.12 316 PHE A N 1
ATOM 2535 C CA . PHE A 1 316 ? -12.071 35.255 -24.064 1.00 26.12 316 PHE A CA 1
ATOM 2536 C C . PHE A 1 316 ? -13.415 34.540 -23.989 1.00 26.12 316 PHE A C 1
ATOM 2538 O O . PHE A 1 316 ? -13.539 33.430 -23.474 1.00 26.12 316 PHE A O 1
ATOM 2545 N N . THR A 1 317 ? -14.432 35.242 -24.470 1.00 25.02 317 THR A N 1
ATOM 2546 C CA . THR A 1 317 ? -15.808 34.797 -24.610 1.00 25.02 317 THR A CA 1
ATOM 2547 C C . THR A 1 317 ? -15.975 33.943 -25.871 1.00 25.02 317 THR A C 1
ATOM 2549 O O . THR A 1 317 ? -15.506 34.291 -26.948 1.00 25.02 317 THR A O 1
ATOM 2552 N N . SER A 1 318 ? -16.656 32.812 -25.681 1.00 25.20 318 SER A N 1
ATOM 2553 C CA . SER A 1 318 ? -17.631 32.134 -26.555 1.00 25.20 318 SER A CA 1
ATOM 2554 C C . SER A 1 318 ? -17.549 32.241 -28.089 1.00 25.20 318 SER A C 1
ATOM 2556 O O . SER A 1 318 ? -17.732 33.316 -28.657 1.00 25.20 318 SER A O 1
ATOM 2558 N N . ALA A 1 319 ? -17.604 31.073 -28.743 1.00 24.00 319 ALA A N 1
ATOM 2559 C CA . ALA A 1 319 ? -18.443 30.855 -29.925 1.00 24.00 319 ALA A CA 1
ATOM 2560 C C . ALA A 1 319 ? -19.027 29.423 -29.923 1.00 24.00 319 ALA A C 1
ATOM 2562 O O . ALA A 1 319 ? -18.335 28.452 -29.629 1.00 24.00 319 ALA A O 1
ATOM 2563 N N . GLN A 1 320 ? -20.330 29.341 -30.196 1.00 26.38 320 GLN A N 1
ATOM 2564 C CA . GLN A 1 320 ? -21.198 28.158 -30.251 1.00 26.38 320 GLN A CA 1
ATOM 2565 C C . GLN A 1 320 ? -21.027 27.381 -31.572 1.00 26.38 320 GLN A C 1
ATOM 2567 O O . GLN A 1 320 ? -20.745 28.016 -32.583 1.00 26.38 320 GLN A O 1
ATOM 2572 N N . HIS A 1 321 ? -21.318 26.066 -31.595 1.00 26.88 321 HIS A N 1
ATOM 2573 C CA . HIS A 1 321 ? -22.288 25.479 -32.548 1.00 26.88 321 HIS A CA 1
ATOM 2574 C C . HIS A 1 321 ? -22.593 23.971 -32.337 1.00 26.88 321 HIS A C 1
ATOM 2576 O O . HIS A 1 321 ? -21.679 23.157 -32.270 1.00 26.88 321 HIS A O 1
ATOM 2582 N N . ASN A 1 322 ? -23.909 23.675 -32.336 1.00 23.36 322 ASN A N 1
ATOM 2583 C CA . ASN A 1 322 ? -24.692 22.482 -32.757 1.00 23.36 322 ASN A CA 1
ATOM 2584 C C . ASN A 1 322 ? -24.321 21.098 -32.191 1.00 23.36 322 ASN A C 1
ATOM 2586 O O . ASN A 1 322 ? -23.254 20.576 -32.472 1.00 23.36 322 ASN A O 1
ATOM 2590 N N . THR A 1 323 ? -25.132 20.406 -31.379 1.00 23.41 323 THR A N 1
ATOM 2591 C CA . THR A 1 323 ? -26.545 19.958 -31.499 1.00 23.41 323 THR A CA 1
ATOM 2592 C C . THR A 1 323 ? -26.843 19.094 -32.729 1.00 23.41 323 THR A C 1
ATOM 2594 O O . THR A 1 323 ? -27.115 19.618 -33.803 1.00 23.41 323 THR A O 1
ATOM 2597 N N . TYR A 1 324 ? -26.890 17.774 -32.520 1.00 23.70 324 TYR A N 1
ATOM 2598 C CA . TYR A 1 324 ? -27.790 16.842 -33.209 1.00 23.70 324 TYR A CA 1
ATOM 2599 C C . TYR A 1 324 ? -28.280 15.803 -32.194 1.00 23.70 324 TYR A C 1
ATOM 2601 O O . TYR A 1 324 ? -27.504 15.311 -31.375 1.00 23.70 324 TYR A O 1
ATOM 2609 N N . SER A 1 325 ? -29.579 15.520 -32.242 1.00 23.61 325 SER A N 1
ATOM 2610 C CA . SER A 1 325 ? -30.333 14.740 -31.261 1.00 23.61 325 SER A CA 1
ATOM 2611 C C . SER A 1 325 ? -30.982 13.502 -31.903 1.00 23.61 325 SER A C 1
ATOM 2613 O O . SER A 1 325 ? -31.437 13.597 -33.040 1.00 23.61 325 SER A O 1
ATOM 2615 N N . VAL A 1 326 ? -31.112 12.446 -31.073 1.00 26.59 326 VAL A N 1
ATOM 2616 C CA . VAL A 1 326 ? -32.077 11.302 -31.025 1.00 26.59 326 VAL A CA 1
ATOM 2617 C C . VAL A 1 326 ? -32.100 10.231 -32.147 1.00 26.59 326 VAL A C 1
ATOM 2619 O O . VAL A 1 326 ? -31.687 10.543 -33.260 1.00 26.59 326 VAL A O 1
ATOM 2622 N N . PRO A 1 327 ? -32.620 8.983 -31.911 1.00 35.38 327 PRO A N 1
ATOM 2623 C CA . PRO A 1 327 ? -33.390 8.472 -30.749 1.00 35.38 327 PRO A CA 1
ATOM 2624 C C . PRO A 1 327 ? -33.003 7.096 -30.137 1.00 35.38 327 PRO A C 1
ATOM 2626 O O . PRO A 1 327 ? -32.166 6.352 -30.641 1.00 35.38 327 PRO A O 1
ATOM 2629 N N . ASP A 1 328 ? -33.702 6.810 -29.030 1.00 27.17 328 ASP A N 1
ATOM 2630 C CA . ASP A 1 328 ? -33.742 5.647 -28.132 1.00 27.17 328 ASP A CA 1
ATOM 2631 C C . ASP A 1 328 ? -33.883 4.246 -28.754 1.00 27.17 328 ASP A C 1
ATOM 2633 O O . ASP A 1 328 ? -34.540 4.045 -29.777 1.00 27.17 328 ASP A O 1
ATOM 2637 N N . SER A 1 329 ? -33.412 3.233 -28.012 1.00 27.06 329 SER A N 1
ATOM 2638 C CA . SER A 1 329 ? -34.051 1.909 -27.958 1.00 27.06 329 SER A CA 1
ATOM 2639 C C . SER A 1 329 ? -33.778 1.191 -26.628 1.00 27.06 329 SER A C 1
ATOM 2641 O O . SER A 1 329 ? -32.640 0.909 -26.263 1.00 27.06 329 SER A O 1
ATOM 2643 N N . ASN A 1 330 ? -34.879 0.900 -25.931 1.00 27.27 330 ASN A N 1
ATOM 2644 C CA . ASN A 1 330 ? -35.038 0.081 -24.727 1.00 27.27 330 ASN A CA 1
ATOM 2645 C C . ASN A 1 330 ? -34.295 -1.267 -24.763 1.00 27.27 330 ASN A C 1
ATOM 2647 O O . ASN A 1 330 ? -34.386 -1.996 -25.749 1.00 27.27 330 ASN A O 1
ATOM 2651 N N . SER A 1 331 ? -33.761 -1.706 -23.617 1.00 24.38 331 SER A N 1
ATOM 2652 C CA . SER A 1 331 ? -34.097 -3.037 -23.066 1.00 24.38 331 SER A CA 1
ATOM 2653 C C . SER A 1 331 ? -33.613 -3.229 -21.619 1.00 24.38 331 SER A C 1
ATOM 2655 O O . SER A 1 331 ? -32.431 -3.297 -21.309 1.00 24.38 331 SER A O 1
ATOM 2657 N N . SER A 1 332 ? -34.625 -3.301 -20.764 1.00 25.97 332 SER A N 1
ATOM 2658 C CA . SER A 1 332 ? -34.785 -3.758 -19.385 1.00 25.97 332 SER A CA 1
ATOM 2659 C C . SER A 1 332 ? -33.754 -4.717 -18.766 1.00 25.97 332 SER A C 1
ATOM 2661 O O . SER A 1 332 ? -33.362 -5.721 -19.356 1.00 25.97 332 SER A O 1
ATOM 2663 N N . SER A 1 333 ? -33.485 -4.489 -17.476 1.00 27.73 333 SER A N 1
ATOM 2664 C CA . SER A 1 333 ? -33.059 -5.501 -16.496 1.00 27.73 333 SER A CA 1
ATOM 2665 C C . SER A 1 333 ? -34.059 -6.664 -16.393 1.00 27.73 333 SER A C 1
ATOM 2667 O O . SER A 1 333 ? -35.264 -6.423 -16.502 1.00 27.73 333 SER A O 1
ATOM 2669 N N . PRO A 1 334 ? -33.620 -7.873 -15.996 1.00 29.81 334 PRO A N 1
ATOM 2670 C CA . PRO A 1 334 ? -34.484 -8.801 -15.287 1.00 29.81 334 PRO A CA 1
ATOM 2671 C C . PRO A 1 334 ? -34.016 -8.981 -13.839 1.00 29.81 334 PRO A C 1
ATOM 2673 O O . PRO A 1 334 ? -32.898 -9.403 -13.553 1.00 29.81 334 PRO A O 1
ATOM 2676 N N . ASN A 1 335 ? -34.933 -8.679 -12.928 1.00 28.84 335 ASN A N 1
ATOM 2677 C CA . ASN A 1 335 ? -34.976 -9.242 -11.589 1.00 28.84 335 ASN A CA 1
ATOM 2678 C C . ASN A 1 335 ? -35.465 -10.697 -11.726 1.00 28.84 335 ASN A C 1
ATOM 2680 O O . ASN A 1 335 ? -36.485 -10.913 -12.378 1.00 28.84 335 ASN A O 1
ATOM 2684 N N . HIS A 1 336 ? -34.806 -11.673 -11.099 1.00 28.52 336 HIS A N 1
ATOM 2685 C CA . HIS A 1 336 ? -35.459 -12.926 -10.711 1.00 28.52 336 HIS A CA 1
ATOM 2686 C C . HIS A 1 336 ? -34.807 -13.530 -9.462 1.00 28.52 336 HIS A C 1
ATOM 2688 O O . HIS A 1 336 ? -33.603 -13.761 -9.398 1.00 28.52 336 HIS A O 1
ATOM 2694 N N . GLN A 1 337 ? -35.668 -13.753 -8.470 1.00 26.73 337 GLN A N 1
ATOM 2695 C CA . GLN A 1 337 ? -35.501 -14.633 -7.320 1.00 26.73 337 GLN A CA 1
ATOM 2696 C C . GLN A 1 337 ? -35.305 -16.087 -7.778 1.00 26.73 337 GLN A C 1
ATOM 2698 O O . GLN A 1 337 ? -35.856 -16.467 -8.813 1.00 26.73 337 GLN A O 1
ATOM 2703 N N . GLY A 1 338 ? -34.664 -16.912 -6.941 1.00 24.48 338 GLY A N 1
ATOM 2704 C CA . GLY A 1 338 ? -34.907 -18.358 -6.935 1.00 24.48 338 GLY A CA 1
ATOM 2705 C C . GLY A 1 338 ? -33.677 -19.245 -6.762 1.00 24.48 338 GLY A C 1
ATOM 2706 O O . GLY A 1 338 ? -33.056 -19.609 -7.747 1.00 24.48 338 GLY A O 1
ATOM 2707 N N . ASP A 1 339 ? -33.438 -19.612 -5.503 1.00 23.78 339 ASP A N 1
ATOM 2708 C CA . ASP A 1 339 ? -33.123 -20.961 -5.007 1.00 23.78 339 ASP A CA 1
ATOM 2709 C C . ASP A 1 339 ? -31.837 -21.703 -5.422 1.00 23.78 339 ASP A C 1
ATOM 2711 O O . ASP A 1 339 ? -31.307 -21.611 -6.526 1.00 23.78 339 ASP A O 1
ATOM 2715 N N . GLY A 1 340 ? -31.315 -22.440 -4.444 1.00 27.27 340 GLY A N 1
ATOM 2716 C CA . GLY A 1 340 ? -30.008 -23.065 -4.466 1.00 27.27 340 GLY A CA 1
ATOM 2717 C C . GLY A 1 340 ? -29.949 -24.398 -5.198 1.00 27.27 340 GLY A C 1
ATOM 2718 O O . GLY A 1 340 ? -30.861 -25.214 -5.151 1.00 27.27 340 GLY A O 1
ATOM 2719 N N . THR A 1 341 ? -28.766 -24.672 -5.739 1.00 26.16 341 THR A N 1
ATOM 2720 C CA . THR A 1 341 ? -28.213 -26.024 -5.798 1.00 26.16 341 THR A CA 1
ATOM 2721 C C . THR A 1 341 ? -26.726 -25.964 -5.494 1.00 26.16 341 THR A C 1
ATOM 2723 O O . THR A 1 341 ? -25.916 -25.418 -6.241 1.00 26.16 341 THR A O 1
ATOM 2726 N N . SER A 1 342 ? -26.398 -26.546 -4.353 1.00 29.30 342 SER A N 1
ATOM 2727 C CA . SER A 1 342 ? -25.102 -27.063 -3.959 1.00 29.30 342 SER A CA 1
ATOM 2728 C C . SER A 1 342 ? -24.544 -28.010 -5.024 1.00 29.30 342 SER A C 1
ATOM 2730 O O . SER A 1 342 ? -25.171 -29.014 -5.338 1.00 29.30 342 SER A O 1
ATOM 2732 N N . GLN A 1 343 ? -23.327 -27.742 -5.498 1.00 27.67 343 GLN A N 1
ATOM 2733 C CA . GLN A 1 343 ? -22.347 -28.778 -5.834 1.00 27.67 343 GLN A CA 1
ATOM 2734 C C . GLN A 1 343 ? -20.950 -28.149 -5.899 1.00 27.67 343 GLN A C 1
ATOM 2736 O O . GLN A 1 343 ? -20.513 -27.601 -6.909 1.00 27.67 343 GLN A O 1
ATOM 2741 N N . GLY A 1 344 ? -20.256 -28.209 -4.761 1.00 32.78 344 GLY A N 1
ATOM 2742 C CA . GLY A 1 344 ? -18.799 -28.237 -4.751 1.00 32.78 344 GLY A CA 1
ATOM 2743 C C . GLY A 1 344 ? -18.309 -29.560 -5.346 1.00 32.78 344 GLY A C 1
ATOM 2744 O O . GLY A 1 344 ? -19.047 -30.543 -5.337 1.00 32.78 344 GLY A O 1
ATOM 2745 N N . SER A 1 345 ? -17.059 -29.562 -5.815 1.00 35.25 345 SER A N 1
ATOM 2746 C CA . SER A 1 345 ? -16.326 -30.627 -6.530 1.00 35.25 345 SER A CA 1
ATOM 2747 C C . SER A 1 345 ? -16.618 -30.759 -8.037 1.00 35.25 345 SER A C 1
ATOM 2749 O O . SER A 1 345 ? -17.456 -31.540 -8.465 1.00 35.25 345 SER A O 1
ATOM 2751 N N . GLY A 1 346 ? -15.868 -30.003 -8.857 1.00 40.56 346 GLY A N 1
ATOM 2752 C CA . GLY A 1 346 ? -15.841 -30.184 -10.316 1.00 40.56 346 GLY A CA 1
ATOM 2753 C C . GLY A 1 346 ? -15.170 -29.065 -11.127 1.00 40.56 346 GLY A C 1
ATOM 2754 O O . GLY A 1 346 ? -15.696 -28.693 -12.170 1.00 40.56 346 GLY A O 1
ATOM 2755 N N . ASP A 1 347 ? -14.057 -28.475 -10.672 1.00 62.25 347 ASP A N 1
ATOM 2756 C CA . ASP A 1 347 ? -13.450 -27.320 -11.372 1.00 62.25 347 ASP A CA 1
ATOM 2757 C C . ASP A 1 347 ? -12.452 -27.679 -12.491 1.00 62.25 347 ASP A C 1
ATOM 2759 O O . ASP A 1 347 ? -11.967 -26.792 -13.195 1.00 62.25 347 ASP A O 1
ATOM 2763 N N . GLN A 1 348 ? -12.193 -28.966 -12.742 1.00 73.44 348 GLN A N 1
ATOM 2764 C CA . GLN A 1 348 ? -11.277 -29.397 -13.802 1.00 73.44 348 GLN A CA 1
ATOM 2765 C C . GLN A 1 348 ? -12.026 -29.941 -15.026 1.00 73.44 348 GLN A C 1
ATOM 2767 O O . GLN A 1 348 ? -12.882 -30.815 -14.908 1.00 73.44 348 GLN A O 1
ATOM 2772 N N . LEU A 1 349 ? -11.679 -29.436 -16.214 1.00 83.44 349 LEU A N 1
ATOM 2773 C CA . LEU A 1 349 ? -12.199 -29.944 -17.484 1.00 83.44 349 LEU A CA 1
ATOM 2774 C C . LEU A 1 349 ? -11.679 -31.369 -17.727 1.00 83.44 349 LEU A C 1
ATOM 2776 O O . LEU A 1 349 ? -10.469 -31.598 -17.714 1.00 83.44 349 LEU A O 1
ATOM 2780 N N . HIS A 1 350 ? -12.582 -32.322 -17.955 1.00 80.38 350 HIS A N 1
ATOM 2781 C CA . HIS A 1 350 ? -12.222 -33.723 -18.182 1.00 80.38 350 HIS A CA 1
ATOM 2782 C C . HIS A 1 350 ? -11.944 -34.006 -19.675 1.00 80.38 350 HIS A C 1
ATOM 2784 O O . HIS A 1 350 ? -12.619 -33.434 -20.533 1.00 80.38 350 HIS A O 1
ATOM 2790 N N . PRO A 1 351 ? -11.019 -34.924 -20.034 1.00 83.56 351 PRO A N 1
ATOM 2791 C CA . PRO A 1 351 ? -10.767 -35.294 -21.432 1.00 83.56 351 PRO A CA 1
ATOM 2792 C C . PRO A 1 351 ? -11.986 -35.834 -22.189 1.00 83.56 351 PRO A C 1
ATOM 2794 O O . PRO A 1 351 ? -12.055 -35.685 -23.402 1.00 83.56 351 PRO A O 1
ATOM 2797 N N . SER A 1 352 ? -12.958 -36.438 -21.501 1.00 85.12 352 SER A N 1
ATOM 2798 C CA . SER A 1 352 ? -14.201 -36.917 -22.127 1.00 85.12 352 SER A CA 1
ATOM 2799 C C . SER A 1 352 ? -15.278 -35.838 -22.290 1.00 85.12 352 SER A C 1
ATOM 2801 O O . SER A 1 352 ? -16.383 -36.173 -22.709 1.00 85.12 352 SER A O 1
ATOM 2803 N N . ALA A 1 353 ? -15.002 -34.580 -21.921 1.00 88.25 353 ALA A N 1
ATOM 2804 C CA . ALA A 1 353 ? -15.988 -33.509 -22.008 1.00 88.25 353 ALA A CA 1
ATOM 2805 C C . ALA A 1 353 ? -16.374 -33.235 -23.468 1.00 88.25 353 ALA A C 1
ATOM 2807 O O . ALA A 1 353 ? -15.523 -33.095 -24.354 1.00 88.25 353 ALA A O 1
ATOM 2808 N N . THR A 1 354 ? -17.676 -33.132 -23.706 1.00 92.25 354 THR A N 1
ATOM 2809 C CA . THR A 1 354 ? -18.257 -32.765 -24.996 1.00 92.25 354 THR A CA 1
ATOM 2810 C C . THR A 1 354 ? -17.907 -31.323 -25.366 1.00 92.25 354 THR A C 1
ATOM 2812 O O . THR A 1 354 ? -17.446 -30.524 -24.544 1.00 92.25 354 THR A O 1
ATOM 2815 N N . ILE A 1 355 ? -18.148 -30.956 -26.626 1.00 92.31 355 ILE A N 1
ATOM 2816 C CA . ILE A 1 355 ? -17.952 -29.581 -27.101 1.00 92.31 355 ILE A CA 1
ATOM 2817 C C . ILE A 1 355 ? -18.798 -28.606 -26.267 1.00 92.31 355 ILE A C 1
ATOM 2819 O O . ILE A 1 355 ? -18.297 -27.580 -25.819 1.00 92.31 355 ILE A O 1
ATOM 2823 N N . GLN A 1 356 ? -20.058 -28.946 -25.979 1.00 91.19 356 GLN A N 1
ATOM 2824 C CA . GLN A 1 356 ? -20.962 -28.083 -25.214 1.00 91.19 356 GLN A CA 1
ATOM 2825 C C . GLN A 1 356 ? -20.498 -27.886 -23.762 1.00 91.19 356 GLN A C 1
ATOM 2827 O O . GLN A 1 356 ? -20.506 -26.760 -23.264 1.00 91.19 356 GLN A O 1
ATOM 2832 N N . GLU A 1 357 ? -20.028 -28.945 -23.104 1.00 88.94 357 GLU A N 1
ATOM 2833 C CA . GLU A 1 357 ? -19.451 -28.864 -21.754 1.00 88.94 357 GLU A CA 1
ATOM 2834 C C . GLU A 1 357 ? -18.150 -28.054 -21.743 1.00 88.94 357 GLU A C 1
ATOM 2836 O O . GLU A 1 357 ? -17.914 -27.262 -20.833 1.00 88.94 357 GLU A O 1
ATOM 2841 N N . THR A 1 358 ? -17.333 -28.178 -22.790 1.00 91.00 358 THR A N 1
ATOM 2842 C CA . THR A 1 358 ? -16.104 -27.388 -22.958 1.00 91.00 358 THR A CA 1
ATOM 2843 C C . THR A 1 358 ? -16.419 -25.900 -23.120 1.00 91.00 358 THR A C 1
ATOM 2845 O O . THR A 1 358 ? -15.778 -25.052 -22.497 1.00 91.00 358 THR A O 1
ATOM 2848 N N . GLN A 1 359 ? -17.461 -25.569 -23.887 1.00 91.00 359 GLN A N 1
ATOM 2849 C CA . GLN A 1 359 ? -17.956 -24.198 -24.035 1.00 91.00 359 GLN A CA 1
ATOM 2850 C C . GLN A 1 359 ? -18.483 -23.631 -22.713 1.00 91.00 359 GLN A C 1
ATOM 2852 O O . GLN A 1 359 ? -18.145 -22.506 -22.340 1.00 91.00 359 GLN A O 1
ATOM 2857 N N . GLN A 1 360 ? -19.263 -24.415 -21.967 1.00 89.31 360 GLN A N 1
ATOM 2858 C CA . GLN A 1 360 ? -19.739 -24.021 -20.641 1.00 89.31 360 GLN A CA 1
ATOM 2859 C C . GLN A 1 360 ? -18.585 -23.833 -19.654 1.00 89.31 360 GLN A C 1
ATOM 2861 O O . GLN A 1 360 ? -18.588 -22.872 -18.885 1.00 89.31 360 GLN A O 1
ATOM 2866 N N . TRP A 1 361 ? -17.564 -24.689 -19.706 1.00 91.56 361 TRP A N 1
ATOM 2867 C CA . TRP A 1 361 ? -16.375 -24.551 -18.874 1.00 91.56 361 TRP A CA 1
ATOM 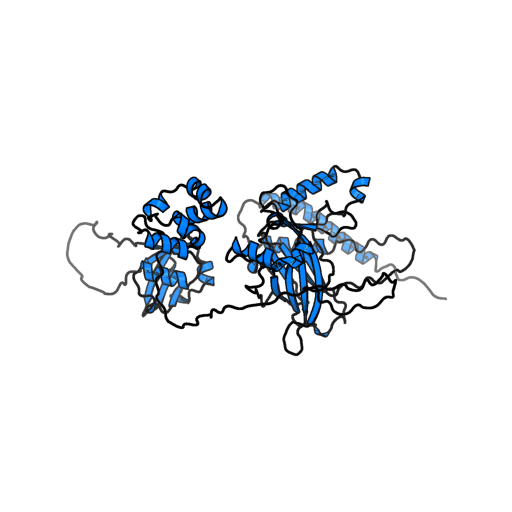2868 C C . TRP A 1 361 ? -15.596 -23.272 -19.206 1.00 91.56 361 TRP A C 1
ATOM 2870 O O . TRP A 1 361 ? -15.204 -22.555 -18.286 1.00 91.56 361 TRP A O 1
ATOM 2880 N N . LEU A 1 362 ? -15.434 -22.923 -20.490 1.00 91.06 362 LEU A N 1
ATOM 2881 C CA . LEU A 1 362 ? -14.815 -21.656 -20.906 1.00 91.06 362 LEU A CA 1
ATOM 2882 C C . LEU A 1 362 ? -15.612 -20.444 -20.402 1.00 91.06 362 LEU A C 1
ATOM 2884 O O . LEU A 1 362 ? -15.019 -19.494 -19.892 1.00 91.06 362 LEU A O 1
ATOM 2888 N N . LEU A 1 363 ? -16.945 -20.478 -20.485 1.00 88.56 363 LEU A N 1
ATOM 2889 C CA . LEU A 1 363 ? -17.812 -19.426 -19.940 1.00 88.56 363 LEU A CA 1
ATOM 2890 C C . LEU A 1 363 ? -17.655 -19.300 -18.416 1.00 88.56 363 LEU A C 1
ATOM 2892 O O . LEU A 1 363 ? -17.424 -18.198 -17.913 1.00 88.56 363 LEU A O 1
ATOM 2896 N N . LYS A 1 364 ? -17.703 -20.426 -17.691 1.00 85.44 364 LYS A N 1
ATOM 2897 C CA . LYS A 1 364 ? -17.563 -20.488 -16.226 1.00 85.44 364 LYS A CA 1
ATOM 2898 C C . LYS A 1 364 ? -16.193 -19.981 -15.758 1.00 85.44 364 LYS A C 1
ATOM 2900 O O . LYS A 1 364 ? -16.108 -19.264 -14.766 1.00 85.44 364 LYS A O 1
ATOM 2905 N N . ASN A 1 365 ? -15.130 -20.284 -16.505 1.00 84.88 365 ASN A N 1
ATOM 2906 C CA . ASN A 1 365 ? -13.751 -19.902 -16.181 1.00 84.88 365 ASN A CA 1
ATOM 2907 C C . ASN A 1 365 ? -13.329 -18.543 -16.769 1.00 84.88 365 ASN A C 1
ATOM 2909 O O . ASN A 1 365 ? -12.142 -18.222 -16.805 1.00 84.88 365 ASN A O 1
ATOM 2913 N N . ARG A 1 366 ? -14.294 -17.706 -17.183 1.00 87.25 366 ARG A N 1
ATOM 2914 C CA . ARG A 1 366 ? -14.069 -16.334 -17.683 1.00 87.25 366 ARG A CA 1
ATOM 2915 C C . ARG A 1 366 ? -13.228 -16.260 -18.969 1.00 87.25 366 ARG A C 1
ATOM 2917 O O . ARG A 1 366 ? -12.512 -15.286 -19.188 1.00 87.25 366 ARG A O 1
ATOM 2924 N N . PHE A 1 367 ? -13.362 -17.255 -19.844 1.00 91.06 367 PHE A N 1
ATOM 2925 C CA . PHE A 1 367 ? -12.807 -17.297 -21.204 1.00 91.06 367 PHE A CA 1
ATOM 2926 C C . PHE A 1 367 ? -13.902 -17.133 -22.275 1.00 91.06 367 PHE A C 1
ATOM 2928 O O . PHE A 1 367 ? -13.789 -17.652 -23.386 1.00 91.06 367 PHE A O 1
ATOM 2935 N N . SER A 1 368 ? -14.974 -16.392 -21.962 1.00 88.12 368 SER A N 1
ATOM 2936 C CA . SER A 1 368 ? -16.135 -16.202 -22.846 1.00 88.12 368 SER A CA 1
ATOM 2937 C C . SER A 1 368 ? -15.775 -15.611 -24.213 1.00 88.12 368 SER A C 1
ATOM 2939 O O . SER A 1 368 ? -16.359 -16.012 -25.217 1.00 88.12 368 SER A O 1
ATOM 2941 N N . ALA A 1 369 ? -14.769 -14.735 -24.282 1.00 87.00 369 ALA A N 1
ATOM 2942 C CA . ALA A 1 369 ? -14.268 -14.154 -25.531 1.00 87.00 369 ALA A CA 1
ATOM 2943 C C . ALA A 1 369 ? -13.711 -15.203 -26.517 1.00 87.00 369 ALA A C 1
ATOM 2945 O O . ALA A 1 369 ? -13.738 -14.988 -27.727 1.00 87.00 369 ALA A O 1
ATOM 2946 N N . TYR A 1 370 ? -13.262 -16.356 -26.010 1.00 90.31 370 TYR A N 1
ATOM 2947 C CA . TYR A 1 370 ? -12.634 -17.425 -26.790 1.00 90.31 370 TYR A CA 1
ATOM 2948 C C . TYR A 1 370 ? -13.595 -18.572 -27.135 1.00 90.31 370 TYR A C 1
ATOM 2950 O O . TYR A 1 370 ? -13.221 -19.489 -27.861 1.00 90.31 370 TYR A O 1
ATOM 2958 N N . THR A 1 371 ? -14.851 -18.510 -26.678 1.00 88.12 371 THR A N 1
ATOM 2959 C CA . THR A 1 371 ? -15.889 -19.523 -26.966 1.00 88.12 371 THR A CA 1
ATOM 2960 C C . THR A 1 371 ? -16.076 -19.749 -28.463 1.00 88.12 371 THR A C 1
ATOM 2962 O O . THR A 1 371 ? -16.083 -20.882 -28.935 1.00 88.12 371 THR A O 1
ATOM 2965 N N . ARG A 1 372 ? -16.112 -18.664 -29.246 1.00 88.38 372 ARG A N 1
ATOM 2966 C CA . ARG A 1 372 ? -16.211 -18.731 -30.711 1.00 88.38 372 ARG A CA 1
ATOM 2967 C C . ARG A 1 372 ? -14.983 -19.378 -31.356 1.00 88.38 372 ARG A C 1
ATOM 2969 O O . ARG A 1 372 ? -15.138 -20.147 -32.301 1.00 88.38 372 ARG A O 1
ATOM 2976 N N . LEU A 1 373 ? -13.787 -19.095 -30.835 1.00 89.69 373 LEU A N 1
ATOM 2977 C CA . LEU A 1 373 ? -12.521 -19.628 -31.353 1.00 89.69 373 LEU A CA 1
ATOM 2978 C C . LEU A 1 373 ? -12.375 -21.129 -31.075 1.00 89.69 373 LEU A C 1
ATOM 2980 O O . LEU A 1 373 ? -11.920 -21.868 -31.942 1.00 89.69 373 LEU A O 1
ATOM 2984 N N . PHE A 1 374 ? -12.837 -21.592 -29.914 1.00 92.06 374 PHE A N 1
ATOM 2985 C CA . PHE A 1 374 ? -12.828 -23.007 -29.528 1.00 92.06 374 PHE A CA 1
ATOM 2986 C C . PHE A 1 374 ? -14.169 -23.713 -29.774 1.00 92.06 374 PHE A C 1
ATOM 2988 O O . PHE A 1 374 ? -14.429 -24.763 -29.192 1.00 92.06 374 PHE A O 1
ATOM 2995 N N . SER A 1 375 ? -15.035 -23.154 -30.622 1.00 90.19 375 SER A N 1
ATOM 2996 C CA . SER A 1 375 ? -16.425 -23.607 -30.815 1.00 90.19 375 SER A CA 1
ATOM 2997 C C . SER A 1 375 ? -16.566 -25.080 -31.203 1.00 90.19 375 SER A C 1
ATOM 2999 O O . SER A 1 375 ? -17.579 -25.685 -30.874 1.00 90.19 375 SER A O 1
ATOM 3001 N N . ASN A 1 376 ? -15.542 -25.658 -31.837 1.00 91.25 376 ASN A N 1
ATOM 3002 C CA . ASN A 1 376 ? -15.511 -27.057 -32.272 1.00 91.25 376 ASN A CA 1
ATOM 3003 C C . ASN A 1 376 ? -14.547 -27.939 -31.458 1.00 91.25 376 ASN A C 1
ATOM 3005 O O . ASN A 1 376 ? -14.253 -29.056 -31.871 1.00 91.25 376 ASN A O 1
ATOM 3009 N N . PHE A 1 377 ? -14.020 -27.447 -30.335 1.00 93.00 377 PHE A N 1
ATOM 3010 C CA . PHE A 1 377 ? -13.068 -28.192 -29.511 1.00 93.00 377 PHE A CA 1
ATOM 3011 C C . PHE A 1 377 ? -13.801 -29.016 -28.455 1.00 93.00 377 PHE A C 1
ATOM 3013 O O . PHE A 1 377 ? -14.587 -28.479 -27.672 1.00 93.00 377 PHE A O 1
ATOM 3020 N N . SER A 1 378 ? -13.510 -30.318 -28.408 1.00 93.25 378 SER A N 1
ATOM 3021 C CA . SER A 1 378 ? -13.861 -31.162 -27.262 1.00 93.25 378 SER A CA 1
ATOM 3022 C C . SER A 1 378 ? -12.878 -30.952 -26.102 1.00 93.25 378 SER A C 1
ATOM 3024 O O . SER A 1 378 ? -11.815 -30.345 -26.273 1.00 93.25 378 SER A O 1
ATOM 3026 N N . GLY A 1 379 ? -13.188 -31.497 -24.921 1.00 86.56 379 GLY A N 1
ATOM 3027 C CA . GLY A 1 379 ? -12.299 -31.423 -23.760 1.00 86.56 379 GLY A CA 1
ATOM 3028 C C . GLY A 1 379 ? -10.931 -32.042 -24.041 1.00 86.56 379 GLY A C 1
ATOM 3029 O O . GLY A 1 379 ? -9.904 -31.476 -23.670 1.00 86.56 379 GLY A O 1
ATOM 3030 N N . ALA A 1 380 ? -10.895 -33.158 -24.776 1.00 88.62 380 ALA A N 1
ATOM 3031 C CA . ALA A 1 380 ? -9.655 -33.784 -25.227 1.00 88.62 380 ALA A CA 1
ATOM 3032 C C . ALA A 1 380 ? -8.844 -32.875 -26.159 1.00 88.62 380 ALA A C 1
ATOM 3034 O O . ALA A 1 380 ? -7.623 -32.815 -26.027 1.00 88.62 380 ALA A O 1
ATOM 3035 N N . ASP A 1 381 ? -9.495 -32.176 -27.089 1.00 92.19 381 ASP A N 1
ATOM 3036 C CA . ASP A 1 381 ? -8.807 -31.306 -28.049 1.00 92.19 381 ASP A CA 1
ATOM 3037 C C . ASP A 1 381 ? -8.227 -30.077 -27.354 1.00 92.19 381 ASP A C 1
ATOM 3039 O O . ASP A 1 381 ? -7.066 -29.731 -27.569 1.00 92.19 381 ASP A O 1
ATOM 3043 N N . LEU A 1 382 ? -8.997 -29.464 -26.450 1.00 91.75 382 LEU A N 1
ATOM 3044 C CA . LEU A 1 382 ? -8.550 -28.298 -25.691 1.00 91.75 382 LEU A CA 1
ATOM 3045 C C . LEU A 1 382 ? -7.399 -28.652 -24.731 1.00 91.75 382 LEU A C 1
ATOM 3047 O O . LEU A 1 382 ? -6.463 -27.871 -24.572 1.00 91.75 382 LEU A O 1
ATOM 3051 N N . LEU A 1 383 ? -7.417 -29.850 -24.132 1.00 90.94 383 LEU A N 1
ATOM 3052 C CA . LEU A 1 383 ? -6.364 -30.333 -23.227 1.00 90.94 383 LEU A CA 1
ATOM 3053 C C . LEU A 1 383 ? -5.078 -30.795 -23.934 1.00 90.94 383 LEU A C 1
ATOM 3055 O O . LEU A 1 383 ? -4.049 -30.935 -23.256 1.00 90.94 383 LEU A O 1
ATOM 3059 N N . LYS A 1 384 ? -5.127 -31.050 -25.249 1.00 91.44 384 LYS A N 1
ATOM 3060 C CA . LYS A 1 384 ? -3.962 -31.400 -26.081 1.00 91.44 384 LYS A CA 1
ATOM 3061 C C . LYS A 1 384 ? -3.140 -30.185 -26.501 1.00 91.44 384 LYS A C 1
ATOM 3063 O O . LYS A 1 384 ? -1.967 -30.361 -26.820 1.00 91.44 384 LYS A O 1
ATOM 3068 N N . 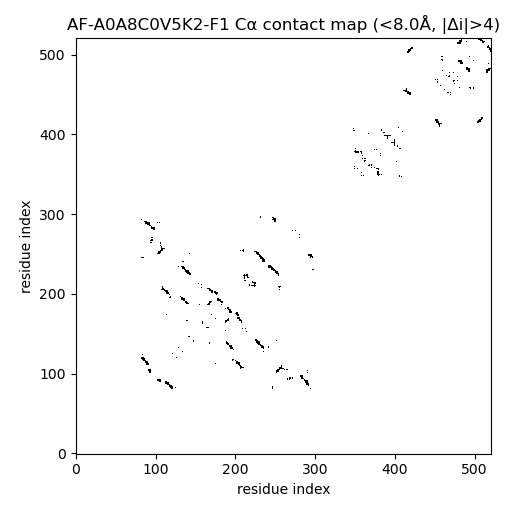LEU A 1 385 ? -3.727 -28.987 -26.497 1.00 91.25 385 LEU A N 1
ATOM 3069 C CA . LEU A 1 385 ? -3.010 -27.767 -26.857 1.00 91.25 385 LEU A CA 1
ATOM 3070 C C . LEU A 1 385 ? -1.862 -27.510 -25.880 1.00 91.25 385 LEU A C 1
ATOM 3072 O O . LEU A 1 385 ? -2.023 -27.574 -24.654 1.00 91.25 385 LEU A O 1
ATOM 3076 N N . THR A 1 386 ? -0.689 -27.220 -26.436 1.00 90.62 386 THR A N 1
ATOM 3077 C CA . THR A 1 386 ? 0.479 -26.845 -25.645 1.00 90.62 386 THR A CA 1
ATOM 3078 C C . THR A 1 386 ? 0.325 -25.423 -25.112 1.00 90.62 386 THR A C 1
ATOM 3080 O O . THR A 1 386 ? -0.548 -24.651 -25.526 1.00 90.62 386 THR A O 1
ATOM 3083 N N . ARG A 1 387 ? 1.185 -25.053 -24.161 1.00 89.00 387 ARG A N 1
ATOM 3084 C CA . ARG A 1 387 ? 1.223 -23.683 -23.642 1.00 89.00 387 ARG A CA 1
ATOM 3085 C C . ARG A 1 387 ? 1.500 -22.689 -24.768 1.00 89.00 387 ARG A C 1
ATOM 3087 O O . ARG A 1 387 ? 0.912 -21.612 -24.782 1.00 89.00 387 ARG A O 1
ATOM 3094 N N . GLU A 1 388 ? 2.377 -23.056 -25.691 1.00 92.25 388 GLU A N 1
ATOM 3095 C CA . GLU A 1 388 ? 2.774 -22.255 -26.841 1.00 92.25 388 GLU A CA 1
ATOM 3096 C C . GLU A 1 388 ? 1.599 -22.059 -27.807 1.00 92.25 388 GLU A C 1
ATOM 3098 O O . GLU A 1 388 ? 1.329 -20.921 -28.190 1.00 92.25 388 GLU A O 1
ATOM 3103 N N . ASP A 1 389 ? 0.829 -23.115 -28.095 1.00 93.88 389 ASP A N 1
ATOM 3104 C CA . ASP A 1 389 ? -0.369 -23.029 -28.946 1.00 93.88 389 ASP A CA 1
ATOM 3105 C C . ASP A 1 389 ? -1.417 -22.086 -28.342 1.00 93.88 389 ASP A C 1
ATOM 3107 O O . ASP A 1 389 ? -1.946 -21.202 -29.015 1.00 93.88 389 ASP A O 1
ATOM 3111 N N . LEU A 1 390 ? -1.694 -22.222 -27.041 1.00 93.19 390 LEU A N 1
ATOM 3112 C CA . LEU A 1 390 ? -2.670 -21.375 -26.351 1.00 93.19 390 LEU A CA 1
ATOM 3113 C C . LEU A 1 390 ? -2.217 -19.915 -26.284 1.00 93.19 390 LEU A C 1
ATOM 3115 O O . LEU A 1 390 ? -3.040 -19.012 -26.430 1.00 93.19 390 LEU A O 1
ATOM 3119 N N . VAL A 1 391 ? -0.919 -19.670 -26.095 1.00 91.31 391 VAL A N 1
ATOM 3120 C CA . VAL A 1 391 ? -0.327 -18.326 -26.153 1.00 91.31 391 VAL A CA 1
ATOM 3121 C C . VAL A 1 391 ? -0.418 -17.731 -27.553 1.00 91.31 391 VAL A C 1
ATOM 3123 O O . VAL A 1 391 ? -0.673 -16.535 -27.683 1.00 91.31 391 VAL A O 1
ATOM 3126 N N . GLN A 1 392 ? -0.251 -18.538 -28.596 1.00 92.00 392 GLN A N 1
ATOM 3127 C CA . GLN A 1 392 ? -0.382 -18.079 -29.973 1.00 92.00 392 GLN A CA 1
ATOM 3128 C C . GLN A 1 392 ? -1.840 -17.761 -30.338 1.00 92.00 392 GLN A C 1
ATOM 3130 O O . GLN A 1 392 ? -2.091 -16.770 -31.021 1.00 92.00 392 GLN A O 1
ATOM 3135 N N . ILE A 1 393 ? -2.800 -18.560 -29.861 1.00 90.62 393 ILE A N 1
ATOM 3136 C CA . ILE A 1 393 ? -4.230 -18.407 -30.177 1.00 90.62 393 ILE A CA 1
ATOM 3137 C C . ILE A 1 393 ? -4.888 -17.297 -29.341 1.00 90.62 393 ILE A C 1
ATOM 3139 O O . ILE A 1 393 ? -5.638 -16.484 -29.877 1.00 90.62 393 ILE A O 1
ATOM 3143 N N . CYS A 1 394 ? -4.626 -17.254 -28.031 1.00 91.31 394 CYS A N 1
ATOM 3144 C CA . CYS A 1 394 ? -5.296 -16.344 -27.087 1.00 91.31 394 CYS A CA 1
ATOM 3145 C C . CYS A 1 394 ? -4.425 -15.142 -26.682 1.00 91.31 394 CYS A C 1
ATOM 3147 O O . CYS A 1 394 ? -4.858 -14.277 -25.926 1.00 91.31 394 CYS A O 1
ATOM 3149 N N . GLY A 1 395 ? -3.178 -15.086 -27.145 1.00 88.75 395 GLY A N 1
ATOM 3150 C CA . GLY A 1 395 ? -2.186 -14.112 -26.703 1.00 88.75 395 GLY A CA 1
ATOM 3151 C C . GLY A 1 395 ? -1.464 -14.527 -25.409 1.00 88.75 395 GLY A C 1
ATOM 3152 O O . GLY A 1 395 ? -1.915 -15.415 -24.682 1.00 88.75 395 GLY A O 1
ATOM 3153 N N . PRO A 1 396 ? -0.334 -13.876 -25.067 1.00 79.12 396 PRO A N 1
ATOM 3154 C CA . PRO A 1 396 ? 0.533 -14.305 -23.965 1.00 79.12 396 PRO A CA 1
ATOM 3155 C C . PRO A 1 396 ? -0.152 -14.362 -22.600 1.00 79.12 396 PRO A C 1
ATOM 3157 O O . PRO A 1 396 ? 0.088 -15.287 -21.831 1.00 79.12 396 PRO A O 1
ATOM 3160 N N . ALA A 1 397 ? -1.009 -13.388 -22.291 1.00 81.25 397 ALA A N 1
ATOM 3161 C CA . ALA A 1 397 ? -1.677 -13.317 -20.996 1.00 81.25 397 ALA A CA 1
ATOM 3162 C C . ALA A 1 397 ? -2.787 -14.371 -20.871 1.00 81.25 397 ALA A C 1
ATOM 3164 O O . ALA A 1 397 ? -2.763 -15.189 -19.950 1.00 81.25 397 ALA A O 1
ATOM 3165 N N . ASP A 1 398 ? -3.731 -14.388 -21.813 1.00 89.94 398 ASP A N 1
ATOM 3166 C CA . ASP A 1 398 ? -4.886 -15.282 -21.734 1.00 89.94 398 ASP A CA 1
ATOM 3167 C C . ASP A 1 398 ? -4.541 -16.727 -22.097 1.00 89.94 398 ASP A C 1
ATOM 3169 O O . ASP A 1 398 ? -5.091 -17.639 -21.490 1.00 89.94 398 ASP A O 1
ATOM 3173 N N . GLY A 1 399 ? -3.558 -16.957 -22.972 1.00 91.19 399 GLY A N 1
ATOM 3174 C CA . GLY A 1 399 ? -3.056 -18.294 -23.280 1.00 91.19 399 GLY A CA 1
ATOM 3175 C C . GLY A 1 399 ? -2.379 -18.972 -22.090 1.00 91.19 399 GLY A C 1
ATOM 3176 O O . GLY A 1 399 ? -2.651 -20.138 -21.809 1.00 91.19 399 GLY A O 1
ATOM 3177 N N . ILE A 1 400 ? -1.559 -18.241 -21.320 1.00 84.12 400 ILE A N 1
ATOM 3178 C CA . ILE A 1 400 ? -0.960 -18.771 -20.081 1.00 84.12 400 ILE A CA 1
ATOM 3179 C C . ILE A 1 400 ? -2.039 -19.011 -19.020 1.00 84.12 400 ILE A C 1
ATOM 3181 O O . ILE A 1 400 ? -2.006 -20.039 -18.342 1.00 84.12 400 ILE A O 1
ATOM 3185 N N . ARG A 1 401 ? -3.000 -18.088 -18.868 1.00 90.00 401 ARG A N 1
ATOM 3186 C CA . ARG A 1 401 ? -4.118 -18.251 -17.924 1.00 90.00 401 ARG A CA 1
ATOM 3187 C C . ARG A 1 401 ? -4.965 -19.475 -18.265 1.00 90.00 401 ARG A C 1
ATOM 3189 O O . ARG A 1 401 ? -5.264 -20.255 -17.366 1.00 90.00 401 ARG A O 1
ATOM 3196 N N . LEU A 1 402 ? -5.302 -19.664 -19.539 1.00 90.75 402 LEU A N 1
ATOM 3197 C CA . LEU A 1 402 ? -6.076 -20.807 -20.018 1.00 90.75 402 LEU A CA 1
ATOM 3198 C C . LEU A 1 402 ? -5.293 -22.115 -19.856 1.00 90.75 402 LEU A C 1
ATOM 3200 O O . LEU A 1 402 ? -5.833 -23.074 -19.316 1.00 90.75 402 LEU A O 1
ATOM 3204 N N . TYR A 1 403 ? -4.003 -22.140 -20.209 1.00 90.19 403 TYR A N 1
ATOM 3205 C CA . TYR A 1 403 ? -3.141 -23.309 -19.999 1.00 90.19 403 TYR A CA 1
ATOM 3206 C C . TYR A 1 403 ? -3.070 -23.715 -18.521 1.00 90.19 403 TYR A C 1
ATOM 3208 O O . TYR A 1 403 ? -3.225 -24.887 -18.185 1.00 90.19 403 TYR A O 1
ATOM 3216 N N . ASN A 1 404 ? -2.879 -22.744 -17.624 1.00 84.81 404 ASN A N 1
ATOM 3217 C CA . ASN A 1 404 ? -2.828 -23.004 -16.190 1.00 84.81 404 ASN A CA 1
ATOM 3218 C C . ASN A 1 404 ? -4.179 -23.467 -15.643 1.00 84.81 404 ASN A C 1
ATOM 3220 O O . ASN A 1 404 ? -4.187 -24.371 -14.822 1.00 84.81 404 ASN A O 1
ATOM 3224 N N . ALA A 1 405 ? -5.298 -22.907 -16.113 1.00 86.19 405 ALA A N 1
ATOM 3225 C CA . ALA A 1 405 ? -6.636 -23.354 -15.728 1.00 86.19 405 ALA A CA 1
ATOM 3226 C C . ALA A 1 405 ? -6.896 -24.807 -16.170 1.00 86.19 405 ALA A C 1
ATOM 3228 O O . ALA A 1 405 ? -7.351 -25.627 -15.373 1.00 86.19 405 ALA A O 1
ATOM 3229 N N . LEU A 1 406 ? -6.517 -25.150 -17.407 1.00 86.25 406 LEU A N 1
ATOM 3230 C CA . LEU A 1 406 ? -6.628 -26.498 -17.976 1.00 86.25 406 LEU A CA 1
ATOM 3231 C C . LEU A 1 406 ? -5.721 -27.523 -17.275 1.00 86.25 406 LEU A C 1
ATOM 3233 O O . LEU A 1 406 ? -6.069 -28.699 -17.170 1.00 86.25 406 LEU A O 1
ATOM 3237 N N . LYS A 1 407 ? -4.553 -27.091 -16.790 1.00 78.44 407 LYS A N 1
ATOM 3238 C CA . LYS A 1 407 ? -3.542 -27.943 -16.141 1.00 78.44 407 LYS A CA 1
ATOM 3239 C C . LYS A 1 407 ? -3.431 -27.707 -14.630 1.00 78.44 407 LYS A C 1
ATOM 3241 O O . LYS A 1 407 ? -2.392 -28.049 -14.065 1.00 78.44 407 LYS A O 1
ATOM 3246 N N . SER A 1 408 ? -4.448 -27.105 -14.000 1.00 62.56 408 SER A N 1
ATOM 3247 C CA . SER A 1 408 ? -4.383 -26.580 -12.626 1.00 62.56 408 SER A CA 1
ATOM 3248 C C . SER A 1 408 ? -3.679 -27.545 -11.672 1.00 62.56 408 SER A C 1
ATOM 3250 O O . SER A 1 408 ? -4.107 -28.681 -11.477 1.00 62.56 408 SER A O 1
ATOM 3252 N N . ARG A 1 409 ? -2.560 -27.076 -11.102 1.00 53.72 409 ARG A N 1
ATOM 3253 C CA . ARG A 1 409 ? -1.818 -27.773 -10.048 1.00 53.72 409 ARG A CA 1
ATOM 3254 C C . ARG A 1 409 ? -2.616 -27.676 -8.754 1.00 53.72 409 ARG A C 1
ATOM 3256 O O . ARG A 1 409 ? -3.048 -26.587 -8.388 1.00 53.72 409 ARG A O 1
ATOM 3263 N N . SER A 1 410 ? -2.754 -28.798 -8.057 1.00 51.31 410 SER A N 1
ATOM 3264 C CA . SER A 1 410 ? -3.290 -28.871 -6.696 1.00 51.31 410 SER A CA 1
ATOM 3265 C C . SER A 1 410 ? -2.623 -27.828 -5.790 1.00 51.31 410 SER A C 1
ATOM 3267 O O . SER A 1 410 ? -1.390 -27.791 -5.703 1.00 51.31 410 SER A O 1
ATOM 3269 N N . VAL A 1 411 ? -3.421 -26.986 -5.126 1.00 56.19 411 VAL A N 1
ATOM 3270 C CA . VAL A 1 411 ? -2.945 -26.059 -4.087 1.00 56.19 411 VAL A CA 1
ATOM 3271 C C . VAL A 1 411 ? -2.246 -26.880 -2.999 1.00 56.19 411 VAL A C 1
ATOM 3273 O O . VAL A 1 411 ? -2.776 -27.893 -2.547 1.00 56.19 411 VAL A O 1
ATOM 3276 N N . ARG A 1 412 ? -1.024 -26.491 -2.611 1.00 56.47 412 ARG A N 1
ATOM 3277 C CA . ARG A 1 412 ? -0.295 -27.170 -1.529 1.00 56.47 412 ARG A CA 1
ATOM 3278 C C . ARG A 1 412 ? -1.007 -26.872 -0.199 1.00 56.47 412 ARG A C 1
ATOM 3280 O O . ARG A 1 412 ? -1.276 -25.698 0.055 1.00 56.47 412 ARG A O 1
ATOM 3287 N N . PRO A 1 413 ? -1.281 -27.876 0.649 1.00 70.81 413 PRO A N 1
ATOM 3288 C CA . PRO A 1 413 ? -1.916 -27.636 1.939 1.00 70.81 413 PRO A CA 1
ATOM 3289 C C . PRO A 1 413 ? -1.045 -26.771 2.849 1.00 70.81 413 PRO A C 1
ATOM 3291 O O . PRO A 1 413 ? 0.184 -26.862 2.815 1.00 70.81 413 PRO A O 1
ATOM 3294 N N . ARG A 1 414 ? -1.697 -25.921 3.647 1.00 83.81 414 ARG A N 1
ATOM 3295 C CA . ARG A 1 414 ? -1.070 -25.026 4.630 1.00 83.81 414 ARG A CA 1
ATOM 3296 C C . ARG A 1 414 ? -0.696 -25.749 5.920 1.00 83.81 414 ARG A C 1
ATOM 3298 O O . ARG A 1 414 ? 0.236 -25.313 6.585 1.00 83.81 414 ARG A O 1
ATOM 3305 N N . LEU A 1 415 ? -1.420 -26.814 6.257 1.00 86.94 415 LEU A N 1
ATOM 3306 C CA . LEU A 1 415 ? -1.176 -27.649 7.430 1.00 86.94 415 LEU A CA 1
ATOM 3307 C C . LEU A 1 415 ? -1.593 -29.090 7.129 1.00 86.94 415 LEU A C 1
ATOM 3309 O O . LEU A 1 415 ? -2.647 -29.315 6.534 1.00 86.94 415 LEU A O 1
ATOM 3313 N N . THR A 1 416 ? -0.787 -30.060 7.546 1.00 90.75 416 THR A N 1
ATOM 3314 C CA . THR A 1 416 ? -1.139 -31.484 7.498 1.00 90.75 416 THR A CA 1
ATOM 3315 C C . THR A 1 416 ? -1.299 -32.001 8.919 1.00 90.75 416 THR A C 1
ATOM 3317 O O . THR A 1 416 ? -0.410 -31.818 9.743 1.00 90.75 416 THR A O 1
ATOM 3320 N N . ILE A 1 417 ? -2.419 -32.656 9.219 1.00 92.75 417 ILE A N 1
ATOM 3321 C CA . ILE A 1 417 ? -2.625 -33.350 10.498 1.00 92.75 417 ILE A CA 1
ATOM 3322 C C . ILE A 1 417 ? -2.936 -34.823 10.244 1.00 92.75 417 ILE A C 1
ATOM 3324 O O . ILE A 1 417 ? -3.592 -35.166 9.261 1.00 92.75 417 ILE A O 1
ATOM 3328 N N . TYR A 1 418 ? -2.489 -35.701 11.134 1.00 90.88 418 TYR A N 1
ATOM 3329 C CA . TYR A 1 418 ? -2.743 -37.136 11.055 1.00 90.88 418 TYR A CA 1
ATOM 3330 C C . TYR A 1 418 ? -3.776 -37.526 12.098 1.00 90.88 418 TYR A C 1
ATOM 3332 O O . TYR A 1 418 ? -3.564 -37.321 13.290 1.00 90.88 418 TYR A O 1
ATOM 3340 N N . VAL A 1 419 ? -4.898 -38.101 11.669 1.00 90.19 419 VAL A N 1
ATOM 3341 C CA . VAL A 1 419 ? -6.012 -38.408 12.572 1.00 90.19 419 VAL A CA 1
ATOM 3342 C C . VAL A 1 419 ? -6.354 -39.892 12.542 1.00 90.19 419 VAL A C 1
ATOM 3344 O O . VAL A 1 419 ? -6.507 -40.479 11.475 1.00 90.19 419 VAL A O 1
ATOM 3347 N N . CYS A 1 420 ? -6.489 -40.514 13.710 1.00 89.06 420 CYS A N 1
ATOM 3348 C CA . CYS A 1 420 ? -6.917 -41.906 13.858 1.00 89.06 420 CYS A CA 1
ATOM 3349 C C . CYS A 1 420 ? -8.149 -41.980 14.764 1.00 89.06 420 CYS A C 1
ATOM 3351 O O . CYS A 1 420 ? -8.225 -41.289 15.776 1.00 89.06 420 CYS A O 1
ATOM 3353 N N . GLN A 1 421 ? -9.111 -42.838 14.431 1.00 83.44 421 GLN A N 1
ATOM 3354 C CA . GLN A 1 421 ? -10.251 -43.094 15.310 1.00 83.44 421 GLN A CA 1
ATOM 3355 C C . GLN A 1 421 ? -9.805 -43.928 16.514 1.00 83.44 421 GLN A C 1
ATOM 3357 O O . GLN A 1 421 ? -9.122 -44.942 16.347 1.00 83.44 421 GLN A O 1
ATOM 3362 N N . GLU A 1 422 ? -10.180 -43.520 17.725 1.00 74.81 422 GLU A N 1
ATOM 3363 C CA . GLU A 1 422 ? -9.961 -44.338 18.915 1.00 74.81 422 GLU A CA 1
ATOM 3364 C C . GLU A 1 422 ? -11.010 -45.469 18.966 1.00 74.81 422 GLU A C 1
ATOM 3366 O O . GLU A 1 422 ? -12.215 -45.194 18.925 1.00 74.81 422 GLU A O 1
ATOM 3371 N N . PRO A 1 423 ? -10.601 -46.752 19.027 1.00 63.22 423 PRO A N 1
ATOM 3372 C CA . PRO A 1 423 ? -11.546 -47.857 19.121 1.00 63.22 423 PRO A CA 1
ATOM 3373 C C . PRO A 1 423 ? -12.249 -47.843 20.486 1.00 63.22 423 PRO A C 1
ATOM 3375 O O . PRO A 1 423 ? -11.599 -47.908 21.529 1.00 63.22 423 PRO A O 1
ATOM 3378 N N . LEU A 1 424 ? -13.585 -47.803 20.478 1.00 52.31 424 LEU A N 1
ATOM 3379 C CA . LEU A 1 424 ? -14.426 -47.955 21.669 1.00 52.31 424 LEU A CA 1
ATOM 3380 C C . LEU A 1 424 ? -14.158 -49.318 22.327 1.00 52.31 424 LEU A C 1
ATOM 3382 O O . LEU A 1 424 ? -14.674 -50.343 21.886 1.00 52.31 424 LEU A O 1
ATOM 3386 N N . ARG A 1 425 ? -13.364 -49.352 23.400 1.00 49.00 425 ARG A N 1
ATOM 3387 C CA . ARG A 1 425 ? -13.298 -50.521 24.283 1.00 49.00 425 ARG A CA 1
ATOM 3388 C C . ARG A 1 425 ? -14.489 -50.485 25.231 1.00 49.00 425 ARG A C 1
ATOM 3390 O O . ARG A 1 425 ? -14.495 -49.691 26.161 1.00 49.00 425 ARG A O 1
ATOM 3397 N N . ASN A 1 426 ? -15.459 -51.367 25.021 1.00 37.81 426 ASN A N 1
ATOM 3398 C CA . ASN A 1 426 ? -16.393 -51.778 26.064 1.00 37.81 426 ASN A CA 1
ATOM 3399 C C . ASN A 1 426 ? -16.795 -53.242 25.853 1.00 37.81 426 ASN A C 1
ATOM 3401 O O . ASN A 1 426 ? -17.497 -53.548 24.895 1.00 37.81 426 ASN A O 1
ATOM 3405 N N . ILE A 1 427 ? -16.330 -54.115 26.756 1.00 37.25 427 ILE A N 1
ATOM 3406 C CA . ILE A 1 427 ? -17.096 -55.100 27.550 1.00 37.25 427 ILE A CA 1
ATOM 3407 C C . ILE A 1 427 ? -16.130 -56.178 28.077 1.00 37.25 427 ILE A C 1
ATOM 3409 O O . ILE A 1 427 ? -15.373 -56.794 27.330 1.00 37.25 427 ILE A O 1
ATOM 3413 N N . GLN A 1 428 ? -16.172 -56.368 29.397 1.00 39.84 428 GLN A N 1
ATOM 3414 C CA . GLN A 1 428 ? -15.662 -57.531 30.118 1.00 39.84 428 GLN A CA 1
ATOM 3415 C C . GLN A 1 428 ? -16.245 -58.824 29.530 1.00 39.84 428 GLN A C 1
ATOM 3417 O O . GLN A 1 428 ? -17.462 -58.968 29.475 1.00 39.84 428 GLN A O 1
ATOM 3422 N N . LEU A 1 429 ? -15.395 -59.785 29.179 1.00 39.09 429 LEU A N 1
ATOM 3423 C CA . LEU A 1 429 ? -15.764 -61.198 29.130 1.00 39.09 429 LEU A CA 1
ATOM 3424 C C . LEU A 1 429 ? -14.715 -61.967 29.934 1.00 39.09 429 LEU A C 1
ATOM 3426 O O . LEU A 1 429 ? -13.526 -61.955 29.617 1.00 39.09 429 LEU A O 1
ATOM 3430 N N . GLU A 1 430 ? -15.191 -62.545 31.031 1.00 38.78 430 GLU A N 1
ATOM 3431 C CA . GLU A 1 430 ? -14.514 -63.534 31.861 1.00 38.78 430 GLU A CA 1
ATOM 3432 C C . GLU A 1 430 ? -14.135 -64.773 31.035 1.00 38.78 430 GLU A C 1
ATOM 3434 O O . GLU A 1 430 ? -14.860 -65.144 30.116 1.00 38.78 430 GLU A O 1
ATOM 3439 N N . CYS A 1 431 ? -13.030 -65.428 31.401 1.00 31.88 431 CYS A N 1
ATOM 3440 C CA . CYS A 1 431 ? -13.006 -66.852 31.764 1.00 31.88 431 CYS A CA 1
ATOM 3441 C C . CYS A 1 431 ? -11.601 -67.229 32.266 1.00 31.88 431 CYS A C 1
ATOM 3443 O O . CYS A 1 431 ? -10.608 -67.100 31.551 1.00 31.88 431 CYS A O 1
ATOM 3445 N N . GLN A 1 432 ? -11.539 -67.675 33.523 1.00 33.25 432 GLN A N 1
ATOM 3446 C CA . GLN A 1 432 ? -10.428 -68.442 34.086 1.00 33.25 432 GLN A CA 1
ATOM 3447 C C . GLN A 1 432 ? -10.355 -69.846 33.453 1.00 33.25 432 GLN A C 1
ATOM 3449 O O . GLN A 1 432 ? -11.374 -70.390 33.038 1.00 33.25 432 GLN A O 1
ATOM 3454 N N . ASP A 1 433 ? -9.138 -70.400 33.485 1.00 31.72 433 ASP A N 1
ATOM 3455 C CA . ASP A 1 433 ? -8.735 -71.814 33.429 1.00 31.72 433 ASP A CA 1
ATOM 3456 C C . ASP A 1 433 ? -9.054 -72.675 32.192 1.00 31.72 433 ASP A C 1
ATOM 3458 O O . ASP A 1 433 ? -10.157 -73.178 32.014 1.00 31.72 433 ASP A O 1
ATOM 3462 N N . ALA A 1 434 ? -8.004 -72.999 31.419 1.00 32.69 434 ALA A N 1
ATOM 3463 C CA . ALA A 1 434 ? -7.356 -74.321 31.471 1.00 32.69 434 ALA A CA 1
ATOM 3464 C C . ALA A 1 434 ? -6.193 -74.440 30.456 1.00 32.69 434 ALA A C 1
ATOM 3466 O O . ALA A 1 434 ? -6.391 -74.323 29.254 1.00 32.69 434 ALA A O 1
ATOM 3467 N N . GLY A 1 435 ? -4.997 -74.770 30.959 1.00 34.00 435 GLY A N 1
ATOM 3468 C CA . GLY A 1 435 ? -4.100 -75.758 30.344 1.00 34.00 435 GLY A CA 1
ATOM 3469 C C . GLY A 1 435 ? -3.305 -75.411 29.074 1.00 34.00 435 GLY A C 1
ATOM 3470 O O . GLY A 1 435 ? -3.802 -75.538 27.967 1.00 34.00 435 GLY A O 1
ATOM 3471 N N . SER A 1 436 ? -1.989 -75.258 29.275 1.00 38.50 436 SER A N 1
ATOM 3472 C CA . SER A 1 436 ? -0.912 -75.762 28.400 1.00 38.50 436 SER A CA 1
ATOM 3473 C C . SER A 1 436 ? -0.662 -75.094 27.039 1.00 38.50 436 SER A C 1
ATOM 3475 O O . SER A 1 436 ? -1.326 -75.389 26.052 1.00 38.50 436 SER A O 1
ATOM 3477 N N . GLY A 1 437 ? 0.495 -74.428 26.959 1.00 39.72 437 GLY A N 1
ATOM 3478 C CA . GLY A 1 437 ? 1.378 -74.535 25.793 1.00 39.72 437 GLY A CA 1
ATOM 3479 C C . GLY A 1 437 ? 1.468 -73.291 24.914 1.00 39.72 437 GLY A C 1
ATOM 3480 O O . GLY A 1 437 ? 0.486 -72.846 24.341 1.00 39.72 437 GLY A O 1
ATOM 3481 N N . ASP A 1 438 ? 2.702 -72.816 24.773 1.00 34.25 438 ASP A N 1
ATOM 3482 C CA . ASP A 1 438 ? 3.210 -71.924 23.731 1.00 34.25 438 ASP A CA 1
ATOM 3483 C C . ASP A 1 438 ? 2.895 -70.424 23.831 1.00 34.25 438 ASP A C 1
ATOM 3485 O O . ASP A 1 438 ? 2.033 -69.825 23.187 1.00 34.25 438 ASP A O 1
ATOM 3489 N N . SER A 1 439 ? 3.773 -69.782 24.600 1.00 48.34 439 SER A N 1
ATOM 3490 C CA . SER A 1 439 ? 4.239 -68.413 24.424 1.00 48.34 439 SER A CA 1
ATOM 3491 C C . SER A 1 439 ? 4.562 -68.142 22.945 1.00 48.34 439 SER A C 1
ATOM 3493 O O . SER A 1 439 ? 5.619 -68.562 22.485 1.00 48.34 439 SER A O 1
ATOM 3495 N N . ASN A 1 440 ? 3.650 -67.494 22.202 1.00 39.38 440 ASN A N 1
ATOM 3496 C CA . ASN A 1 440 ? 3.907 -66.563 21.073 1.00 39.38 440 ASN A CA 1
ATOM 3497 C C . ASN A 1 440 ? 2.629 -66.195 20.274 1.00 39.38 440 ASN A C 1
ATOM 3499 O O . ASN A 1 440 ? 2.660 -66.097 19.050 1.00 39.38 440 ASN A O 1
ATOM 3503 N N . GLY A 1 441 ? 1.488 -65.972 20.939 1.00 40.81 441 GLY A N 1
ATOM 3504 C CA . GLY A 1 441 ? 0.195 -65.817 20.248 1.00 40.81 441 GLY A CA 1
ATOM 3505 C C . GLY A 1 441 ? -0.593 -64.523 20.472 1.00 40.81 441 GLY A C 1
ATOM 3506 O O . GLY A 1 441 ? -1.733 -64.456 20.027 1.00 40.81 441 GLY A O 1
ATOM 3507 N N . ALA A 1 442 ? -0.063 -63.507 21.164 1.00 41.47 442 ALA A N 1
ATOM 3508 C CA . ALA A 1 442 ? -0.882 -62.371 21.616 1.00 41.47 442 ALA A CA 1
ATOM 3509 C C . ALA A 1 442 ? -0.263 -60.983 21.377 1.00 41.47 442 ALA A C 1
ATOM 3511 O O . ALA A 1 442 ? -0.233 -60.168 22.291 1.00 41.47 442 ALA A O 1
ATOM 3512 N N . ILE A 1 443 ? 0.218 -60.672 20.166 1.00 42.41 443 ILE A N 1
ATOM 3513 C CA . ILE A 1 443 ? 0.506 -59.274 19.773 1.00 42.41 443 ILE A CA 1
ATOM 3514 C C . ILE A 1 443 ? 0.175 -59.042 18.288 1.00 42.41 443 ILE A C 1
ATOM 3516 O O . ILE A 1 443 ? 1.017 -58.633 17.499 1.00 42.41 443 ILE A O 1
ATOM 3520 N N . TYR A 1 444 ? -1.079 -59.250 17.887 1.00 40.81 444 TYR A N 1
ATOM 3521 C CA . TYR A 1 444 ? -1.649 -58.439 16.804 1.00 40.81 444 TYR A CA 1
ATOM 3522 C C . TYR A 1 444 ? -2.479 -57.338 17.456 1.00 40.81 444 TYR A C 1
ATOM 3524 O O . TYR A 1 444 ? -3.707 -57.335 17.423 1.00 40.81 444 TYR A O 1
ATOM 3532 N N . GLY A 1 445 ? -1.780 -56.416 18.125 1.00 45.84 445 GLY A N 1
ATOM 3533 C CA . GLY A 1 445 ? -2.362 -55.129 18.469 1.00 45.84 445 GLY A CA 1
ATOM 3534 C C . GLY A 1 445 ? -2.815 -54.485 17.167 1.00 45.84 445 GLY A C 1
ATOM 3535 O O . GLY A 1 445 ? -1.995 -54.245 16.285 1.00 45.84 445 GLY A O 1
ATOM 3536 N N . THR A 1 446 ? -4.121 -54.283 17.028 1.00 52.31 446 THR A N 1
ATOM 3537 C CA . THR A 1 446 ? -4.760 -53.594 15.903 1.00 52.31 446 THR A CA 1
ATOM 3538 C C . THR A 1 446 ? -3.918 -52.386 15.488 1.00 52.31 446 THR A C 1
ATOM 3540 O O . THR A 1 446 ? -3.800 -51.429 16.259 1.00 52.31 446 THR A O 1
ATOM 3543 N N . ALA A 1 447 ? -3.289 -52.445 14.312 1.00 55.88 447 ALA A N 1
ATOM 3544 C CA . ALA A 1 447 ? -2.483 -51.344 13.801 1.00 55.88 447 ALA A CA 1
ATOM 3545 C C . ALA A 1 447 ? -3.370 -50.093 13.690 1.00 55.88 447 ALA A C 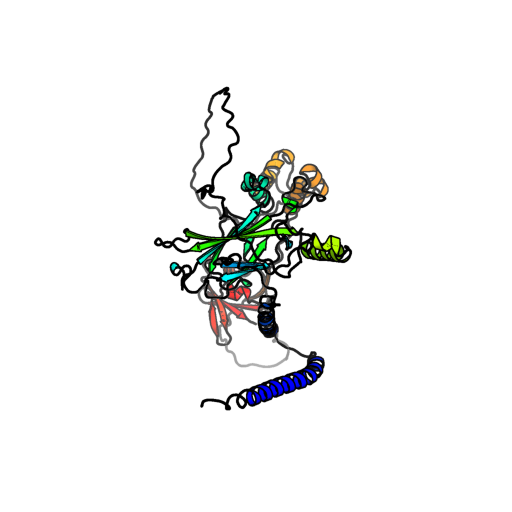1
ATOM 3547 O O . ALA A 1 447 ? -4.416 -50.124 13.040 1.00 55.88 447 ALA A O 1
ATOM 3548 N N . ARG A 1 448 ? -2.986 -49.005 14.367 1.00 71.75 448 ARG A N 1
ATOM 3549 C CA . ARG A 1 448 ? -3.707 -47.726 14.304 1.00 71.75 448 ARG A CA 1
ATOM 3550 C C . ARG A 1 448 ? -3.465 -47.096 12.934 1.00 71.75 448 ARG A C 1
ATOM 3552 O O . ARG A 1 448 ? -2.334 -46.730 12.624 1.00 71.75 448 ARG A O 1
ATOM 3559 N N . VAL A 1 449 ? -4.513 -46.990 12.118 1.00 79.31 449 VAL A N 1
ATOM 3560 C CA . VAL A 1 449 ? -4.446 -46.371 10.787 1.00 79.31 449 VAL A CA 1
ATOM 3561 C C . VAL A 1 449 ? -4.760 -44.882 10.912 1.00 79.31 449 VAL A C 1
ATOM 3563 O O . VAL A 1 449 ? -5.883 -44.497 11.237 1.00 79.31 449 VAL A O 1
ATOM 3566 N N . TYR A 1 450 ? -3.761 -44.044 10.645 1.00 85.56 450 TYR A N 1
ATOM 3567 C CA . TYR A 1 450 ? -3.923 -42.594 10.600 1.00 85.56 450 TYR A CA 1
ATOM 3568 C C . TYR A 1 450 ? -4.298 -42.136 9.189 1.00 85.56 450 TYR A C 1
ATOM 3570 O O . TYR A 1 450 ? -3.724 -42.589 8.201 1.00 85.56 450 TYR A O 1
ATOM 3578 N N . HIS A 1 451 ? -5.241 -41.204 9.106 1.00 87.00 451 HIS A N 1
ATOM 3579 C CA . HIS A 1 451 ? -5.650 -40.528 7.883 1.00 87.00 451 HIS A CA 1
ATOM 3580 C C . HIS A 1 451 ? -4.979 -39.157 7.836 1.00 87.00 451 HIS A C 1
ATOM 3582 O O . HIS A 1 451 ? -5.061 -38.394 8.800 1.00 87.00 451 HIS A O 1
ATOM 3588 N N . ALA A 1 452 ? -4.316 -38.842 6.724 1.00 89.06 452 ALA A N 1
ATOM 3589 C CA . ALA A 1 452 ? -3.759 -37.515 6.499 1.00 89.06 452 ALA A CA 1
ATOM 3590 C C . ALA A 1 452 ? -4.882 -36.542 6.117 1.00 89.06 452 ALA A C 1
ATOM 3592 O O . ALA A 1 452 ? -5.582 -36.738 5.123 1.00 89.06 452 ALA A O 1
ATOM 3593 N N . ILE A 1 453 ? -5.045 -35.486 6.908 1.00 91.25 453 ILE A N 1
ATOM 3594 C CA . ILE A 1 453 ? -5.964 -34.386 6.646 1.00 91.25 453 ILE A CA 1
ATOM 3595 C C . ILE A 1 453 ? -5.136 -33.167 6.269 1.00 91.25 453 ILE A C 1
ATOM 3597 O O . ILE A 1 453 ? -4.415 -32.589 7.079 1.00 91.25 453 ILE A O 1
ATOM 3601 N N . TYR A 1 454 ? -5.264 -32.787 5.008 1.00 89.81 454 TYR A N 1
ATOM 3602 C CA . TYR A 1 454 ? -4.615 -31.629 4.416 1.00 89.81 454 TYR A CA 1
ATOM 3603 C C . TYR A 1 454 ? -5.527 -30.423 4.576 1.00 89.81 454 TYR A C 1
ATOM 3605 O O . TYR A 1 454 ? -6.632 -30.472 4.059 1.00 89.81 454 TYR A O 1
ATOM 3613 N N . LEU A 1 455 ? -5.116 -29.360 5.255 1.00 86.56 455 LEU A N 1
ATOM 3614 C CA . LEU A 1 455 ? -5.908 -28.141 5.443 1.00 86.56 455 LEU A CA 1
ATOM 3615 C C . LEU A 1 455 ? -5.426 -27.053 4.481 1.00 86.56 455 LEU A C 1
ATOM 3617 O O . LEU A 1 455 ? -4.231 -26.760 4.403 1.00 86.56 455 LEU A O 1
ATOM 3621 N N . GLU A 1 456 ? -6.351 -26.474 3.723 1.00 86.31 456 GLU A N 1
ATOM 3622 C CA . GLU A 1 456 ? -6.105 -25.381 2.775 1.00 86.31 456 GLU A CA 1
ATOM 3623 C C . GLU A 1 456 ? -6.309 -24.012 3.444 1.00 86.31 456 GLU A C 1
ATOM 3625 O O . GLU A 1 456 ? -5.630 -23.045 3.102 1.00 86.31 456 GLU A O 1
ATOM 3630 N N . GLU A 1 457 ? -7.160 -23.952 4.465 1.00 83.12 457 GLU A N 1
ATOM 3631 C CA . GLU A 1 457 ? -7.440 -22.836 5.358 1.00 83.12 457 GLU A CA 1
ATOM 3632 C C . GLU A 1 457 ? -7.245 -23.279 6.820 1.00 83.12 457 GLU A C 1
ATOM 3634 O O . GLU A 1 457 ? -7.593 -24.383 7.241 1.00 83.12 457 GLU A O 1
ATOM 3639 N N . MET A 1 458 ? -6.668 -22.396 7.638 1.00 85.50 458 MET A N 1
ATOM 3640 C CA . MET A 1 458 ? -6.395 -22.666 9.057 1.00 85.50 458 MET A CA 1
ATOM 3641 C C . MET A 1 458 ? -7.637 -22.366 9.910 1.00 85.50 458 MET A C 1
ATOM 3643 O O . MET A 1 458 ? -7.596 -21.498 10.782 1.00 85.50 458 MET A O 1
ATOM 3647 N N . ALA A 1 459 ? -8.747 -23.043 9.608 1.00 88.56 459 ALA A N 1
ATOM 3648 C CA . ALA A 1 459 ? -10.059 -22.806 10.205 1.00 88.56 459 ALA A CA 1
ATOM 3649 C C . ALA A 1 459 ? -10.644 -24.077 10.841 1.00 88.56 459 ALA A C 1
ATOM 3651 O O . ALA A 1 459 ? -10.521 -25.185 10.311 1.00 88.56 459 ALA A O 1
ATOM 3652 N N . ALA A 1 460 ? -11.342 -23.918 11.966 1.00 89.44 460 ALA A N 1
ATOM 3653 C CA . ALA A 1 460 ? -12.016 -25.008 12.668 1.00 89.44 460 ALA A CA 1
ATOM 3654 C C . ALA A 1 460 ? -13.147 -25.626 11.828 1.00 89.44 460 ALA A C 1
ATOM 3656 O O . ALA A 1 460 ? -13.395 -26.834 11.899 1.00 89.44 460 ALA A O 1
ATOM 3657 N N . SER A 1 461 ? -13.801 -24.823 10.984 1.00 90.12 461 SER A N 1
ATOM 3658 C CA . SER A 1 461 ? -14.820 -25.282 10.033 1.00 90.12 461 SER A CA 1
ATOM 3659 C C . SER A 1 461 ? -14.245 -26.246 8.990 1.00 90.12 461 SER A C 1
ATOM 3661 O O . SER A 1 461 ? -14.872 -27.262 8.679 1.00 90.12 461 SER A O 1
ATOM 3663 N N . GLU A 1 462 ? -13.031 -25.993 8.493 1.00 90.75 462 GLU A N 1
ATOM 3664 C CA . GLU A 1 462 ? -12.376 -26.885 7.539 1.00 90.75 462 GLU A CA 1
ATOM 3665 C C . GLU A 1 462 ? -11.917 -28.184 8.199 1.00 90.75 462 GLU A C 1
ATOM 3667 O O . GLU A 1 462 ? -12.152 -29.256 7.639 1.00 90.75 462 GLU A O 1
ATOM 3672 N N . VAL A 1 463 ? -11.345 -28.106 9.406 1.00 89.62 463 VAL A N 1
ATOM 3673 C CA . VAL A 1 463 ? -11.012 -29.290 10.215 1.00 89.62 463 VAL A CA 1
ATOM 3674 C C . VAL A 1 463 ? -12.251 -30.163 10.395 1.00 89.62 463 VAL A C 1
ATOM 3676 O O . VAL A 1 463 ? -12.218 -31.354 10.097 1.00 89.62 463 VAL A O 1
ATOM 3679 N N . THR A 1 464 ? -13.373 -29.561 10.791 1.00 89.88 464 THR A N 1
ATOM 3680 C CA . THR A 1 464 ? -14.654 -30.258 10.971 1.00 89.88 464 THR A CA 1
ATOM 3681 C C . THR A 1 464 ? -15.114 -30.933 9.680 1.00 89.88 464 THR A C 1
ATOM 3683 O O . THR A 1 464 ? -15.442 -32.119 9.681 1.00 89.88 464 THR A O 1
ATOM 3686 N N . ARG A 1 465 ? -15.090 -30.211 8.553 1.00 89.44 465 ARG A N 1
ATOM 3687 C CA . ARG A 1 465 ? -15.507 -30.735 7.247 1.00 89.44 465 ARG A CA 1
ATOM 3688 C C . ARG A 1 465 ? -14.612 -31.868 6.758 1.00 89.44 465 ARG A C 1
ATOM 3690 O O . ARG A 1 465 ? -15.122 -32.860 6.247 1.00 89.44 465 ARG A O 1
ATOM 3697 N N . LYS A 1 466 ? -13.291 -31.740 6.891 1.00 89.62 466 LYS A N 1
ATOM 3698 C CA . LYS A 1 466 ? -12.352 -32.768 6.427 1.00 89.62 466 LYS A CA 1
ATOM 3699 C C . LYS A 1 466 ? -12.340 -33.992 7.344 1.00 89.62 466 LYS A C 1
ATOM 3701 O O . LYS A 1 466 ? -12.236 -35.096 6.824 1.00 89.62 466 LYS A O 1
ATOM 3706 N N . LEU A 1 467 ? -12.563 -33.831 8.651 1.00 88.81 467 LEU A N 1
ATOM 3707 C CA . LEU A 1 467 ? -12.829 -34.948 9.568 1.00 88.81 467 LEU A CA 1
ATOM 3708 C C . LEU A 1 467 ? -14.121 -35.685 9.199 1.00 88.81 467 LEU A C 1
ATOM 3710 O O . LEU A 1 467 ? -14.119 -36.907 9.076 1.00 88.81 467 LEU A O 1
ATOM 3714 N N . ALA A 1 468 ? -15.205 -34.941 8.972 1.00 87.88 468 ALA A N 1
ATOM 3715 C CA . ALA A 1 468 ? -16.493 -35.486 8.552 1.00 87.88 468 ALA A CA 1
ATOM 3716 C C . ALA A 1 468 ? -16.363 -36.329 7.275 1.00 87.88 468 ALA A C 1
ATOM 3718 O O . ALA A 1 468 ? -16.843 -37.457 7.216 1.00 87.88 468 ALA A O 1
ATOM 3719 N N . LEU A 1 469 ? -15.647 -35.804 6.275 1.00 88.38 469 LEU A N 1
ATOM 3720 C CA . LEU A 1 469 ? -15.387 -36.500 5.016 1.00 88.38 469 LEU A CA 1
ATOM 3721 C C . LEU A 1 469 ? -14.466 -37.716 5.190 1.00 88.38 469 LEU A C 1
ATOM 3723 O O . LEU A 1 469 ? -14.774 -38.777 4.656 1.00 88.38 469 LEU A O 1
ATOM 3727 N N . ALA A 1 470 ? -13.364 -37.585 5.936 1.00 86.44 470 ALA A N 1
ATOM 3728 C CA . ALA A 1 470 ? -12.382 -38.659 6.114 1.00 86.44 470 ALA A CA 1
ATOM 3729 C C . ALA A 1 470 ? -12.960 -39.878 6.850 1.00 86.44 470 ALA A C 1
ATOM 3731 O O . ALA A 1 470 ? -12.588 -41.007 6.544 1.00 86.44 470 ALA A O 1
ATOM 3732 N N . PHE A 1 471 ? -13.886 -39.654 7.786 1.00 84.44 471 PHE A N 1
ATOM 3733 C CA . PHE A 1 471 ? -14.487 -40.707 8.612 1.00 84.44 471 PHE A CA 1
ATOM 3734 C C . PHE A 1 471 ? -15.960 -40.985 8.286 1.00 84.44 471 PHE A C 1
ATOM 3736 O O . PHE A 1 471 ? -16.629 -41.699 9.030 1.00 84.44 471 PHE A O 1
ATOM 3743 N N . ASN A 1 472 ? -16.465 -40.449 7.169 1.00 85.31 472 ASN A N 1
ATOM 3744 C CA . ASN A 1 472 ? -17.838 -40.636 6.690 1.00 85.31 472 ASN A CA 1
ATOM 3745 C C . ASN A 1 472 ? -18.922 -40.285 7.736 1.00 85.31 472 ASN A C 1
ATOM 3747 O O . ASN A 1 472 ? -19.928 -40.981 7.878 1.00 85.31 472 ASN A O 1
ATOM 3751 N N . ILE A 1 473 ? -18.708 -39.197 8.482 1.00 85.00 473 ILE A N 1
ATOM 3752 C CA . ILE A 1 473 ? -19.648 -38.667 9.476 1.00 85.00 473 ILE A CA 1
ATOM 3753 C C . ILE A 1 473 ? -20.442 -37.529 8.820 1.00 85.00 473 ILE A C 1
ATOM 3755 O O . ILE A 1 473 ? -19.836 -36.572 8.336 1.00 85.00 473 ILE A O 1
ATOM 3759 N N . PRO A 1 474 ? -21.784 -37.568 8.791 1.00 84.25 474 PRO A N 1
ATOM 3760 C CA . PRO A 1 474 ? -22.571 -36.467 8.246 1.00 84.25 474 PRO A CA 1
ATOM 3761 C C . PRO A 1 474 ? -22.330 -35.163 9.020 1.00 84.25 474 PRO A C 1
ATOM 3763 O O . PRO A 1 474 ? -22.446 -35.135 10.243 1.00 84.25 474 PRO A O 1
ATOM 3766 N N . LEU A 1 475 ? -22.050 -34.060 8.313 1.00 81.38 475 LEU A N 1
ATOM 3767 C CA . LEU A 1 475 ? -21.658 -32.781 8.933 1.00 81.38 475 LEU A CA 1
ATOM 3768 C C . LEU A 1 475 ? -22.689 -32.264 9.956 1.00 81.38 475 LEU A C 1
ATOM 3770 O O . LEU A 1 475 ? -22.316 -31.696 10.973 1.00 81.38 475 LEU A O 1
ATOM 3774 N N . HIS A 1 476 ? -23.981 -32.504 9.709 1.00 81.31 476 HIS A N 1
ATOM 3775 C CA . HIS A 1 476 ? -25.078 -32.098 10.595 1.00 81.31 476 HIS A CA 1
ATOM 3776 C C . HIS A 1 476 ? -25.119 -32.865 11.929 1.00 81.31 476 HIS A C 1
ATOM 3778 O O . HIS A 1 476 ? -25.827 -32.452 12.840 1.00 81.31 476 HIS A O 1
ATOM 3784 N N . GLN A 1 477 ? -24.403 -33.988 12.045 1.00 79.00 477 GLN A N 1
ATOM 3785 C CA . GLN A 1 477 ? -24.285 -34.758 13.290 1.00 79.00 477 GLN A CA 1
ATOM 3786 C C . GLN A 1 477 ? -23.124 -34.277 14.164 1.00 79.00 477 GLN A C 1
ATOM 3788 O O . GLN A 1 477 ? -22.994 -34.719 15.306 1.00 79.00 477 GLN A O 1
ATOM 3793 N N . ILE A 1 478 ? -22.277 -33.392 13.632 1.00 85.00 478 ILE A N 1
ATOM 3794 C CA . ILE A 1 478 ? -21.149 -32.817 14.351 1.00 85.00 478 ILE A CA 1
ATOM 3795 C C . ILE A 1 478 ? -21.575 -31.446 14.855 1.00 85.00 478 ILE A C 1
ATOM 3797 O O . ILE A 1 478 ? -21.613 -30.477 14.102 1.00 85.00 478 ILE A O 1
ATOM 3801 N N . ASN A 1 479 ? -21.871 -31.359 16.148 1.00 81.62 479 ASN A N 1
ATOM 3802 C CA . ASN A 1 479 ? -22.212 -30.081 16.761 1.00 81.62 479 ASN A CA 1
ATOM 3803 C C . ASN A 1 479 ? -20.964 -29.206 16.908 1.00 81.62 479 ASN A C 1
ATOM 3805 O O . ASN A 1 479 ? -20.956 -28.051 16.492 1.00 81.62 479 ASN A O 1
ATOM 3809 N N . GLN A 1 480 ? -19.913 -29.757 17.524 1.00 83.00 480 GLN A N 1
ATOM 3810 C CA . GLN A 1 480 ? -18.662 -29.057 17.821 1.00 83.00 480 GLN A CA 1
ATOM 3811 C C . GLN A 1 480 ? -17.487 -30.043 17.883 1.00 83.00 480 GLN A C 1
ATOM 3813 O O . GLN A 1 480 ? -17.659 -31.222 18.218 1.00 83.00 480 GLN A O 1
ATOM 3818 N N . VAL A 1 481 ? -16.290 -29.537 17.576 1.00 88.44 481 VAL A N 1
ATOM 3819 C CA . VAL A 1 481 ? -15.019 -30.258 17.713 1.00 88.44 481 VAL A CA 1
ATOM 3820 C C . VAL A 1 481 ? -14.271 -29.706 18.922 1.00 88.44 481 VAL A C 1
ATOM 3822 O O . VAL A 1 481 ? -14.071 -28.500 19.042 1.00 88.44 481 VAL A O 1
ATOM 3825 N N . TYR A 1 482 ? -13.840 -30.586 19.814 1.00 88.00 482 TYR A N 1
ATOM 3826 C CA . TYR A 1 482 ? -13.088 -30.257 21.019 1.00 88.00 482 TYR A CA 1
ATOM 3827 C C . TYR A 1 482 ? -11.698 -30.870 20.947 1.00 88.00 482 TYR A C 1
ATOM 3829 O O . TYR A 1 482 ? -11.486 -31.862 20.262 1.00 88.00 482 TYR A O 1
ATOM 3837 N N . ARG A 1 483 ? -10.750 -30.299 21.678 1.00 88.62 483 ARG A N 1
ATOM 3838 C CA . ARG A 1 483 ? -9.440 -30.865 21.955 1.00 88.62 483 ARG A CA 1
ATOM 3839 C C . ARG A 1 483 ? -9.379 -31.267 23.422 1.00 88.62 483 ARG A C 1
ATOM 3841 O O . ARG A 1 483 ? -9.652 -30.446 24.299 1.00 88.62 483 ARG A O 1
ATOM 3848 N N . GLN A 1 484 ? -9.010 -32.509 23.693 1.00 82.44 484 GLN A N 1
ATOM 3849 C CA . GLN A 1 484 ? -8.852 -33.013 25.048 1.00 82.44 484 GLN A CA 1
ATOM 3850 C C . GLN A 1 484 ? -7.499 -32.575 25.623 1.00 82.44 484 GLN A C 1
ATOM 3852 O O . GLN A 1 484 ? -6.445 -32.824 25.038 1.00 82.44 484 GLN A O 1
ATOM 3857 N N . GLY A 1 485 ? -7.534 -31.885 26.764 1.00 78.19 485 GLY A N 1
ATOM 3858 C CA . GLY A 1 485 ? -6.349 -31.476 27.514 1.00 78.19 485 GLY A CA 1
ATOM 3859 C C . GLY A 1 485 ? -5.803 -32.578 28.440 1.00 78.19 485 GLY A C 1
ATOM 3860 O O . GLY A 1 485 ? -6.464 -33.598 28.642 1.00 78.19 485 GLY A O 1
ATOM 3861 N N . PRO A 1 486 ? -4.634 -32.358 29.077 1.00 73.44 486 PRO A N 1
ATOM 3862 C CA . PRO A 1 486 ? -3.940 -33.356 29.908 1.00 73.44 486 PRO A CA 1
ATOM 3863 C C . PRO A 1 486 ? -4.748 -33.904 31.095 1.00 73.44 486 PRO A C 1
ATOM 3865 O O . PRO A 1 486 ? -4.474 -34.993 31.584 1.00 73.44 486 PRO A O 1
ATOM 3868 N N . THR A 1 487 ? -5.746 -33.157 31.567 1.00 78.75 487 THR A N 1
ATOM 3869 C CA . THR A 1 487 ? -6.625 -33.527 32.688 1.00 78.75 487 THR A CA 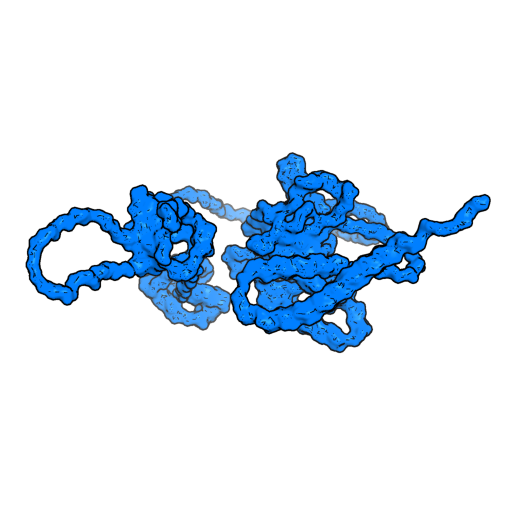1
ATOM 3870 C C . THR A 1 487 ? -7.984 -34.073 32.233 1.00 78.75 487 THR A C 1
ATOM 3872 O O . THR A 1 487 ? -8.897 -34.200 33.043 1.00 78.75 487 THR A O 1
ATOM 3875 N N . GLY A 1 488 ? -8.155 -34.364 30.938 1.00 77.62 488 GLY A N 1
ATOM 3876 C CA . GLY A 1 488 ? -9.427 -34.826 30.370 1.00 77.62 488 GLY A CA 1
ATOM 3877 C C . GLY A 1 488 ? -10.460 -33.719 30.128 1.00 77.62 488 GLY A C 1
ATOM 3878 O O . GLY A 1 488 ? -11.606 -34.010 29.788 1.00 77.62 488 GLY A O 1
ATOM 3879 N N . ILE A 1 489 ? -10.074 -32.448 30.279 1.00 84.06 489 ILE A N 1
ATOM 3880 C CA . ILE A 1 489 ? -10.932 -31.305 29.947 1.00 84.06 489 ILE A CA 1
ATOM 3881 C C . ILE A 1 489 ? -11.115 -31.183 28.431 1.00 84.06 489 ILE A C 1
ATOM 3883 O O . ILE A 1 489 ? -10.163 -31.349 27.672 1.00 84.06 489 ILE A O 1
ATOM 3887 N N . HIS A 1 490 ? -12.331 -30.861 27.994 1.00 82.69 490 HIS A N 1
ATOM 3888 C CA . HIS A 1 490 ? -12.657 -30.657 26.583 1.00 82.69 490 HIS A CA 1
ATOM 3889 C C . HIS A 1 490 ? -12.600 -29.163 26.255 1.00 82.69 490 HIS A C 1
ATOM 3891 O O . HIS A 1 490 ? -13.378 -28.377 26.792 1.00 82.69 490 HIS A O 1
ATOM 3897 N N . ILE A 1 491 ? -11.672 -28.768 25.386 1.00 87.62 491 ILE A N 1
ATOM 3898 C CA . ILE A 1 491 ? -11.456 -27.376 24.979 1.00 87.62 491 ILE A CA 1
ATOM 3899 C C . ILE A 1 491 ? -12.005 -27.201 23.566 1.00 87.62 491 ILE A C 1
ATOM 3901 O O . ILE A 1 491 ? -11.597 -27.927 22.671 1.00 87.62 491 ILE A O 1
ATOM 3905 N N . LEU A 1 492 ? -12.920 -26.261 23.335 1.00 89.25 492 LEU A N 1
ATOM 3906 C CA . LEU A 1 492 ? -13.477 -26.032 21.998 1.00 89.25 492 LEU A CA 1
ATOM 3907 C C . LEU A 1 492 ? -12.368 -25.665 20.994 1.00 89.25 492 LEU A C 1
ATOM 3909 O O . LEU A 1 492 ? -11.559 -24.774 21.263 1.00 89.25 492 LEU A O 1
ATOM 3913 N N . VAL A 1 493 ? -12.338 -26.333 19.838 1.00 90.31 493 VAL A N 1
ATOM 3914 C CA . VAL A 1 493 ? -11.390 -26.020 18.762 1.00 90.31 493 VAL A CA 1
ATOM 3915 C C . VAL A 1 493 ? -11.861 -24.758 18.043 1.00 90.31 493 VAL A C 1
ATOM 3917 O O . VAL A 1 493 ? -12.856 -24.776 17.324 1.00 90.31 493 VAL A O 1
ATOM 3920 N N . SER A 1 494 ? -11.140 -23.658 18.249 1.00 90.56 494 SER A N 1
ATOM 3921 C CA . SER A 1 494 ? -11.333 -22.385 17.546 1.00 90.56 494 SER A CA 1
ATOM 3922 C C . SER A 1 494 ? -10.324 -22.214 16.409 1.00 90.56 494 SER A C 1
ATOM 3924 O O . SER A 1 494 ? -9.285 -22.877 16.390 1.00 90.56 494 SER A O 1
ATOM 3926 N N . ASP A 1 495 ? -10.573 -21.275 15.495 1.00 90.12 495 ASP A N 1
ATOM 3927 C CA . ASP A 1 495 ? -9.639 -20.953 14.404 1.00 90.12 495 ASP A CA 1
ATOM 3928 C C . ASP A 1 495 ? -8.249 -20.575 14.936 1.00 90.12 495 ASP A C 1
ATOM 3930 O O . ASP A 1 495 ? -7.227 -21.033 14.429 1.00 90.12 495 ASP A O 1
ATOM 3934 N N . GLN A 1 496 ? -8.203 -19.813 16.034 1.00 87.50 496 GLN A N 1
ATOM 3935 C CA . GLN A 1 496 ? -6.953 -19.464 16.707 1.00 87.50 496 GLN A CA 1
ATOM 3936 C C . GLN A 1 496 ? -6.225 -20.706 17.243 1.00 87.50 496 GLN A C 1
ATOM 3938 O O . GLN A 1 496 ? -4.997 -20.757 17.213 1.00 87.50 496 GLN A O 1
ATOM 3943 N N . MET A 1 497 ? -6.947 -21.727 17.714 1.00 88.94 497 MET A N 1
ATOM 3944 C CA . MET A 1 497 ? -6.329 -22.983 18.143 1.00 88.94 497 MET A CA 1
ATOM 3945 C C . MET A 1 497 ? -5.756 -23.763 16.953 1.00 88.94 497 MET A C 1
ATOM 3947 O O . MET A 1 497 ? -4.629 -24.243 17.051 1.00 88.94 497 MET A O 1
ATOM 3951 N N . VAL A 1 498 ? -6.484 -23.847 15.834 1.00 90.25 498 VAL A N 1
ATOM 3952 C CA . VAL A 1 498 ? -6.020 -24.533 14.611 1.00 90.25 498 VAL A CA 1
ATOM 3953 C C . VAL A 1 498 ? -4.752 -23.880 14.063 1.00 90.25 498 VAL A C 1
ATOM 3955 O O . VAL A 1 498 ? -3.816 -24.580 13.693 1.00 90.25 498 VAL A O 1
ATOM 3958 N N . GLN A 1 499 ? -4.664 -22.547 14.092 1.00 87.25 499 GLN A N 1
ATOM 3959 C CA . GLN A 1 499 ? -3.454 -21.810 13.700 1.00 87.25 499 GLN A CA 1
ATOM 3960 C C . GLN A 1 499 ? -2.219 -22.149 14.547 1.00 87.25 499 GLN A C 1
ATOM 3962 O O . GLN A 1 499 ? -1.097 -21.974 14.081 1.00 87.25 499 GLN A O 1
ATOM 3967 N N . ASN A 1 500 ? -2.417 -22.636 15.774 1.00 86.94 500 ASN A N 1
ATOM 3968 C CA . ASN A 1 500 ? -1.345 -23.051 16.676 1.00 86.94 500 ASN A CA 1
ATOM 3969 C C . ASN A 1 500 ? -1.049 -24.561 16.615 1.00 86.94 500 ASN A C 1
ATOM 3971 O O . ASN A 1 500 ? -0.198 -25.042 17.367 1.00 86.94 500 ASN A O 1
ATOM 3975 N N . PHE A 1 501 ? -1.733 -25.330 15.760 1.00 88.50 501 PHE A N 1
ATOM 3976 C CA . PHE A 1 501 ? -1.366 -26.725 15.529 1.00 88.50 501 PHE A CA 1
ATOM 3977 C C . PHE A 1 501 ? -0.002 -26.800 14.845 1.00 88.50 501 PHE A C 1
ATOM 3979 O O . PHE A 1 501 ? 0.304 -26.035 13.933 1.00 88.50 501 PHE A O 1
ATOM 3986 N N . GLN A 1 502 ? 0.826 -27.737 15.303 1.00 86.38 502 GLN A N 1
ATOM 3987 C CA . GLN A 1 502 ? 2.091 -28.032 14.644 1.00 86.38 502 GLN A CA 1
ATOM 3988 C C . GLN A 1 502 ? 1.821 -28.828 13.367 1.00 86.38 502 GLN A C 1
ATOM 3990 O O . GLN A 1 502 ? 0.911 -29.664 13.338 1.00 86.38 502 GLN A O 1
ATOM 3995 N N . ASP A 1 503 ? 2.607 -28.567 12.325 1.00 87.69 503 ASP A N 1
ATOM 3996 C CA . ASP A 1 503 ? 2.551 -29.364 11.101 1.00 87.69 503 ASP A CA 1
ATOM 3997 C C . ASP A 1 503 ? 2.907 -30.817 11.406 1.00 87.69 503 ASP A C 1
ATOM 3999 O O . ASP A 1 503 ? 3.736 -31.090 12.274 1.00 87.69 503 ASP A O 1
ATOM 4003 N N . GLU A 1 504 ? 2.218 -31.734 10.732 1.00 88.00 504 GLU A N 1
ATOM 4004 C CA . GLU A 1 504 ? 2.341 -33.180 10.930 1.00 88.00 504 GLU A CA 1
ATOM 4005 C C . GLU A 1 504 ? 1.952 -33.668 12.340 1.00 88.00 504 GLU A C 1
ATOM 4007 O O . GLU A 1 504 ? 2.345 -34.753 12.768 1.00 88.00 504 GLU A O 1
ATOM 4012 N N . SER A 1 505 ? 1.133 -32.899 13.067 1.00 88.75 505 SER A N 1
ATOM 4013 C CA . SER A 1 505 ? 0.635 -33.307 14.385 1.00 88.75 505 SER A CA 1
ATOM 4014 C C . SER A 1 505 ? -0.352 -34.478 14.313 1.00 88.75 505 SER A C 1
ATOM 4016 O O . SER A 1 505 ? -1.213 -34.556 13.431 1.00 88.75 505 SER A O 1
ATOM 4018 N N . CYS A 1 506 ? -0.233 -35.390 15.281 1.00 88.44 506 CYS A N 1
ATOM 4019 C CA . CYS A 1 506 ? -1.053 -36.593 15.388 1.00 88.44 506 CYS A CA 1
ATOM 4020 C C . CYS A 1 506 ? -2.170 -36.418 16.422 1.00 88.44 506 CYS A C 1
ATOM 4022 O O . CYS A 1 506 ? -1.928 -36.022 17.566 1.00 88.44 506 CYS A O 1
ATOM 4024 N N . PHE A 1 507 ? -3.390 -36.785 16.037 1.00 88.00 507 PHE A N 1
ATOM 4025 C CA . PHE A 1 507 ? -4.556 -36.778 16.909 1.00 88.00 507 PHE A CA 1
ATOM 4026 C C . PHE A 1 507 ? -5.287 -38.120 16.871 1.00 88.00 507 PHE A C 1
ATOM 4028 O O . PHE A 1 507 ? -5.485 -38.725 15.817 1.00 88.00 507 PHE A O 1
ATOM 4035 N N . LEU A 1 508 ? -5.740 -38.570 18.034 1.00 85.44 508 LEU A N 1
ATOM 4036 C CA . LEU A 1 508 ? -6.812 -39.549 18.145 1.00 85.44 508 LEU A CA 1
ATOM 4037 C C . LEU A 1 508 ? -8.137 -38.802 18.210 1.00 85.44 508 LEU A C 1
ATOM 4039 O O . LEU A 1 508 ? -8.186 -37.723 18.791 1.00 85.44 508 LEU A O 1
ATOM 4043 N N . PHE A 1 509 ? -9.207 -39.350 17.643 1.00 86.44 509 PHE A N 1
ATOM 4044 C CA . PHE A 1 509 ? -10.532 -38.775 17.842 1.00 86.44 509 PHE A CA 1
ATOM 4045 C C . PHE A 1 509 ? -11.542 -39.777 18.393 1.00 86.44 509 PHE A C 1
ATOM 4047 O O . PHE A 1 509 ? -11.554 -40.950 18.013 1.00 86.44 509 PHE A O 1
ATOM 4054 N N . THR A 1 510 ? -12.420 -39.284 19.265 1.00 82.44 510 THR A N 1
ATOM 4055 C CA . THR A 1 510 ? -13.590 -39.998 19.787 1.00 82.44 510 THR A CA 1
ATOM 4056 C C . THR A 1 510 ? -14.866 -39.240 19.457 1.00 82.44 510 THR A C 1
ATOM 4058 O O . THR A 1 510 ? -14.868 -38.016 19.318 1.00 82.44 510 THR A O 1
ATOM 4061 N N . THR A 1 511 ? -15.973 -39.973 19.323 1.00 76.25 511 THR A N 1
ATOM 4062 C CA . THR A 1 511 ? -17.307 -39.381 19.163 1.00 76.25 511 THR A CA 1
ATOM 4063 C C . THR A 1 511 ? -18.092 -39.572 20.456 1.00 76.25 511 THR A C 1
ATOM 4065 O O . THR A 1 511 ? -18.336 -40.702 20.871 1.00 76.25 511 THR A O 1
ATOM 4068 N N . ILE A 1 512 ? -18.510 -38.478 21.091 1.00 72.56 512 ILE A N 1
ATOM 4069 C CA . ILE A 1 512 ? -19.304 -38.484 22.325 1.00 72.56 512 ILE A CA 1
ATOM 4070 C C . ILE A 1 512 ? -20.626 -37.773 22.031 1.00 72.56 512 ILE A C 1
ATOM 4072 O O . ILE A 1 512 ? -20.647 -36.555 21.918 1.00 72.56 512 ILE A O 1
ATOM 4076 N N . LYS A 1 513 ? -21.736 -38.516 21.882 1.00 65.25 513 LYS A N 1
ATOM 4077 C CA . LYS A 1 513 ? -23.107 -37.969 21.714 1.00 65.25 513 LYS A CA 1
ATOM 4078 C C . LYS A 1 513 ? -23.201 -36.742 20.765 1.00 65.25 513 LYS A C 1
ATOM 4080 O O . LYS A 1 513 ? -23.793 -35.729 21.123 1.00 65.25 513 LYS A O 1
ATOM 4085 N N . GLY A 1 514 ? -22.606 -36.820 19.569 1.00 59.62 514 GLY A N 1
ATOM 4086 C CA . GLY A 1 514 ? -22.616 -35.729 18.570 1.00 59.62 514 GLY A CA 1
ATOM 4087 C C . GLY A 1 514 ? -21.495 -34.682 18.707 1.00 59.62 514 GLY A C 1
ATOM 4088 O O . GLY A 1 514 ? -21.486 -33.681 17.992 1.00 59.62 514 GLY A O 1
ATOM 4089 N N . MET A 1 515 ? -20.540 -34.894 19.615 1.00 64.06 515 MET A N 1
ATOM 4090 C CA . MET A 1 515 ? -19.314 -34.102 19.770 1.00 64.06 515 MET A CA 1
ATOM 4091 C C . MET A 1 515 ? -18.115 -34.919 19.279 1.00 64.06 515 MET A C 1
ATOM 4093 O O . MET A 1 515 ? -18.009 -36.102 19.606 1.00 64.06 515 MET A O 1
ATOM 4097 N N . LEU A 1 516 ? -17.200 -34.296 18.534 1.00 73.38 516 LEU A N 1
ATOM 4098 C CA . LEU A 1 516 ? -15.907 -34.899 18.188 1.00 73.38 516 LEU A CA 1
ATOM 4099 C C . LEU A 1 516 ? -14.839 -34.381 19.151 1.00 73.38 516 LEU A C 1
ATOM 4101 O O . LEU A 1 516 ? -14.706 -33.172 19.308 1.00 73.38 516 LEU A O 1
ATOM 4105 N N . SER A 1 517 ? -14.075 -35.266 19.789 1.00 72.38 517 SER A N 1
ATOM 4106 C CA . SER A 1 517 ? -12.973 -34.893 20.687 1.00 72.38 517 SER A CA 1
ATOM 4107 C C . SER A 1 517 ? -11.642 -35.369 20.117 1.00 72.38 517 SER A C 1
ATOM 4109 O O . SER A 1 517 ? -11.487 -36.560 19.881 1.00 72.38 517 SER A O 1
ATOM 4111 N N . LEU A 1 518 ? -10.707 -34.446 19.884 1.00 77.62 518 LEU A N 1
ATOM 4112 C CA . LEU A 1 518 ? -9.341 -34.667 19.413 1.00 77.62 518 LEU A CA 1
ATOM 4113 C C . LEU A 1 518 ? -8.381 -34.756 20.605 1.00 77.62 518 LEU A C 1
ATOM 4115 O O . LEU A 1 518 ? -8.175 -33.784 21.329 1.00 77.62 518 LEU A O 1
ATOM 4119 N N . LEU A 1 519 ? -7.735 -35.895 20.778 1.00 70.94 519 LEU A N 1
ATOM 4120 C CA . LEU A 1 519 ? -6.689 -36.131 21.761 1.00 70.94 519 LEU A CA 1
ATOM 4121 C C . LEU A 1 519 ? -5.328 -36.068 21.062 1.00 70.94 519 LEU A C 1
ATOM 4123 O O . LEU A 1 519 ? -5.077 -36.825 20.128 1.00 70.94 519 LEU A O 1
ATOM 4127 N N . THR A 1 520 ? -4.450 -35.161 21.490 1.00 72.19 520 THR A N 1
ATOM 4128 C CA . THR A 1 520 ? -3.069 -35.111 20.980 1.00 72.19 520 THR A CA 1
ATOM 4129 C C . THR A 1 520 ? -2.294 -36.330 21.482 1.00 72.19 520 THR A C 1
ATOM 4131 O O . THR A 1 520 ? -2.345 -36.617 22.678 1.00 72.19 520 THR A O 1
ATOM 4134 N N . VAL A 1 521 ? -1.614 -37.029 20.567 1.00 51.94 521 VAL A N 1
ATOM 4135 C CA . VAL A 1 521 ? -0.795 -38.223 20.859 1.00 51.94 521 VAL A CA 1
ATOM 4136 C C . VAL A 1 521 ? 0.632 -37.845 21.211 1.00 51.94 521 VAL A C 1
ATOM 4138 O O . VAL A 1 521 ? 1.178 -36.950 20.528 1.00 51.94 521 VAL A O 1
#

Mean predicted aligned error: 22.03 Å

Nearest PDB structures (foldseek):
  5mpf-assembly1_A  TM=8.546E-01  e=4.533E-16  Homo sapiens
  5mpf-assembly1_B  TM=8.325E-01  e=2.419E-16  Homo sapiens
  5mph-assembly1_A  TM=8.441E-01  e=4.533E-16  Homo sapiens
  5mr7-assembly1_A  TM=8.455E-01  e=4.043E-13  Homo sapiens
  5mr7-assembly2_B  TM=8.223E-01  e=6.029E-13  Homo sapiens

Solvent-accessible surface area (backbone atoms only — not comparable to full-atom values): 31713 Å² total; per-residue (Å²): 143,82,86,87,90,87,84,74,75,72,64,61,63,57,52,55,54,54,52,53,54,53,50,55,51,55,61,49,52,66,58,47,60,67,51,55,74,72,58,78,81,67,90,84,68,81,73,58,61,60,58,54,56,58,57,60,58,60,63,61,68,75,68,62,94,84,80,80,87,74,93,70,94,78,81,95,77,72,89,76,79,70,58,55,60,47,44,37,33,68,43,40,32,44,52,79,34,42,64,89,53,76,68,40,30,60,37,32,36,63,45,78,39,46,32,37,56,41,63,52,54,56,98,78,56,71,66,89,49,69,97,39,63,33,36,39,37,44,32,60,43,62,61,49,68,74,50,47,79,43,35,70,60,55,52,50,57,52,35,70,80,36,80,91,63,54,40,33,49,69,44,63,93,76,33,36,57,68,39,80,73,45,73,50,91,91,42,39,34,34,40,35,30,31,34,45,65,93,46,83,27,32,50,20,36,24,42,56,58,44,18,42,70,78,34,96,59,64,81,63,96,62,85,49,45,49,29,26,47,34,42,39,34,17,37,62,41,98,87,70,46,67,75,47,79,72,52,26,27,31,40,38,33,38,34,24,59,73,67,40,24,61,53,47,52,50,54,40,44,58,54,51,68,75,45,54,71,80,63,47,71,54,30,36,83,56,42,72,49,34,71,42,44,80,50,81,54,86,71,86,68,95,72,77,88,79,86,79,87,88,83,92,79,84,90,80,83,87,85,89,83,83,90,86,81,87,84,89,81,90,82,81,86,82,88,78,90,81,84,88,80,91,76,84,90,78,89,66,82,46,60,86,32,46,39,69,55,36,44,50,49,32,47,75,72,72,38,55,90,47,38,75,81,50,58,86,34,32,23,43,56,62,69,65,55,49,57,66,53,32,21,70,74,57,34,71,68,52,6,48,52,49,43,45,56,71,61,58,75,81,79,77,58,76,39,40,36,31,42,24,76,58,81,86,85,83,80,94,76,89,80,82,89,81,85,86,86,77,96,83,82,86,79,81,70,79,78,84,68,66,45,80,45,70,29,78,58,68,36,39,67,51,54,51,51,52,50,20,62,75,68,74,43,63,66,90,55,50,77,49,50,25,35,43,44,101,86,72,46,77,40,76,55,38,40,74,52,48,63,67,55,60,72,71,37,46,29,36,35,44,80,56,97,44,31,38,37,35,33,74,111

Secondary structure (DSSP, 8-state):
------SSSSHHHHHHHHHHHHHHHHHHHHHHHHHHTTS-SS---HHHHHHHHHHHHHHHGGGSS------------------SEEEEESSPBPTT-BTTSPPEEEEETT-EEEEEEEE---TTSSGGGTT--EEEEEEEEESSHHHHHTHHHHHHHHHHTSTT--SEEE-TTT-BS-EEEE--TT-TTEEEEEE-TTS-EEEEEEE---GGGGSS--SSSS-PPPEEEEEEEEEPPTTS---EEEEEEEEEEEEESTTHHHHHHHHHHHHHHTS-HHHHTTBPPP-SSEEPEE-PPSS------------------------------------------------S--TT--HHHHHHHHHHTT-GGGTTTTTT--HHHHHH--HHHHHHHHHHHHHHHHHHHHT-PPPPPSEEEEEEEPP---------------S----------PEEEEESS--HHHHHHHHHHHTT--GGG--EEEEE-TTS-EEE--HHHHHTPPTTEEEEEEEETTEEEEEE-

Radius of gyration: 34.43 Å; Cα contacts (8 Å,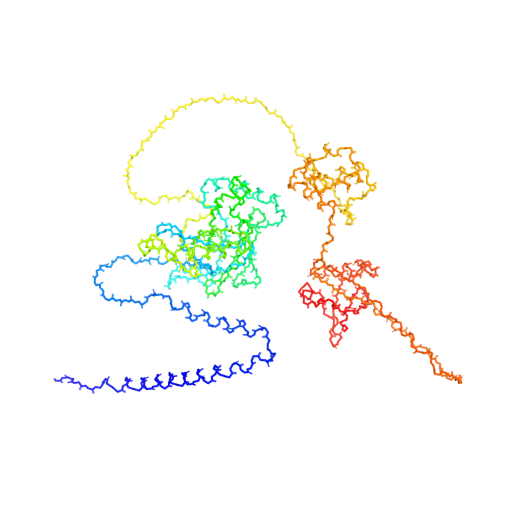 |Δi|>4): 710; chains: 1; bounding box: 71×122×86 Å

Sequence (521 aa):
MGFPGTALHLHCFSFAIFQCICIVSHLCWTSWTAAAEKVVSQKLIPGVFLKVTYFFLFSDVLALPIFKQEDSSLPQENETKHPPFQYVMCAATSPAVKLYDETLTYLNQGQSYEIRMLDNRKAGDIPEINGKLVKSIIRVVFHDRRLQYTEHQQLEGWKWNRPGDRLLDLDIPMSVGVIDIKTNPSQLNAVEFLWDPTKCTSAFIQVHCISTEFTPRKHGGEKGVPFRIQVDTFKQTENGEYTDHLHSASCQIKVFKPKGADRKQKTDREKMEKRTAHEKEKYQPSYDTTVLTECSPWPDTPTTFVNNSPTPAPAFTSAQHNTYSVPDSNSSSPNHQGDGTSQGSGDQLHPSATIQETQQWLLKNRFSAYTRLFSNFSGADLLKLTREDLVQICGPADGIRLYNALKSRSVRPRLTIYVCQEPLRNIQLECQDAGSGDSNGAIYGTARVYHAIYLEEMAASEVTRKLALAFNIPLHQINQVYRQGPTGIHILVSDQMVQNFQDESCFLFTTIKGMLSLLTV